Protein AF-A0A965XW26-F1 (afdb_monomer_lite)

Sequence (681 aa):
MIQFDIMALGIAAVLLVSLFLYLRKKELNLSSGDSRSSVWLSLVKTGLMKLAKSEENTRNWRPNIIVFSGGVRKRPYLANLAMDLVGKLGIFTNFELVTQPNHSIHEDKEDGKQKGADALIENLPIGSTAETVFEQLDNSKGIITRKHKCNNIYEGIGLISSVYGFSGFEPNTVLMGWPKRPLESQPFTSLMKSLVNQDYSMAFLKYNSANGFKEFKSIDVWWQGEGNSLPLALHLVRFLTSSSRWRNAKVRVLALCANPRLKERYNNVITSMLADFRINGQVKVVGNSENKPLHELMQTECGQSNLVITDMPGLASNTKEVIEMTDTIANTLGNTLFVHADSTFSRITSLTEVQESGQGAELPFELPDFAKLKELDMPEKEPLRSHVVALVDDLAVASDKFVNTCLENIRAQREQFPDKLLGTIPGKGDKVGFTSSLCEITHDYKSESLGLQIEELHGGVKTYLKETELALKKLPASVLMEFEREHYKRLKPFSLVQRIHKGLKLIRFSALQKSVKVRVKLQPAAYFYIYYNRIRELETFYKNFHQESLEHLNVERELENLLVTKGKSDMVAKAIEKAKRTNNGFVARYENQIPENLKKDIVAYLASIQSPQSNILSRRLGSVSRKSSAILLEFDEFPAVWKADMENQLNRIWMDLVYMNLKERVKVSLSRMTANIKSKT

Foldseek 3Di:
DPPDPVVVVVVVVVVVVVVVVVVVLVVLVVPDDDSPVSVVVVVVVVVLVVLLPDDDALLNDAAEEEEAQLDCVVRVLRVVLVPLLRAPHYHYAYEHEDADDPPPDDDDDDDDDDPDPCVVVVPDPDPDQKDWDFDDDPPDDTHTYIYGYDNDPLVVVLVCLVPDADNSGHGQEYEYEDDPCQLVDPSNLVSLLSCVVVLHKYKYKLADPVCGLPQLAEEEEEEAQWWQFVSVVLSSLLSNCSDPRNVNHAYEYEYEDQDPVCQVVQVVVVVVSCVSSVHPYHYHYDYDPVVDQPLVSCCVVCQPGSEYEYEQPPCNPCVSVSSVSVVSNSVRHHIYMYIDHGPSGDIGHRPVPPDPPPPDPCPDPDFLPLVVLVVDDADPDPPRRVLLVLLSVLLSVLLCCLQVPLLVLLLVLLLQLLVLLLVLLDDPDDLLSSLVSNLVSLVCSLPPSLVSNLCSLQVSLVSSLVSNVVSLVSHDQWDKDKDFLVLLVPDDDPDPVNVVVSVVVNVVNVVDDGIDIDTAGQSLLSCQLPNLVSLVVSLVLLVVVLVLLLVLLVLLVLVVVCLVDPDSSVVSNVSSVVSSVSSVVSSVVSSHVVSVSNSVSSNVSNVLRPHPCNVVVSVVSVVSVVVSVVSVVCSVCSSVVSSVVSVVVSVVSSVVSVVSSVVVVVVVVVVVVVVVVVVVD

Radius of gyration: 33.66 Å; chains: 1; bounding box: 74×91×115 Å

Secondary structure (DSSP, 8-state):
-----HHHHHHHHHHHHHHHHHHHHHHTTSSSS-TTHHHHHHHHHHHHHHHTTSPPPGGG---EEEEE-S-TTT-HHHHHHHHHHHTTT-EEEEEEEEEPPP-------------SSGGGTTT--TT-SEEEEEE--TTPPPEEEEEEEES-HHHHHHHHHHH--BTTB---EEEEEPPS-STT-HHHHHHHHHHHHTT-EEEEEE--TTTTTTTS-EEEEEE-SSBSHHHHHHHHHHHHTTSTTTTTPEEEEEEE-SSGGGHHHHHHHHHHHHHHHT--EEEEEEP-TT---HHHHHHHHHTT-SEEEEE-TTTTT-HHHHHHHHHHHHHHSSSEEEEE--TTSPPB--TT-S----S----------GGGGGGS---SSTTHHHHHHHHHHHHHHHHHHIIIIIIHHHHHHHHHHHHHHHHHS--SS-HHHHHHHHHHHHHHIIIIIHHHHHHHHHHHHHHHHHHHHHHHHTS-SEEEEEEEHHHHHH----SHHHHHHHHHHHHHHTTS-SEEEEEEE-HHHHIIIIIIHHHHHHHHHHHHHHHHHHHHGGGHHHHHHHHHSTT-HHHHHHHHHHHHHHHHHHHHHHHHHHHHHHHHHHHHHHHHHTSTTHHHHGGGGGGTHHHHHHHHHHHHHHHHHHHHHHHHHHHHHHHHHHHHHHHHHHHHHHHHHHHHHHTT-

Structure (mmCIF, N/CA/C/O backbone):
data_AF-A0A965XW26-F1
#
_entry.id   AF-A0A965XW26-F1
#
loop_
_atom_site.group_PDB
_atom_site.id
_atom_site.type_symbol
_atom_site.label_atom_id
_atom_site.label_alt_id
_atom_site.label_comp_id
_atom_site.label_asym_id
_atom_site.label_entity_id
_atom_site.label_seq_id
_atom_site.pdbx_PDB_ins_code
_atom_site.Cartn_x
_atom_site.Cartn_y
_atom_site.Cartn_z
_atom_site.occupancy
_atom_site.B_iso_or_equiv
_atom_site.auth_seq_id
_atom_site.auth_comp_id
_atom_site.auth_asym_id
_atom_site.auth_atom_id
_atom_site.pdbx_PDB_model_num
ATOM 1 N N . MET A 1 1 ? -9.946 13.363 -56.764 1.00 37.34 1 MET A N 1
ATOM 2 C CA . MET A 1 1 ? -9.260 12.047 -56.749 1.00 37.34 1 MET A CA 1
ATOM 3 C C . MET A 1 1 ? -9.560 11.251 -55.469 1.00 37.34 1 MET A C 1
ATOM 5 O O . MET A 1 1 ? -8.662 10.667 -54.881 1.00 37.34 1 MET A O 1
ATOM 9 N N . ILE A 1 2 ? -10.826 11.183 -55.037 1.00 43.53 2 ILE A N 1
ATOM 10 C CA . ILE A 1 2 ? -11.274 10.258 -53.983 1.00 43.53 2 ILE A CA 1
ATOM 11 C C . ILE A 1 2 ? -12.456 9.488 -54.568 1.00 43.53 2 ILE A C 1
ATOM 13 O O . ILE A 1 2 ? -13.606 9.860 -54.399 1.00 43.53 2 ILE A O 1
ATOM 17 N N . GLN A 1 3 ? -12.125 8.467 -55.344 1.00 47.88 3 GLN A N 1
ATOM 18 C CA . GLN A 1 3 ? -12.979 7.323 -55.656 1.00 47.88 3 GLN A CA 1
ATOM 19 C C . GLN A 1 3 ? -12.010 6.151 -55.835 1.00 47.88 3 GLN A C 1
ATOM 21 O O . GLN A 1 3 ? -11.814 5.624 -56.922 1.00 47.88 3 GLN A O 1
ATOM 26 N N . PHE A 1 4 ? -11.274 5.836 -54.766 1.00 58.62 4 PHE A N 1
ATOM 27 C CA . PHE A 1 4 ? -10.523 4.590 -54.718 1.00 58.62 4 PHE A CA 1
ATOM 28 C C . PHE A 1 4 ? -11.513 3.500 -54.347 1.00 58.62 4 PHE A C 1
ATOM 30 O O . PHE A 1 4 ? -12.128 3.550 -53.282 1.00 58.62 4 PHE A O 1
ATOM 37 N N . ASP A 1 5 ? -11.684 2.565 -55.270 1.00 73.88 5 ASP A N 1
ATOM 38 C CA . ASP A 1 5 ? -12.443 1.342 -55.093 1.00 73.88 5 ASP A CA 1
ATOM 39 C C . ASP A 1 5 ? -12.008 0.665 -53.781 1.00 73.88 5 ASP A C 1
ATOM 41 O O . ASP A 1 5 ? -10.881 0.179 -53.643 1.00 73.88 5 ASP A O 1
ATOM 45 N N . ILE A 1 6 ? -12.883 0.718 -52.772 1.00 80.56 6 ILE A N 1
ATOM 46 C CA . ILE A 1 6 ? -12.630 0.196 -51.420 1.00 80.56 6 ILE A CA 1
ATOM 47 C C . ILE A 1 6 ? -12.277 -1.294 -51.498 1.00 80.56 6 ILE A C 1
ATOM 49 O O . ILE A 1 6 ? -11.489 -1.791 -50.692 1.00 80.56 6 ILE A O 1
ATOM 53 N N . MET A 1 7 ? -12.804 -1.991 -52.508 1.00 79.88 7 MET A N 1
ATOM 54 C CA . MET A 1 7 ? -12.519 -3.394 -52.756 1.00 79.88 7 MET A CA 1
ATOM 55 C C . MET A 1 7 ? -11.074 -3.586 -53.233 1.00 79.88 7 MET A C 1
ATOM 57 O O . MET A 1 7 ? -10.351 -4.415 -52.680 1.00 79.88 7 MET A O 1
ATOM 61 N N . ALA A 1 8 ? -10.608 -2.757 -54.171 1.00 84.75 8 ALA A N 1
ATOM 62 C CA . ALA A 1 8 ? -9.218 -2.766 -54.627 1.00 84.75 8 ALA A CA 1
ATOM 63 C C . ALA A 1 8 ? -8.236 -2.374 -53.508 1.00 84.75 8 ALA A C 1
ATOM 65 O O . ALA A 1 8 ? -7.182 -2.995 -53.368 1.00 84.75 8 ALA A O 1
ATOM 66 N N . LEU A 1 9 ? -8.595 -1.398 -52.663 1.00 85.31 9 LEU A N 1
ATOM 67 C CA . LEU A 1 9 ? -7.806 -1.016 -51.487 1.00 85.31 9 LEU A CA 1
ATOM 68 C C . LEU A 1 9 ? -7.710 -2.169 -50.476 1.00 85.31 9 LEU A C 1
ATOM 70 O O . LEU A 1 9 ? -6.629 -2.446 -49.956 1.00 85.31 9 LEU A O 1
ATOM 74 N N . GLY A 1 10 ? -8.825 -2.857 -50.217 1.00 88.00 10 GLY A N 1
ATOM 75 C CA . GLY A 1 10 ? -8.869 -4.020 -49.334 1.00 88.00 10 GLY A CA 1
ATOM 76 C C . GLY A 1 10 ? -7.988 -5.158 -49.845 1.00 88.00 10 GLY A C 1
ATOM 77 O O . GLY A 1 10 ? -7.170 -5.691 -49.096 1.00 88.00 10 GLY A O 1
ATOM 78 N N . ILE A 1 11 ? -8.080 -5.474 -51.139 1.00 91.56 11 ILE A N 1
ATOM 79 C CA . ILE A 1 11 ? -7.252 -6.501 -51.786 1.00 91.56 11 ILE A CA 1
ATOM 80 C C . ILE A 1 11 ? -5.768 -6.111 -51.739 1.00 91.56 11 ILE A C 1
ATOM 82 O O . ILE A 1 11 ? -4.930 -6.932 -51.364 1.00 91.56 11 ILE A O 1
ATOM 86 N N . ALA A 1 12 ? -5.432 -4.855 -52.044 1.00 90.19 12 ALA A N 1
ATOM 87 C CA . ALA A 1 12 ? -4.061 -4.356 -51.976 1.00 90.19 12 ALA A CA 1
ATOM 88 C C . ALA A 1 12 ? -3.497 -4.411 -50.547 1.00 90.19 12 ALA A C 1
ATOM 90 O O . ALA A 1 12 ? -2.350 -4.813 -50.353 1.00 90.19 12 ALA A O 1
ATOM 91 N N . ALA A 1 13 ? -4.299 -4.073 -49.534 1.00 90.75 13 ALA A N 1
ATOM 92 C CA . ALA A 1 13 ? -3.900 -4.172 -48.135 1.00 90.75 13 ALA A CA 1
ATOM 93 C C . ALA A 1 13 ? -3.656 -5.629 -47.714 1.00 90.75 13 ALA A C 1
ATOM 95 O O . ALA A 1 13 ? -2.640 -5.919 -47.084 1.00 90.75 13 ALA A O 1
ATOM 96 N N . VAL A 1 14 ? -4.531 -6.562 -48.104 1.00 94.81 14 VAL A N 1
ATOM 97 C CA . VAL A 1 14 ? -4.358 -8.000 -47.832 1.00 94.81 14 VAL A CA 1
ATOM 98 C C . VAL A 1 14 ? -3.114 -8.549 -48.530 1.00 94.81 14 VAL A C 1
ATOM 100 O O . VAL A 1 14 ? -2.350 -9.293 -47.910 1.00 94.81 14 VAL A O 1
ATOM 103 N N . LEU A 1 15 ? -2.862 -8.159 -49.782 1.00 94.56 15 LEU A N 1
ATOM 104 C CA . LEU A 1 15 ? -1.659 -8.543 -50.523 1.00 94.56 15 LEU A CA 1
ATOM 105 C C . LEU A 1 15 ? -0.392 -7.986 -49.872 1.00 94.56 15 LEU A C 1
ATOM 107 O O . LEU A 1 15 ? 0.565 -8.732 -49.689 1.00 94.56 15 LEU A O 1
ATOM 111 N N . LEU A 1 16 ? -0.390 -6.717 -49.456 1.00 91.44 16 LEU A N 1
ATOM 112 C CA . LEU A 1 16 ? 0.742 -6.103 -48.759 1.00 91.44 16 LEU A CA 1
ATOM 113 C C . LEU A 1 16 ? 1.001 -6.750 -47.397 1.00 91.44 16 LEU A C 1
ATOM 115 O O . LEU A 1 16 ? 2.153 -7.018 -47.067 1.00 91.44 16 LEU A O 1
ATOM 119 N N . VAL A 1 17 ? -0.044 -7.050 -46.619 1.00 92.38 17 VAL A N 1
ATOM 120 C CA . VAL A 1 17 ? 0.086 -7.765 -45.338 1.00 92.38 17 VAL A CA 1
ATOM 121 C C . VAL A 1 17 ? 0.608 -9.182 -45.566 1.00 92.38 17 VAL A C 1
ATOM 123 O O . VAL A 1 17 ? 1.518 -9.616 -44.864 1.00 92.38 17 VAL A O 1
ATOM 126 N N . SER A 1 18 ? 0.097 -9.890 -46.574 1.00 91.81 18 SER A N 1
ATOM 127 C CA . SER A 1 18 ? 0.549 -11.242 -46.920 1.00 91.81 18 SER A CA 1
ATOM 128 C C . SER A 1 18 ? 2.001 -11.246 -47.397 1.00 91.81 18 SER A C 1
ATOM 130 O O . SER A 1 18 ? 2.789 -12.084 -46.960 1.00 91.81 18 SER A O 1
ATOM 132 N N . LEU A 1 19 ? 2.385 -10.271 -48.225 1.00 90.31 19 LEU A N 1
ATOM 133 C CA . LEU A 1 19 ? 3.755 -10.082 -48.694 1.00 90.31 19 LEU A CA 1
ATOM 134 C C . LEU A 1 19 ? 4.692 -9.719 -47.541 1.00 90.31 19 LEU A C 1
ATOM 136 O O . LEU A 1 19 ? 5.775 -10.284 -47.433 1.00 90.31 19 LEU A O 1
ATOM 140 N N . PHE A 1 20 ? 4.269 -8.831 -46.641 1.00 88.19 20 PHE A N 1
ATOM 141 C CA . PHE A 1 20 ? 5.020 -8.482 -45.439 1.00 88.19 20 PHE A CA 1
ATOM 142 C C . PHE A 1 20 ? 5.232 -9.703 -44.535 1.00 88.19 20 PHE A C 1
ATOM 144 O O . PHE A 1 20 ? 6.352 -9.951 -44.092 1.00 88.19 20 PHE A O 1
ATOM 151 N N . LEU A 1 21 ? 4.190 -10.506 -44.295 1.00 81.50 21 LEU A N 1
ATOM 152 C CA . LEU A 1 21 ? 4.293 -11.749 -43.525 1.00 81.50 21 LEU A CA 1
ATOM 153 C C . LEU A 1 21 ? 5.195 -12.780 -44.223 1.00 81.50 21 LEU A C 1
ATOM 155 O O . LEU A 1 21 ? 5.983 -13.448 -43.552 1.00 81.50 21 LEU A O 1
ATOM 159 N N . TYR A 1 22 ? 5.132 -12.880 -45.554 1.00 84.69 22 TYR A N 1
ATOM 160 C CA . TYR A 1 22 ? 5.985 -13.760 -46.356 1.00 84.69 22 TYR A CA 1
ATOM 161 C C . TYR A 1 22 ? 7.461 -13.340 -46.311 1.00 84.69 22 TYR A C 1
ATOM 163 O O . TYR A 1 22 ? 8.329 -14.168 -46.031 1.00 84.69 22 TYR A O 1
ATOM 171 N N . LEU A 1 23 ? 7.758 -12.055 -46.527 1.00 78.94 23 LEU A N 1
ATOM 172 C CA . LEU A 1 23 ? 9.117 -11.515 -46.471 1.00 78.94 23 LEU A CA 1
ATOM 173 C C . LEU A 1 23 ? 9.697 -11.623 -45.062 1.00 78.94 23 LEU A C 1
ATOM 175 O O . LEU A 1 23 ? 10.822 -12.086 -44.909 1.00 78.94 23 LEU A O 1
ATOM 179 N N . ARG A 1 24 ? 8.903 -11.323 -44.027 1.00 72.25 24 ARG A N 1
ATOM 180 C CA . ARG A 1 24 ? 9.305 -11.504 -42.628 1.00 72.25 24 ARG A CA 1
ATOM 181 C C . ARG A 1 24 ? 9.608 -12.969 -42.311 1.00 72.25 24 ARG A C 1
ATOM 183 O O . ARG A 1 24 ? 10.576 -13.248 -41.614 1.00 72.25 24 ARG A O 1
ATOM 190 N N . LYS A 1 25 ? 8.828 -13.916 -42.848 1.00 67.19 25 LYS A N 1
ATOM 191 C CA . LYS A 1 25 ? 9.123 -15.355 -42.743 1.00 67.19 25 LYS A CA 1
ATOM 192 C C . LYS A 1 25 ? 10.435 -15.720 -43.454 1.00 67.19 25 LYS A C 1
ATOM 194 O O . LYS A 1 25 ? 11.183 -16.540 -42.938 1.00 67.19 25 LYS A O 1
ATOM 199 N N . LYS A 1 26 ? 10.732 -15.112 -44.609 1.00 68.38 26 LYS A N 1
ATOM 200 C CA . LYS A 1 26 ? 11.934 -15.401 -45.412 1.00 68.38 26 LYS A CA 1
ATOM 201 C C . LYS A 1 26 ? 13.216 -14.790 -44.831 1.00 68.38 26 LYS A C 1
ATOM 203 O O . LYS A 1 26 ? 14.249 -15.445 -44.852 1.00 68.38 26 LYS A O 1
ATOM 208 N N . GLU A 1 27 ? 13.148 -13.587 -44.269 1.00 63.91 27 GLU A N 1
ATOM 209 C CA . GLU A 1 27 ? 14.265 -12.931 -43.571 1.00 63.91 27 GLU A CA 1
ATOM 210 C C . GLU A 1 27 ? 14.675 -13.715 -42.311 1.00 63.91 27 GLU A C 1
ATOM 212 O O . GLU A 1 27 ? 15.859 -13.910 -42.050 1.00 63.91 27 GLU A O 1
ATOM 217 N N . LEU A 1 28 ? 13.697 -14.280 -41.593 1.00 53.22 28 LEU A N 1
ATOM 218 C CA . LEU A 1 28 ? 13.922 -15.153 -40.433 1.00 53.22 28 LEU A CA 1
ATOM 219 C C . LEU A 1 28 ? 14.506 -16.532 -40.794 1.00 53.22 28 LEU A C 1
ATOM 221 O O . LEU A 1 28 ? 15.067 -17.189 -39.921 1.00 53.22 28 LEU A O 1
ATOM 225 N N . ASN A 1 29 ? 14.410 -16.965 -42.058 1.00 52.88 29 ASN A N 1
ATOM 226 C CA . ASN A 1 29 ? 15.010 -18.221 -42.529 1.00 52.88 29 ASN A CA 1
ATOM 227 C C . ASN A 1 29 ? 16.528 -18.109 -42.762 1.00 52.88 29 ASN A C 1
ATOM 229 O O . ASN A 1 29 ? 17.197 -19.135 -42.848 1.00 52.88 29 ASN A O 1
ATOM 233 N N . LEU A 1 30 ? 17.077 -16.892 -42.881 1.00 53.22 30 LEU A N 1
ATOM 234 C CA . LEU A 1 30 ? 18.504 -16.667 -43.150 1.00 53.22 30 LEU A CA 1
ATOM 235 C C . LEU A 1 30 ? 19.365 -16.634 -41.873 1.00 53.22 30 LEU A C 1
ATOM 237 O O . LEU A 1 30 ? 20.581 -16.778 -41.957 1.00 53.22 30 LEU A O 1
ATOM 241 N N . SER A 1 31 ? 18.758 -16.519 -40.685 1.00 50.81 31 SER A N 1
ATOM 242 C CA . SER A 1 31 ? 19.451 -16.605 -39.394 1.00 50.81 31 SER A CA 1
ATOM 243 C C . SER A 1 31 ? 19.092 -17.909 -38.666 1.00 50.81 31 SER A C 1
ATOM 245 O O . SER A 1 31 ? 18.067 -17.985 -37.992 1.00 50.81 31 SER A O 1
ATOM 247 N N . SER A 1 32 ? 19.949 -18.926 -38.808 1.00 45.94 32 SER A N 1
ATOM 248 C CA . SER A 1 32 ? 20.011 -20.168 -38.011 1.00 45.94 32 SER A CA 1
ATOM 249 C C . SER A 1 32 ? 18.734 -21.035 -37.910 1.00 45.94 32 SER A C 1
ATOM 251 O O . SER A 1 32 ? 17.885 -20.845 -37.046 1.00 45.94 32 SER A O 1
ATOM 253 N N . GLY A 1 33 ? 18.680 -22.089 -38.730 1.00 51.75 33 GLY A N 1
ATOM 254 C CA . GLY A 1 33 ? 18.536 -23.474 -38.254 1.00 51.75 33 GLY A CA 1
ATOM 255 C C . GLY A 1 33 ? 17.160 -24.063 -37.924 1.00 51.75 33 GLY A C 1
ATOM 256 O O . GLY A 1 33 ? 17.026 -25.271 -38.077 1.00 51.75 33 GLY A O 1
ATOM 257 N N . ASP A 1 34 ? 16.143 -23.297 -37.512 1.00 59.03 34 ASP A N 1
ATOM 258 C CA . ASP A 1 34 ? 14.817 -23.877 -37.225 1.00 59.03 34 ASP A CA 1
ATOM 259 C C . ASP A 1 34 ? 13.672 -22.838 -37.327 1.00 59.03 34 ASP A C 1
ATOM 261 O O . ASP A 1 34 ? 13.525 -21.906 -36.536 1.00 59.03 34 ASP A O 1
ATOM 265 N N . SER A 1 35 ? 12.854 -22.959 -38.377 1.00 61.41 35 SER A N 1
ATOM 266 C CA . SER A 1 35 ? 11.967 -21.882 -38.866 1.00 61.41 35 SER A CA 1
ATOM 267 C C . SER A 1 35 ? 10.815 -21.488 -37.928 1.00 61.41 35 SER A C 1
ATOM 269 O O . SER A 1 35 ? 10.283 -20.381 -38.033 1.00 61.41 35 SER A O 1
ATOM 271 N N . ARG A 1 36 ? 10.407 -22.363 -36.998 1.00 61.84 36 ARG A N 1
ATOM 272 C CA . ARG A 1 36 ? 9.345 -22.066 -36.017 1.00 61.84 36 ARG A CA 1
ATOM 273 C C . ARG A 1 36 ? 9.907 -21.498 -34.716 1.00 61.84 36 ARG A C 1
ATOM 275 O O . ARG A 1 36 ? 9.307 -20.582 -34.152 1.00 61.84 36 ARG A O 1
ATOM 282 N N . SER A 1 37 ? 11.051 -21.995 -34.253 1.00 64.69 37 SER A N 1
ATOM 283 C CA . SER A 1 37 ? 11.686 -21.530 -33.016 1.00 64.69 37 SER A CA 1
ATOM 284 C C . SER A 1 37 ? 12.204 -20.093 -33.151 1.00 64.69 37 SER A C 1
ATOM 286 O O . SER A 1 37 ? 12.012 -19.297 -32.232 1.00 64.69 37 SER A O 1
ATOM 288 N N . SER A 1 38 ? 12.708 -19.700 -34.327 1.00 67.25 38 SER A N 1
ATOM 289 C CA . SER A 1 38 ? 13.118 -18.316 -34.618 1.00 67.25 38 SER A CA 1
ATOM 290 C C . SER A 1 38 ? 11.967 -17.303 -34.521 1.00 67.25 38 SER A C 1
ATOM 292 O O . SER A 1 38 ? 12.157 -16.180 -34.041 1.00 67.25 38 SER A O 1
ATOM 294 N N . VAL A 1 39 ? 10.743 -17.690 -34.910 1.00 70.81 39 VAL A N 1
ATOM 295 C CA . VAL A 1 39 ? 9.547 -16.837 -34.761 1.00 70.81 39 VAL A CA 1
ATOM 296 C C . VAL A 1 39 ? 9.207 -16.645 -33.284 1.00 70.81 39 VAL A C 1
ATOM 298 O O . VAL A 1 39 ? 9.025 -15.508 -32.842 1.00 70.81 39 VAL A O 1
ATOM 301 N N . TRP A 1 40 ? 9.172 -17.729 -32.506 1.00 76.12 40 TRP A N 1
ATOM 302 C CA . TRP A 1 40 ? 8.922 -17.661 -31.064 1.00 76.12 40 TRP A CA 1
ATOM 303 C C . TRP A 1 40 ? 9.994 -16.858 -30.333 1.00 76.12 40 TRP A C 1
ATOM 305 O O . TRP A 1 40 ? 9.655 -16.009 -29.514 1.00 76.12 40 TRP A O 1
ATOM 315 N N . LEU A 1 41 ? 11.269 -17.035 -30.681 1.00 82.06 41 LEU A N 1
ATOM 316 C CA . LEU A 1 41 ? 12.376 -16.284 -30.093 1.00 82.06 41 LEU A CA 1
ATOM 317 C C . LEU A 1 41 ? 12.246 -14.780 -30.362 1.00 82.06 41 LEU A C 1
ATOM 319 O O . LEU A 1 41 ? 12.432 -13.965 -29.458 1.00 82.06 41 LEU A O 1
ATOM 323 N N . SER A 1 42 ? 11.872 -14.399 -31.586 1.00 79.88 42 SER A N 1
ATOM 324 C CA . SER A 1 42 ? 11.617 -13.000 -31.945 1.00 79.88 42 SER A CA 1
ATOM 325 C C . SER A 1 42 ? 10.439 -12.411 -31.160 1.00 79.88 42 SER A C 1
ATOM 327 O O . SER A 1 42 ? 10.522 -11.282 -30.659 1.00 79.88 42 SER A O 1
ATOM 329 N N . LEU A 1 43 ? 9.357 -13.181 -30.995 1.00 84.31 43 LEU A N 1
ATOM 330 C CA . LEU A 1 43 ? 8.188 -12.782 -30.209 1.00 84.31 43 LEU A CA 1
ATOM 331 C C . LEU A 1 43 ? 8.531 -12.627 -28.725 1.00 84.31 43 LEU A C 1
ATOM 333 O O . LEU A 1 43 ? 8.213 -11.589 -28.147 1.00 84.31 43 LEU A O 1
ATOM 337 N N . VAL A 1 44 ? 9.234 -13.597 -28.135 1.00 86.12 44 VAL A N 1
ATOM 338 C CA . VAL A 1 44 ? 9.693 -13.564 -26.738 1.00 86.12 44 VAL A CA 1
ATOM 339 C C . VAL A 1 44 ? 10.624 -12.377 -26.513 1.00 86.12 44 VAL A C 1
ATOM 341 O O . VAL A 1 44 ? 10.370 -11.572 -25.623 1.00 86.12 44 VAL A O 1
ATOM 344 N N . LYS A 1 45 ? 11.637 -12.182 -27.367 1.00 84.38 45 LYS A N 1
ATOM 345 C CA . LYS A 1 45 ? 12.554 -11.032 -27.288 1.00 84.38 45 LYS A CA 1
ATOM 346 C C . LYS A 1 45 ? 11.801 -9.702 -27.349 1.00 84.38 45 LYS A C 1
ATOM 348 O O . LYS A 1 45 ? 12.084 -8.788 -26.578 1.00 84.38 45 LYS A O 1
ATOM 353 N N . THR A 1 46 ? 10.835 -9.582 -28.258 1.00 85.50 46 THR A N 1
ATOM 354 C CA . THR A 1 46 ? 10.011 -8.371 -28.388 1.00 85.50 46 THR A CA 1
ATOM 355 C C . THR A 1 46 ? 9.115 -8.165 -27.164 1.00 85.50 46 THR A C 1
ATOM 357 O O . THR A 1 46 ? 8.973 -7.032 -26.706 1.00 85.50 46 THR A O 1
ATOM 360 N N . GLY A 1 47 ? 8.535 -9.241 -26.628 1.00 86.12 47 GLY A N 1
ATOM 361 C CA . GLY A 1 47 ? 7.732 -9.235 -25.408 1.00 86.12 47 GLY A CA 1
ATOM 362 C C . GLY A 1 47 ? 8.537 -8.767 -24.199 1.00 86.12 47 GLY A C 1
ATOM 363 O O . GLY A 1 47 ? 8.165 -7.772 -23.583 1.00 86.12 47 GLY A O 1
ATOM 364 N N . LEU A 1 48 ? 9.688 -9.394 -23.939 1.00 86.62 48 LEU A N 1
ATOM 365 C CA . LEU A 1 48 ? 10.603 -9.026 -22.854 1.00 86.62 48 LEU A CA 1
ATOM 366 C C . LEU A 1 48 ? 11.050 -7.562 -22.959 1.00 86.62 48 LEU A C 1
ATOM 368 O O . LEU A 1 48 ? 10.966 -6.822 -21.988 1.00 86.62 48 LEU A O 1
ATOM 372 N N . MET A 1 49 ? 11.416 -7.084 -24.155 1.00 83.81 49 MET A N 1
ATOM 373 C CA . MET A 1 49 ? 11.779 -5.671 -24.351 1.00 83.81 49 MET A CA 1
ATOM 374 C C . MET A 1 49 ? 10.632 -4.685 -24.089 1.00 83.81 49 MET A C 1
ATOM 376 O O . MET A 1 49 ? 10.899 -3.515 -23.801 1.00 83.81 49 MET A O 1
ATOM 380 N N . LYS A 1 50 ? 9.372 -5.099 -24.272 1.00 85.12 50 LYS A N 1
ATOM 381 C CA . LYS A 1 50 ? 8.207 -4.267 -23.942 1.00 85.12 50 LYS A CA 1
ATOM 382 C C . LYS A 1 50 ? 7.946 -4.269 -22.440 1.00 85.12 50 LYS A C 1
ATOM 384 O O . LYS A 1 50 ? 7.726 -3.192 -21.898 1.00 85.12 50 LYS A O 1
ATOM 389 N N . LEU A 1 51 ? 8.024 -5.434 -21.799 1.00 82.50 51 LEU A N 1
ATOM 390 C CA . LEU A 1 51 ? 7.861 -5.569 -20.351 1.00 82.50 51 LEU A CA 1
ATOM 391 C C . LEU A 1 51 ? 8.962 -4.819 -19.585 1.00 82.50 51 LEU A C 1
ATOM 393 O O . LEU A 1 51 ? 8.668 -4.061 -18.674 1.00 82.50 51 LEU A O 1
ATOM 397 N N . ALA A 1 52 ? 10.215 -4.881 -20.047 1.00 81.25 52 ALA A N 1
ATOM 398 C CA . ALA A 1 52 ? 11.335 -4.140 -19.453 1.00 81.25 52 ALA A CA 1
ATOM 399 C C . ALA A 1 52 ? 11.192 -2.605 -19.531 1.00 81.25 52 ALA A C 1
ATOM 401 O O . ALA A 1 52 ? 11.976 -1.876 -18.930 1.00 81.25 52 ALA A O 1
ATOM 402 N N . LYS A 1 53 ? 10.244 -2.090 -20.326 1.00 77.19 53 LYS A N 1
ATOM 403 C CA . LYS A 1 53 ? 9.977 -0.651 -20.479 1.00 77.19 53 LYS A CA 1
ATOM 404 C C . LYS A 1 53 ? 8.691 -0.197 -19.793 1.00 77.19 53 LYS A C 1
ATOM 406 O O . LYS A 1 53 ? 8.454 1.010 -19.756 1.00 77.19 53 LYS A O 1
ATOM 411 N N . SER A 1 54 ? 7.837 -1.116 -19.347 1.00 69.38 54 SER A N 1
ATOM 412 C CA . SER A 1 54 ? 6.623 -0.762 -18.614 1.00 69.38 54 SER A CA 1
ATOM 413 C C . SER A 1 54 ? 6.957 -0.505 -17.151 1.00 69.38 54 SER A C 1
ATOM 415 O O . SER A 1 54 ? 7.628 -1.315 -16.528 1.00 69.38 54 SER A O 1
ATOM 417 N N . GLU A 1 55 ? 6.469 0.608 -16.608 1.00 59.38 55 GLU A N 1
ATOM 418 C CA . GLU A 1 55 ? 6.472 0.845 -15.164 1.00 59.38 55 GLU A CA 1
ATOM 419 C C . GLU A 1 55 ? 5.318 0.041 -14.548 1.00 59.38 55 GLU A C 1
ATOM 421 O O . GLU A 1 55 ? 4.157 0.212 -14.939 1.00 59.38 55 GLU A O 1
ATOM 426 N N . GLU A 1 56 ? 5.629 -0.871 -13.626 1.00 58.06 56 GLU A N 1
ATOM 427 C CA . GLU A 1 56 ? 4.609 -1.608 -12.884 1.00 58.06 56 GLU A CA 1
ATOM 428 C C . GLU A 1 56 ? 3.972 -0.688 -11.837 1.00 58.06 56 GLU A C 1
ATOM 430 O O . GLU A 1 56 ? 4.630 -0.148 -10.954 1.00 58.06 56 GLU A O 1
ATOM 435 N N . ASN A 1 57 ? 2.661 -0.480 -11.956 1.00 59.25 57 ASN A N 1
ATOM 436 C CA . ASN A 1 57 ? 1.856 0.155 -10.919 1.00 59.25 57 ASN A CA 1
ATOM 437 C C . ASN A 1 57 ? 1.316 -0.948 -9.999 1.00 59.25 57 ASN A C 1
ATOM 439 O O . ASN A 1 57 ? 0.817 -1.954 -10.506 1.00 59.25 57 ASN A O 1
ATOM 443 N N . THR A 1 58 ? 1.345 -0.741 -8.683 1.00 58.81 58 THR A N 1
ATOM 444 C CA . THR A 1 58 ? 0.862 -1.694 -7.664 1.00 58.81 58 THR A CA 1
ATOM 445 C C . THR A 1 58 ? -0.568 -2.175 -7.929 1.00 58.81 58 THR A C 1
ATOM 447 O O . THR A 1 58 ? -0.864 -3.358 -7.790 1.00 58.81 58 THR A O 1
ATOM 450 N N . ARG A 1 59 ? -1.450 -1.311 -8.459 1.00 63.69 59 ARG A N 1
ATOM 451 C CA . ARG A 1 59 ? -2.822 -1.694 -8.861 1.00 63.69 59 ARG A CA 1
ATOM 452 C C . ARG A 1 59 ? -2.878 -2.767 -9.956 1.00 63.69 59 ARG A C 1
ATOM 454 O O . ARG A 1 59 ? -3.875 -3.475 -10.073 1.00 63.69 59 ARG A O 1
ATOM 461 N N . ASN A 1 60 ? -1.824 -2.880 -10.758 1.00 71.62 60 ASN A N 1
ATOM 462 C CA . ASN A 1 60 ? -1.680 -3.854 -11.838 1.00 71.62 60 ASN A CA 1
ATOM 463 C C . ASN A 1 60 ? -0.681 -4.971 -11.504 1.00 71.62 60 ASN A C 1
ATOM 465 O O . ASN A 1 60 ? -0.313 -5.716 -12.416 1.00 71.62 60 ASN A O 1
ATOM 469 N N . TRP A 1 61 ? -0.273 -5.099 -10.237 1.00 86.62 61 TRP A N 1
ATOM 470 C CA . TRP A 1 61 ? 0.657 -6.130 -9.789 1.00 86.62 61 TRP A CA 1
ATOM 471 C C . TRP A 1 61 ? 0.169 -7.533 -10.166 1.00 86.62 61 TRP A C 1
ATOM 473 O O . TRP A 1 61 ? -1.026 -7.855 -10.077 1.00 86.62 61 TRP A O 1
ATOM 483 N N . ARG A 1 62 ? 1.107 -8.376 -10.610 1.00 87.75 62 ARG A N 1
ATOM 484 C CA . ARG A 1 62 ? 0.857 -9.774 -10.968 1.00 87.75 62 ARG A CA 1
ATOM 485 C C . ARG A 1 62 ? 1.921 -10.666 -10.345 1.00 87.75 62 ARG A C 1
ATOM 487 O O . ARG A 1 62 ? 3.097 -10.335 -10.436 1.00 87.75 62 ARG A O 1
ATOM 494 N N . PRO A 1 63 ? 1.536 -11.821 -9.794 1.00 90.62 63 PRO A N 1
ATOM 495 C CA . PRO A 1 63 ? 2.486 -12.745 -9.202 1.00 90.62 63 PRO A CA 1
ATOM 496 C C . PRO A 1 63 ? 3.358 -13.387 -10.288 1.00 90.62 63 PRO A C 1
ATOM 498 O O . PRO A 1 63 ? 2.849 -14.022 -11.221 1.00 90.62 63 PRO A O 1
ATOM 501 N N . ASN A 1 64 ? 4.672 -13.235 -10.135 1.00 93.00 64 ASN A N 1
ATOM 502 C CA . ASN A 1 64 ? 5.689 -14.023 -10.819 1.00 93.00 64 ASN A CA 1
ATOM 503 C C . ASN A 1 64 ? 6.448 -14.832 -9.761 1.00 93.00 64 ASN A C 1
ATOM 505 O O . ASN A 1 64 ? 7.323 -14.303 -9.071 1.00 93.00 64 ASN A O 1
ATOM 509 N N . ILE A 1 65 ? 6.032 -16.087 -9.575 1.00 95.00 65 ILE A N 1
ATOM 510 C CA . ILE A 1 65 ? 6.382 -16.880 -8.392 1.00 95.00 65 ILE A CA 1
ATOM 511 C C . ILE A 1 65 ? 7.518 -17.863 -8.698 1.00 95.00 65 ILE A C 1
ATOM 513 O O . ILE A 1 65 ? 7.392 -18.717 -9.578 1.00 95.00 65 ILE A O 1
ATOM 517 N N . ILE A 1 66 ? 8.593 -17.820 -7.911 1.00 95.62 66 ILE A N 1
ATOM 518 C CA . ILE A 1 66 ? 9.556 -18.923 -7.806 1.00 95.62 66 ILE A CA 1
ATOM 519 C C . ILE A 1 66 ? 9.021 -19.918 -6.784 1.00 95.62 66 ILE A C 1
ATOM 521 O O . ILE A 1 66 ? 8.804 -19.560 -5.628 1.00 95.62 66 ILE A O 1
ATOM 525 N N . VAL A 1 67 ? 8.816 -21.168 -7.186 1.00 95.94 67 VAL A N 1
ATOM 526 C CA . VAL A 1 67 ? 8.283 -22.207 -6.299 1.00 95.94 67 VAL A CA 1
ATOM 527 C C . VAL A 1 67 ? 9.377 -23.199 -5.956 1.00 95.94 67 VAL A C 1
ATOM 529 O O . VAL A 1 67 ? 9.929 -23.828 -6.850 1.00 95.94 67 VAL A O 1
ATOM 532 N N . PHE A 1 68 ? 9.646 -23.413 -4.672 1.00 95.00 68 PHE A N 1
ATOM 533 C CA . PHE A 1 68 ? 10.540 -24.475 -4.207 1.00 95.00 68 PHE A CA 1
ATOM 534 C C . PHE A 1 68 ? 9.715 -25.621 -3.619 1.00 95.00 68 PHE A C 1
ATOM 536 O O . PHE A 1 68 ? 9.521 -25.732 -2.406 1.00 95.00 68 PHE A O 1
ATOM 543 N N . SER A 1 69 ? 9.180 -26.476 -4.497 1.00 89.31 69 SER A N 1
ATOM 544 C CA . SER A 1 69 ? 8.322 -27.598 -4.082 1.00 89.31 69 SER A CA 1
ATOM 545 C C . SER A 1 69 ? 9.096 -28.770 -3.477 1.00 89.31 69 SER A C 1
ATOM 547 O O . SER A 1 69 ? 8.513 -29.557 -2.740 1.00 89.31 69 SER A O 1
ATOM 549 N N . GLY A 1 70 ? 10.395 -28.913 -3.765 1.00 83.12 70 GLY A N 1
ATOM 550 C CA . GLY A 1 70 ? 11.153 -30.122 -3.407 1.00 83.12 70 GLY A CA 1
ATOM 551 C C . GLY A 1 70 ? 10.699 -31.372 -4.176 1.00 83.12 70 GLY A C 1
ATOM 552 O O . GLY A 1 70 ? 10.866 -32.490 -3.688 1.00 83.12 70 GLY A O 1
ATOM 553 N N . GLY A 1 71 ? 10.080 -31.163 -5.343 1.00 83.56 71 GLY A N 1
ATOM 554 C CA . GLY A 1 71 ? 9.581 -32.197 -6.242 1.00 83.56 71 GLY A CA 1
ATOM 555 C C . GLY A 1 71 ? 8.062 -32.142 -6.373 1.00 83.56 71 GLY A C 1
ATOM 556 O O . GLY A 1 71 ? 7.327 -32.355 -5.404 1.00 83.56 71 GLY A O 1
ATOM 557 N N . VAL A 1 72 ? 7.581 -31.916 -7.596 1.00 82.31 72 VAL A N 1
ATOM 558 C CA . VAL A 1 72 ? 6.155 -31.729 -7.908 1.00 82.31 72 VAL A CA 1
ATOM 559 C C . VAL A 1 72 ? 5.321 -32.960 -7.533 1.00 82.31 72 VAL A C 1
ATOM 561 O O . VAL A 1 72 ? 4.214 -32.826 -7.023 1.00 82.31 72 VAL A O 1
ATOM 564 N N . ARG A 1 73 ? 5.876 -34.167 -7.689 1.00 83.19 73 ARG A N 1
ATOM 565 C CA . ARG A 1 73 ? 5.217 -35.422 -7.281 1.00 83.19 73 ARG A CA 1
ATOM 566 C C . ARG A 1 73 ? 5.241 -35.667 -5.771 1.00 83.19 73 ARG A C 1
ATOM 568 O O . ARG A 1 73 ? 4.324 -36.283 -5.244 1.00 83.19 73 ARG A O 1
ATOM 575 N N . LYS A 1 74 ? 6.283 -35.198 -5.074 1.00 86.12 74 LYS A N 1
ATOM 576 C CA . LYS A 1 74 ? 6.438 -35.376 -3.618 1.00 86.12 74 LYS A CA 1
ATOM 577 C C . LYS A 1 74 ? 5.560 -34.400 -2.837 1.00 86.12 74 LYS A C 1
ATOM 579 O O . LYS A 1 74 ? 5.020 -34.758 -1.794 1.00 86.12 74 LYS A O 1
ATOM 584 N N . ARG A 1 75 ? 5.422 -33.163 -3.326 1.00 88.69 75 ARG A N 1
ATOM 585 C CA . ARG A 1 75 ? 4.612 -32.101 -2.706 1.00 88.69 75 ARG A CA 1
ATOM 586 C C . ARG A 1 75 ? 3.695 -31.427 -3.736 1.00 88.69 75 ARG A C 1
ATOM 588 O O . ARG A 1 75 ? 3.823 -30.223 -3.978 1.00 88.69 75 ARG A O 1
ATOM 595 N N . PRO A 1 76 ? 2.734 -32.172 -4.316 1.00 89.31 76 PRO A N 1
ATOM 596 C CA . PRO A 1 76 ? 1.848 -31.659 -5.366 1.00 89.31 76 PRO A CA 1
ATOM 597 C C . PRO A 1 76 ? 1.032 -30.452 -4.908 1.00 89.31 76 PRO A C 1
ATOM 599 O O . PRO A 1 76 ? 0.743 -29.558 -5.697 1.00 89.31 76 PRO A O 1
ATOM 602 N N . TYR A 1 77 ? 0.711 -30.379 -3.616 1.00 91.19 77 TYR A N 1
ATOM 603 C CA . TYR A 1 77 ? -0.041 -29.287 -3.006 1.00 91.19 77 TYR A CA 1
ATOM 604 C C . TYR A 1 77 ? 0.641 -27.911 -3.134 1.00 91.19 77 TYR A C 1
ATOM 606 O O . TYR A 1 77 ? -0.068 -26.918 -3.265 1.00 91.19 77 TYR A O 1
ATOM 614 N N . LEU A 1 78 ? 1.980 -27.829 -3.152 1.00 92.81 78 LEU A N 1
ATOM 615 C CA . LEU A 1 78 ? 2.706 -26.560 -3.330 1.00 92.81 78 LEU A CA 1
ATOM 616 C C . LEU A 1 78 ? 2.616 -26.059 -4.771 1.00 92.81 78 LEU A C 1
ATOM 618 O O . LEU A 1 78 ? 2.296 -24.896 -5.000 1.00 92.81 78 LEU A O 1
ATOM 622 N N . ALA A 1 79 ? 2.859 -26.946 -5.738 1.00 91.06 79 ALA A N 1
ATOM 623 C CA . ALA A 1 79 ? 2.742 -26.618 -7.157 1.00 91.06 79 ALA A CA 1
ATOM 624 C C . ALA A 1 79 ? 1.292 -26.265 -7.527 1.00 91.06 79 ALA A C 1
ATOM 626 O O . ALA A 1 79 ? 1.035 -25.289 -8.228 1.00 91.06 79 ALA A O 1
ATOM 627 N N . ASN A 1 80 ? 0.337 -27.010 -6.970 1.00 91.12 80 ASN A N 1
ATOM 628 C CA . ASN A 1 80 ? -1.085 -26.728 -7.085 1.00 91.12 80 ASN A CA 1
ATOM 629 C C . ASN A 1 80 ? -1.453 -25.354 -6.521 1.00 91.12 80 ASN A C 1
ATOM 631 O O . ASN A 1 80 ? -2.160 -24.604 -7.189 1.00 91.12 80 ASN A O 1
ATOM 635 N N . LEU A 1 81 ? -0.986 -25.019 -5.317 1.00 93.75 81 LEU A N 1
ATOM 636 C CA . LEU A 1 81 ? -1.248 -23.710 -4.732 1.00 93.75 81 LEU A CA 1
ATOM 637 C C . LEU A 1 81 ? -0.625 -22.595 -5.580 1.00 93.75 81 LEU A C 1
ATOM 639 O O . LEU A 1 81 ? -1.286 -21.595 -5.831 1.00 93.75 81 LEU A O 1
ATOM 643 N N . ALA A 1 82 ? 0.603 -22.779 -6.075 1.00 93.25 82 ALA A N 1
ATOM 644 C CA . ALA A 1 82 ? 1.243 -21.821 -6.974 1.00 93.25 82 ALA A CA 1
ATOM 645 C C . ALA A 1 82 ? 0.394 -21.558 -8.222 1.00 93.25 82 ALA A C 1
ATOM 647 O O . ALA A 1 82 ? 0.182 -20.406 -8.593 1.00 93.25 82 ALA A O 1
ATOM 648 N N . MET A 1 83 ? -0.140 -22.622 -8.829 1.00 90.94 83 MET A N 1
ATOM 649 C CA . MET A 1 83 ? -1.020 -22.530 -9.990 1.00 90.94 83 MET A CA 1
ATOM 650 C C . MET A 1 83 ? -2.305 -21.744 -9.690 1.00 90.94 83 MET A C 1
ATOM 652 O O . MET A 1 83 ? -2.738 -20.946 -10.522 1.00 90.94 83 MET A O 1
ATOM 656 N N . ASP A 1 84 ? -2.894 -21.926 -8.506 1.00 92.56 84 ASP A N 1
ATOM 657 C CA . ASP A 1 84 ? -4.059 -21.140 -8.087 1.00 92.56 84 ASP A CA 1
ATOM 658 C C . ASP A 1 84 ? -3.683 -19.670 -7.821 1.00 92.56 84 ASP A C 1
ATOM 660 O O . ASP A 1 84 ? -4.421 -18.770 -8.221 1.00 92.56 84 ASP A O 1
ATOM 664 N N . LEU A 1 85 ? -2.528 -19.418 -7.191 1.00 93.25 85 LEU A N 1
ATOM 665 C CA . LEU A 1 85 ? -2.047 -18.077 -6.834 1.00 93.25 85 LEU A CA 1
ATOM 666 C C . LEU A 1 85 ? -1.687 -17.230 -8.053 1.00 93.25 85 LEU A C 1
ATOM 668 O O . LEU A 1 85 ? -1.847 -16.016 -8.003 1.00 93.25 85 LEU A O 1
ATOM 672 N N . VAL A 1 86 ? -1.225 -17.830 -9.154 1.00 90.31 86 VAL A N 1
ATOM 673 C CA . VAL A 1 86 ? -0.940 -17.073 -10.385 1.00 90.31 86 VAL A CA 1
ATOM 674 C C . VAL A 1 86 ? -2.179 -16.793 -11.236 1.00 90.31 86 VAL A C 1
ATOM 676 O O . VAL A 1 86 ? -2.181 -15.903 -12.096 1.00 90.31 86 VAL A O 1
ATOM 679 N N . GLY A 1 87 ? -3.258 -17.541 -11.004 1.00 85.50 87 GLY A N 1
ATOM 680 C CA . GLY A 1 87 ? -4.485 -17.453 -11.781 1.00 85.50 87 GLY A CA 1
ATOM 681 C C . GLY A 1 87 ? -4.237 -17.597 -13.289 1.00 85.50 87 GLY A C 1
ATOM 682 O O . GLY A 1 87 ? -3.456 -18.423 -13.757 1.00 85.50 87 GLY A O 1
ATOM 683 N N . LYS A 1 88 ? -4.933 -16.788 -14.096 1.00 79.75 88 LYS A N 1
ATOM 684 C CA . LYS A 1 88 ? -4.826 -16.843 -15.570 1.00 79.75 88 LYS A CA 1
ATOM 685 C C . LYS A 1 88 ? -3.659 -16.044 -16.153 1.00 79.75 88 LYS A C 1
ATOM 687 O O . LYS A 1 88 ? -3.374 -16.193 -17.338 1.00 79.75 88 LYS A O 1
ATOM 692 N N . LEU A 1 89 ? -3.094 -15.129 -15.372 1.00 77.44 89 LEU A N 1
ATOM 693 C CA . LEU A 1 89 ? -2.313 -14.000 -15.879 1.00 77.44 89 LEU A CA 1
ATOM 694 C C . LEU A 1 89 ? -0.920 -13.882 -15.261 1.00 77.44 89 LEU A C 1
ATOM 696 O O . LEU A 1 89 ? -0.078 -13.218 -15.862 1.00 77.44 89 LEU A O 1
ATOM 700 N N . GLY A 1 90 ? -0.704 -14.461 -14.080 1.00 82.94 90 GLY A N 1
ATOM 701 C CA . GLY A 1 90 ? 0.618 -14.621 -13.493 1.00 82.94 90 GLY A CA 1
ATOM 702 C C . GLY A 1 90 ? 1.344 -15.830 -14.076 1.00 82.94 90 GLY A C 1
ATOM 703 O O . GLY A 1 90 ? 0.778 -16.615 -14.844 1.00 82.94 90 GLY A O 1
ATOM 704 N N . ILE A 1 91 ? 2.607 -15.976 -13.695 1.00 89.38 91 ILE A N 1
ATOM 705 C CA . ILE A 1 91 ? 3.469 -17.085 -14.108 1.00 89.38 91 ILE A CA 1
ATOM 706 C C . ILE A 1 91 ? 4.171 -17.620 -12.862 1.00 89.38 91 ILE A C 1
ATOM 708 O O . ILE A 1 91 ? 4.441 -16.876 -11.922 1.00 89.38 91 ILE A O 1
ATOM 712 N N . PHE A 1 92 ? 4.436 -18.922 -12.830 1.00 92.44 92 PHE A N 1
ATOM 713 C CA . PHE A 1 92 ? 5.333 -19.492 -11.839 1.00 92.44 92 PHE A CA 1
ATOM 714 C C . PHE A 1 92 ? 6.317 -20.445 -12.500 1.00 92.44 92 PHE A C 1
ATOM 716 O O . PHE A 1 92 ? 6.005 -21.070 -13.517 1.00 92.44 92 PHE A O 1
ATOM 723 N N . THR A 1 93 ? 7.479 -20.578 -11.875 1.00 92.38 93 THR A N 1
ATOM 724 C CA . THR A 1 93 ? 8.498 -21.555 -12.249 1.00 92.38 93 THR A CA 1
ATOM 725 C C . THR A 1 93 ? 8.865 -22.359 -11.022 1.00 92.38 93 THR A C 1
ATOM 727 O O . THR A 1 93 ? 9.179 -21.799 -9.971 1.00 92.38 93 THR A O 1
ATOM 730 N N . ASN A 1 94 ? 8.820 -23.681 -11.149 1.00 93.69 94 ASN A N 1
ATOM 731 C CA . ASN A 1 94 ? 9.177 -24.574 -10.064 1.00 93.69 94 ASN A CA 1
ATOM 732 C C . ASN A 1 94 ? 10.672 -24.906 -10.106 1.00 93.69 94 ASN A C 1
ATOM 734 O O . ASN A 1 94 ? 11.237 -25.148 -11.169 1.00 93.69 94 ASN A O 1
ATOM 738 N N . PHE A 1 95 ? 11.301 -24.952 -8.941 1.00 92.75 95 PHE A N 1
ATOM 739 C CA . PHE A 1 95 ? 12.683 -25.347 -8.746 1.00 92.75 95 PHE A CA 1
ATOM 740 C C . PHE A 1 95 ? 12.748 -26.542 -7.804 1.00 92.75 95 PHE A C 1
ATOM 742 O O . PHE A 1 95 ? 12.150 -26.561 -6.724 1.00 92.75 95 PHE A O 1
ATOM 749 N N . GLU A 1 96 ? 13.505 -27.548 -8.220 1.00 90.62 96 GLU A N 1
ATOM 750 C CA . GLU A 1 96 ? 13.793 -28.732 -7.424 1.00 90.62 96 GLU A CA 1
ATOM 751 C C . GLU A 1 96 ? 15.300 -28.810 -7.204 1.00 90.62 96 GLU A C 1
ATOM 753 O O . GLU A 1 96 ? 16.076 -28.915 -8.151 1.00 90.62 96 GLU A O 1
ATOM 758 N N . LEU A 1 97 ? 15.714 -28.716 -5.945 1.00 88.81 97 LEU A N 1
ATOM 759 C CA . LEU A 1 97 ? 17.116 -28.777 -5.567 1.00 88.81 97 LEU A CA 1
ATOM 760 C C . LEU A 1 97 ? 17.451 -30.193 -5.114 1.00 88.81 97 LEU A C 1
ATOM 762 O O . LEU A 1 97 ? 16.772 -30.747 -4.249 1.00 88.81 97 LEU A O 1
ATOM 766 N N . VAL A 1 98 ? 18.497 -30.765 -5.704 1.00 85.56 98 VAL A N 1
ATOM 767 C CA . VAL A 1 98 ? 18.973 -32.117 -5.413 1.00 85.56 98 VAL A CA 1
ATOM 768 C C . VAL A 1 98 ? 20.359 -32.020 -4.788 1.00 85.56 98 VAL A C 1
ATOM 770 O O . VAL A 1 98 ? 21.294 -31.504 -5.406 1.00 85.56 98 VAL A O 1
ATOM 773 N N . THR A 1 99 ? 20.488 -32.520 -3.560 1.00 81.50 99 THR A N 1
ATOM 774 C CA . THR A 1 99 ? 21.771 -32.626 -2.863 1.00 81.50 99 THR A CA 1
ATOM 775 C C . THR A 1 99 ? 22.554 -33.822 -3.372 1.00 81.50 99 THR A C 1
ATOM 777 O O . THR A 1 99 ? 22.005 -34.921 -3.459 1.00 81.50 99 THR A O 1
ATOM 780 N N . GLN A 1 100 ? 23.835 -33.634 -3.677 1.00 70.81 100 GLN A N 1
ATOM 781 C CA . GLN A 1 100 ? 24.724 -34.766 -3.914 1.00 70.81 100 GLN A CA 1
ATOM 782 C C . GLN A 1 100 ? 25.105 -35.375 -2.558 1.00 70.81 100 GLN A C 1
ATOM 784 O O . GLN A 1 100 ? 25.508 -34.626 -1.666 1.00 70.81 100 GLN A O 1
ATOM 789 N N . PRO A 1 101 ? 24.980 -36.700 -2.365 1.00 55.88 101 PRO A N 1
ATOM 790 C CA . PRO A 1 101 ? 25.658 -37.340 -1.253 1.00 55.88 101 PRO A CA 1
ATOM 791 C C . PRO A 1 101 ? 27.153 -37.058 -1.421 1.00 55.88 101 PRO A C 1
ATOM 793 O O . PRO A 1 101 ? 27.696 -37.260 -2.510 1.00 55.88 101 PRO A O 1
ATOM 796 N N . ASN A 1 102 ? 27.814 -36.571 -0.369 1.00 42.03 102 ASN A N 1
ATOM 797 C CA . ASN A 1 102 ? 29.272 -36.567 -0.344 1.00 42.03 102 ASN A CA 1
ATOM 798 C C . ASN A 1 102 ? 29.725 -37.995 -0.665 1.00 42.03 102 ASN A C 1
ATOM 800 O O . ASN A 1 1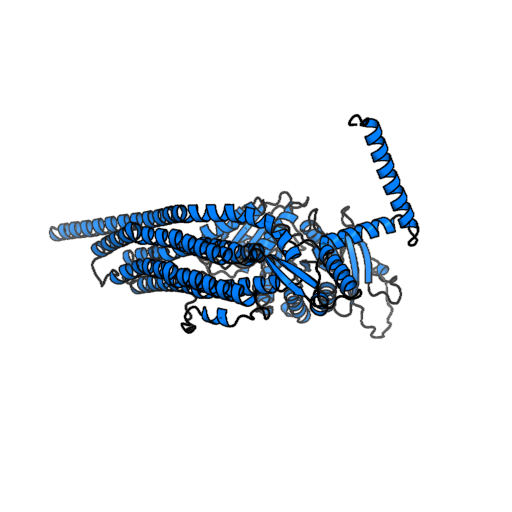02 ? 29.330 -38.928 0.032 1.00 42.03 102 ASN A O 1
ATOM 804 N N . HIS A 1 103 ? 30.531 -38.168 -1.713 1.00 41.41 103 HIS A N 1
ATOM 805 C CA . HIS A 1 103 ? 31.269 -39.404 -1.941 1.00 41.41 103 HIS A CA 1
ATOM 806 C C . HIS A 1 103 ? 32.285 -39.575 -0.799 1.00 41.41 103 HIS A C 1
ATOM 808 O O . HIS A 1 103 ? 33.472 -39.310 -0.958 1.00 41.41 103 HIS A O 1
ATOM 814 N N . SER A 1 104 ? 31.832 -40.005 0.379 1.00 32.97 104 SER A N 1
ATOM 815 C CA . SER A 1 104 ? 32.659 -40.850 1.226 1.00 32.97 104 SER A CA 1
ATOM 816 C C . SER A 1 104 ? 32.643 -42.221 0.568 1.00 32.97 104 SER A C 1
ATOM 818 O O . SER A 1 104 ? 31.623 -42.907 0.551 1.00 32.97 104 SER A O 1
ATOM 820 N N . ILE A 1 105 ? 33.766 -42.547 -0.060 1.00 41.81 105 ILE A N 1
ATOM 821 C CA . ILE A 1 105 ? 34.123 -43.874 -0.545 1.00 41.81 105 ILE A CA 1
ATOM 822 C C . ILE A 1 105 ? 33.819 -44.871 0.572 1.00 41.81 105 ILE A C 1
ATOM 824 O O . ILE A 1 105 ? 34.534 -44.867 1.559 1.00 41.81 105 ILE A O 1
ATOM 828 N N . HIS A 1 106 ? 32.762 -45.662 0.426 1.00 33.44 106 HIS A N 1
ATOM 829 C CA . HIS A 1 106 ? 32.671 -47.049 0.872 1.00 33.44 106 HIS A CA 1
ATOM 830 C C . HIS A 1 106 ? 31.560 -47.686 0.037 1.00 33.44 106 HIS A C 1
ATOM 832 O O . HIS A 1 106 ? 30.371 -47.429 0.226 1.00 33.44 106 HIS A O 1
ATOM 838 N N . GLU A 1 107 ? 31.989 -48.421 -0.987 1.00 40.25 107 GLU A N 1
ATOM 839 C CA . GLU A 1 107 ? 31.155 -49.401 -1.663 1.00 40.25 107 GLU A CA 1
ATOM 840 C C . GLU A 1 107 ? 30.779 -50.461 -0.633 1.00 40.25 107 GLU A C 1
ATOM 842 O O . GLU A 1 107 ? 31.649 -51.199 -0.199 1.00 40.25 107 GLU A O 1
ATOM 847 N N . ASP A 1 108 ? 29.502 -50.551 -0.284 1.00 34.31 108 ASP A N 1
ATOM 848 C CA . ASP A 1 108 ? 28.902 -51.824 0.088 1.00 34.31 108 ASP A CA 1
ATOM 849 C C . ASP A 1 108 ? 27.566 -51.914 -0.645 1.00 34.31 108 ASP A C 1
ATOM 851 O O . ASP A 1 108 ? 26.604 -51.183 -0.396 1.00 34.31 108 ASP A O 1
ATOM 855 N N . LYS A 1 109 ? 27.574 -52.766 -1.670 1.00 42.59 109 LYS A N 1
ATOM 856 C CA . LYS A 1 109 ? 26.384 -53.215 -2.379 1.00 42.59 109 LYS A CA 1
ATOM 857 C C . LYS A 1 109 ? 25.611 -54.118 -1.431 1.00 42.59 109 LYS A C 1
ATOM 859 O O . LYS A 1 109 ? 26.159 -55.139 -1.050 1.00 42.59 109 LYS A O 1
ATOM 864 N N . GLU A 1 110 ? 24.340 -53.819 -1.182 1.00 35.28 110 GLU A N 1
ATOM 865 C CA . GLU A 1 110 ? 23.327 -54.867 -1.032 1.00 35.28 110 GLU A CA 1
ATOM 866 C C . GLU A 1 110 ? 21.899 -54.320 -1.239 1.00 35.28 110 GLU A C 1
ATOM 868 O O . GLU A 1 110 ? 21.426 -53.407 -0.569 1.00 35.28 110 GLU A O 1
ATOM 873 N N . ASP A 1 111 ? 21.261 -54.894 -2.261 1.00 36.31 111 ASP A N 1
ATOM 874 C CA . ASP A 1 111 ? 19.848 -55.247 -2.398 1.00 36.31 111 ASP A CA 1
ATOM 875 C C . ASP A 1 111 ? 18.730 -54.185 -2.326 1.00 36.31 111 ASP A C 1
ATOM 877 O O . ASP A 1 111 ? 18.053 -53.947 -1.333 1.00 36.31 111 ASP A O 1
ATOM 881 N N . GLY A 1 112 ? 18.375 -53.700 -3.522 1.00 44.16 112 GLY A N 1
ATOM 882 C CA . GLY A 1 112 ? 17.139 -54.157 -4.167 1.00 44.16 112 GLY A CA 1
ATOM 883 C C . GLY A 1 112 ? 15.796 -53.838 -3.497 1.00 44.16 112 GLY A C 1
ATOM 884 O O . GLY A 1 112 ? 15.171 -54.731 -2.937 1.00 44.16 112 GLY A O 1
ATOM 885 N N . LYS A 1 113 ? 15.275 -52.618 -3.720 1.00 37.22 113 LYS A N 1
ATOM 886 C CA . LYS A 1 113 ? 13.873 -52.289 -4.109 1.00 37.22 113 LYS A CA 1
ATOM 887 C C . LYS A 1 113 ? 13.551 -50.826 -3.778 1.00 37.22 113 LYS A C 1
ATOM 889 O O . LYS A 1 113 ? 13.085 -50.541 -2.685 1.00 37.22 113 LYS A O 1
ATOM 894 N N . GLN A 1 114 ? 13.709 -49.921 -4.749 1.00 35.19 114 GLN A N 1
ATOM 895 C CA . GLN A 1 114 ? 12.931 -48.669 -4.863 1.00 35.19 114 GLN A CA 1
ATOM 896 C C . GLN A 1 114 ? 13.209 -47.980 -6.218 1.00 35.19 114 GLN A C 1
ATOM 898 O O . GLN A 1 114 ? 13.803 -46.913 -6.313 1.00 35.19 114 GLN A O 1
ATOM 903 N N . LYS A 1 115 ? 12.776 -48.597 -7.326 1.00 40.00 115 LYS A N 1
ATOM 904 C CA . LYS A 1 115 ? 12.772 -47.943 -8.649 1.00 40.00 115 LYS A CA 1
ATOM 905 C C . LYS A 1 115 ? 11.484 -47.128 -8.802 1.00 40.00 115 LYS A C 1
ATOM 907 O O . LYS A 1 115 ? 10.460 -47.678 -9.192 1.00 40.00 115 LYS A O 1
ATOM 912 N N . GLY A 1 116 ? 11.518 -45.835 -8.473 1.00 33.91 116 GLY A N 1
ATOM 913 C CA . GLY A 1 116 ? 10.344 -44.960 -8.642 1.00 33.91 116 GLY A CA 1
ATOM 914 C C . GLY A 1 116 ? 10.608 -43.457 -8.793 1.00 33.91 116 GLY A C 1
ATOM 915 O O . GLY A 1 116 ? 9.771 -42.760 -9.362 1.00 33.91 116 GLY A O 1
ATOM 916 N N . ALA A 1 117 ? 11.759 -42.943 -8.349 1.00 39.50 117 ALA A N 1
ATOM 917 C CA . ALA A 1 117 ? 12.102 -41.520 -8.495 1.00 39.50 117 ALA A CA 1
ATOM 918 C C . ALA A 1 117 ? 13.582 -41.265 -8.837 1.00 39.50 117 ALA A C 1
ATOM 920 O O . ALA A 1 117 ? 13.879 -40.280 -9.509 1.00 39.50 117 ALA A O 1
ATOM 921 N N . ASP A 1 118 ? 14.485 -42.177 -8.465 1.00 39.12 118 ASP A N 1
ATOM 922 C CA . ASP A 1 118 ? 15.934 -41.985 -8.635 1.00 39.12 118 ASP A CA 1
ATOM 923 C C . ASP A 1 118 ? 16.446 -42.324 -10.049 1.00 39.12 118 ASP A C 1
ATOM 925 O O . ASP A 1 118 ? 17.469 -41.801 -10.482 1.00 39.12 118 ASP A O 1
ATOM 929 N N . ALA A 1 119 ? 15.685 -43.096 -10.835 1.00 40.34 119 ALA A N 1
ATOM 930 C CA . ALA A 1 119 ? 16.060 -43.498 -12.199 1.00 40.34 119 ALA A CA 1
ATOM 931 C C . ALA A 1 119 ? 16.068 -42.346 -13.231 1.00 40.34 119 ALA A C 1
ATOM 933 O O . ALA A 1 119 ? 16.537 -42.524 -14.350 1.00 40.34 119 ALA A O 1
ATOM 934 N N . LEU A 1 120 ? 15.542 -41.164 -12.887 1.00 44.16 120 LEU A N 1
ATOM 935 C CA . LEU A 1 120 ? 15.551 -39.996 -13.780 1.00 44.16 120 LEU A CA 1
ATOM 936 C C . LEU A 1 120 ? 16.780 -39.093 -13.584 1.00 44.16 120 LEU A C 1
ATOM 938 O O . LEU A 1 120 ? 16.961 -38.163 -14.360 1.00 44.16 120 LEU A O 1
ATOM 942 N N . ILE A 1 121 ? 17.616 -39.340 -12.568 1.00 46.41 121 ILE A N 1
ATOM 943 C CA . ILE A 1 121 ? 18.789 -38.502 -12.248 1.00 46.41 121 ILE A CA 1
ATOM 944 C C . ILE A 1 121 ? 20.075 -39.046 -12.904 1.00 46.41 121 ILE A C 1
ATOM 946 O O . ILE A 1 121 ? 21.042 -38.306 -13.086 1.00 46.41 121 ILE A O 1
ATOM 950 N N . GLU A 1 122 ? 20.066 -40.306 -13.342 1.00 45.34 122 GLU A N 1
ATOM 951 C CA . GLU A 1 122 ? 21.228 -41.006 -13.912 1.00 45.34 122 GLU A CA 1
ATOM 952 C C . GLU A 1 122 ? 21.631 -40.512 -15.321 1.00 45.34 122 GLU A C 1
ATOM 954 O O . GLU A 1 122 ? 22.726 -40.803 -15.786 1.00 45.34 122 GLU A O 1
ATOM 959 N N . ASN A 1 123 ? 20.794 -39.696 -15.980 1.00 44.41 123 ASN A N 1
ATOM 960 C CA . ASN A 1 123 ? 21.009 -39.226 -17.359 1.00 44.41 123 ASN A CA 1
ATOM 961 C C . ASN A 1 123 ? 21.470 -37.761 -17.487 1.00 44.41 123 ASN A C 1
ATOM 963 O O . ASN A 1 123 ? 21.469 -37.215 -18.592 1.00 44.41 123 ASN A O 1
ATOM 967 N N . LEU A 1 124 ? 21.861 -37.089 -16.398 1.00 50.12 124 LEU A N 1
ATOM 968 C CA . LEU A 1 124 ? 22.421 -35.736 -16.504 1.00 50.12 124 LEU A CA 1
ATOM 969 C C . LEU A 1 124 ? 23.814 -35.791 -17.160 1.00 50.12 124 LEU A C 1
ATOM 971 O O . LEU A 1 124 ? 24.707 -36.424 -16.593 1.00 50.12 124 LEU A O 1
ATOM 975 N N . PRO A 1 125 ? 24.044 -35.099 -18.298 1.00 45.62 125 PRO A N 1
ATOM 976 C CA . PRO A 1 125 ? 25.358 -35.033 -18.925 1.00 45.62 125 PRO A CA 1
ATOM 977 C C . PRO A 1 125 ? 26.406 -34.549 -17.923 1.00 45.62 125 PRO A C 1
ATOM 979 O O . PRO A 1 125 ? 26.160 -33.604 -17.162 1.00 45.62 125 PRO A O 1
ATOM 982 N N . ILE A 1 126 ? 27.579 -35.182 -17.939 1.00 43.22 126 ILE A N 1
ATOM 983 C CA . ILE A 1 126 ? 28.739 -34.788 -17.135 1.00 43.22 126 ILE A CA 1
ATOM 984 C C . ILE A 1 126 ? 29.023 -33.301 -17.421 1.00 43.22 126 ILE A C 1
ATOM 986 O O . ILE A 1 126 ? 29.406 -32.944 -18.531 1.00 43.22 126 ILE A O 1
ATOM 990 N N . GLY A 1 127 ? 28.767 -32.427 -16.440 1.00 49.16 127 GLY A N 1
ATOM 991 C CA . GLY A 1 127 ? 28.982 -30.975 -16.538 1.00 49.16 127 GLY A CA 1
ATOM 992 C C . GLY A 1 127 ? 27.730 -30.084 -16.518 1.00 49.16 127 GLY A C 1
ATOM 993 O O . GLY A 1 127 ? 27.879 -28.878 -16.336 1.00 49.16 127 GLY A O 1
ATOM 994 N N . SER A 1 128 ? 26.504 -30.616 -16.637 1.00 55.78 128 SER A N 1
ATOM 995 C CA . SER A 1 128 ? 25.296 -29.782 -16.492 1.00 55.78 128 SER A CA 1
ATOM 996 C C . SER A 1 128 ? 24.877 -29.629 -15.024 1.00 55.78 128 SER A C 1
ATOM 998 O O . SER A 1 128 ? 24.634 -30.616 -14.324 1.00 55.78 128 SER A O 1
ATOM 1000 N N . THR A 1 129 ? 24.763 -28.383 -14.554 1.00 59.34 129 THR A N 1
ATOM 1001 C CA . THR A 1 129 ? 24.314 -28.041 -13.189 1.00 59.34 129 THR A CA 1
ATOM 1002 C C . THR A 1 129 ? 22.792 -27.963 -13.058 1.00 59.34 129 THR A C 1
ATOM 1004 O O . THR A 1 129 ? 22.281 -27.953 -11.933 1.00 59.34 129 THR A O 1
ATOM 1007 N N . ALA A 1 130 ? 22.069 -27.928 -14.185 1.00 67.19 130 ALA A N 1
ATOM 1008 C CA . ALA A 1 130 ? 20.619 -27.807 -14.210 1.00 67.19 130 ALA A CA 1
ATOM 1009 C C . ALA A 1 130 ? 19.956 -28.548 -15.384 1.00 67.19 130 ALA A C 1
ATOM 1011 O O . ALA A 1 130 ? 20.522 -28.660 -16.471 1.00 67.19 130 ALA A O 1
ATOM 1012 N N . GLU A 1 131 ? 18.719 -28.994 -15.183 1.00 77.44 131 GLU A N 1
ATOM 1013 C CA . GLU A 1 131 ? 17.857 -29.592 -16.208 1.00 77.44 131 GLU A CA 1
ATOM 1014 C C . GLU A 1 131 ? 16.477 -28.926 -16.167 1.00 77.44 131 GLU A C 1
ATOM 1016 O O . GLU A 1 131 ? 15.970 -28.611 -15.093 1.00 77.44 131 GLU A O 1
ATOM 1021 N N . THR A 1 132 ? 15.857 -28.685 -17.326 1.00 79.75 132 THR A N 1
ATOM 1022 C CA . THR A 1 132 ? 14.473 -28.186 -17.396 1.00 79.75 132 THR A CA 1
ATOM 1023 C C . THR A 1 132 ? 13.547 -29.314 -17.834 1.00 79.75 132 THR A C 1
ATOM 1025 O O . THR A 1 132 ? 13.703 -29.850 -18.926 1.00 79.75 132 THR A O 1
ATOM 1028 N N . VAL A 1 133 ? 12.574 -29.640 -16.990 1.00 80.31 133 VAL A N 1
ATOM 1029 C CA . VAL A 1 133 ? 11.581 -30.694 -17.198 1.00 80.31 133 VAL A CA 1
ATOM 1030 C C . VAL A 1 133 ? 10.197 -30.058 -17.271 1.00 80.31 133 VAL A C 1
ATOM 1032 O O . VAL A 1 133 ? 9.870 -29.162 -16.492 1.00 80.31 133 VAL A O 1
ATOM 1035 N N . PHE A 1 134 ? 9.376 -30.528 -18.206 1.00 78.50 134 PHE A N 1
ATOM 1036 C CA . PHE A 1 134 ? 7.967 -30.156 -18.287 1.00 78.50 134 PHE A CA 1
ATOM 1037 C C . PHE A 1 134 ? 7.135 -31.241 -17.609 1.00 78.50 134 PHE A C 1
ATOM 1039 O O . PHE A 1 134 ? 6.992 -32.343 -18.133 1.00 78.50 134 PHE A O 1
ATOM 1046 N N . GLU A 1 135 ? 6.615 -30.940 -16.425 1.00 78.25 135 GLU A N 1
ATOM 1047 C CA . GLU A 1 135 ? 5.796 -31.865 -15.643 1.00 78.25 135 GLU A CA 1
ATOM 1048 C C . GLU A 1 135 ? 4.308 -31.547 -15.822 1.00 78.25 135 GLU A C 1
ATOM 1050 O O . GLU A 1 135 ? 3.924 -30.405 -16.068 1.00 78.25 135 GLU A O 1
ATOM 1055 N N . GLN A 1 136 ? 3.447 -32.554 -15.703 1.00 73.94 136 GLN A N 1
ATOM 1056 C CA . GLN A 1 136 ? 1.994 -32.378 -15.695 1.00 73.94 136 GLN A CA 1
ATOM 1057 C C . GLN A 1 136 ? 1.429 -32.940 -14.392 1.00 73.94 136 GLN A C 1
ATOM 1059 O O . GLN A 1 136 ? 1.857 -34.002 -13.938 1.00 73.94 136 GLN A O 1
ATOM 1064 N N . LEU A 1 137 ? 0.467 -32.226 -13.807 1.00 67.50 137 LEU A N 1
ATOM 1065 C CA . LEU A 1 137 ? -0.290 -32.664 -12.636 1.00 67.50 137 LEU A CA 1
ATOM 1066 C C . LEU A 1 137 ? -1.755 -32.837 -13.034 1.00 67.50 137 LEU A C 1
ATOM 1068 O O . LEU A 1 137 ? -2.309 -31.894 -13.586 1.00 67.50 137 LEU A O 1
ATOM 1072 N N . ASP A 1 138 ? -2.378 -33.986 -12.773 1.00 59.28 138 ASP A N 1
ATOM 1073 C CA . ASP A 1 138 ? -3.834 -34.207 -12.865 1.00 59.28 138 ASP A CA 1
ATOM 1074 C C . ASP A 1 138 ? -4.532 -33.513 -14.066 1.00 59.28 138 ASP A C 1
ATOM 1076 O O . ASP A 1 138 ? -5.503 -32.775 -13.900 1.00 59.28 138 ASP A O 1
ATOM 1080 N N . ASN A 1 139 ? -4.009 -33.702 -15.290 1.00 52.06 139 ASN A N 1
ATOM 1081 C CA . ASN A 1 139 ? -4.496 -33.103 -16.554 1.00 52.06 139 ASN A CA 1
ATOM 1082 C C . ASN A 1 139 ? -4.418 -31.561 -16.674 1.00 52.06 139 ASN A C 1
ATOM 1084 O O . ASN A 1 139 ? -5.028 -30.968 -17.568 1.00 52.06 139 ASN A O 1
ATOM 1088 N N . SER A 1 140 ? -3.673 -30.887 -15.801 1.00 55.12 140 SER A N 1
ATOM 1089 C CA . SER A 1 140 ? -3.496 -29.432 -15.807 1.00 55.12 140 SER A CA 1
ATOM 1090 C C . SER A 1 140 ? -2.321 -28.964 -16.688 1.00 55.12 140 SER A C 1
ATOM 1092 O O . SER A 1 140 ? -1.521 -29.758 -17.187 1.00 55.12 140 SER A O 1
ATOM 1094 N N . LYS A 1 141 ? -2.267 -27.646 -16.949 1.00 60.94 141 LYS A N 1
ATOM 1095 C CA . LYS A 1 141 ? -1.265 -26.986 -17.811 1.00 60.94 141 LYS A CA 1
ATOM 1096 C C . LYS A 1 141 ? 0.161 -27.391 -17.408 1.00 60.94 141 LYS A C 1
ATOM 1098 O O . LYS A 1 141 ? 0.457 -27.472 -16.223 1.00 60.94 141 LYS A O 1
ATOM 1103 N N . GLY A 1 142 ? 1.038 -27.589 -18.396 1.00 71.81 142 GLY A N 1
ATOM 1104 C CA . GLY A 1 142 ? 2.429 -27.984 -18.161 1.00 71.81 142 GLY A CA 1
ATOM 1105 C C . GLY A 1 142 ? 3.160 -27.044 -17.195 1.00 71.81 142 GLY A C 1
ATOM 1106 O O . GLY A 1 142 ? 3.121 -25.824 -17.359 1.00 71.81 142 GLY A O 1
ATOM 1107 N N . ILE A 1 143 ? 3.818 -27.635 -16.201 1.00 82.75 143 ILE A N 1
ATOM 1108 C CA . ILE A 1 143 ? 4.629 -26.979 -15.177 1.00 82.75 143 ILE A CA 1
ATOM 1109 C C . ILE A 1 143 ? 6.081 -27.009 -15.638 1.00 82.75 143 ILE A C 1
ATOM 1111 O O . ILE A 1 143 ? 6.613 -28.068 -15.969 1.00 82.75 143 ILE A O 1
ATOM 1115 N N . ILE A 1 144 ? 6.732 -25.848 -15.644 1.00 87.75 144 ILE A N 1
ATOM 1116 C CA . ILE A 1 144 ? 8.166 -25.753 -15.914 1.00 87.75 144 ILE A CA 1
ATOM 1117 C C . ILE A 1 144 ? 8.901 -25.993 -14.596 1.00 87.75 144 ILE A C 1
ATOM 1119 O O . ILE A 1 144 ? 8.862 -25.142 -13.704 1.00 87.75 144 ILE A O 1
ATOM 1123 N N . THR A 1 145 ? 9.576 -27.136 -14.488 1.00 87.81 145 THR A N 1
ATOM 1124 C CA . THR A 1 145 ? 10.435 -27.477 -13.351 1.00 87.81 145 THR A CA 1
ATOM 1125 C C . THR A 1 145 ? 11.897 -27.391 -13.764 1.00 87.81 145 THR A C 1
ATOM 1127 O O . THR A 1 145 ? 12.322 -28.038 -14.718 1.00 87.81 145 THR A O 1
ATOM 1130 N N . ARG A 1 146 ? 12.695 -26.620 -13.028 1.00 89.19 146 ARG A N 1
ATOM 1131 C CA . ARG A 1 146 ? 14.153 -26.589 -13.163 1.00 89.19 146 ARG A CA 1
ATOM 1132 C C . ARG A 1 146 ? 14.784 -27.373 -12.022 1.00 89.19 146 ARG A C 1
ATOM 1134 O O . ARG A 1 146 ? 14.685 -26.977 -10.861 1.00 89.19 146 ARG A O 1
ATOM 1141 N N . LYS A 1 147 ? 15.428 -28.487 -12.349 1.00 87.50 147 LYS A N 1
ATOM 1142 C CA . LYS A 1 147 ? 16.184 -29.297 -11.393 1.00 87.50 147 LYS A CA 1
ATOM 1143 C C . LYS A 1 147 ? 17.597 -28.751 -11.299 1.00 87.50 147 LYS A C 1
ATOM 1145 O O . LYS A 1 147 ? 18.236 -28.589 -12.331 1.00 87.50 147 LYS A O 1
ATOM 1150 N N . HIS A 1 148 ? 18.076 -28.465 -10.096 1.00 85.44 148 HIS A N 1
ATOM 1151 C CA . HIS A 1 148 ? 19.406 -27.912 -9.847 1.00 85.44 148 HIS A CA 1
ATOM 1152 C C . HIS A 1 148 ? 20.165 -28.774 -8.842 1.00 85.44 148 HIS A C 1
ATOM 1154 O O . HIS A 1 148 ? 19.631 -29.135 -7.794 1.00 85.44 148 HIS A O 1
ATOM 1160 N N . LYS A 1 149 ? 21.428 -29.077 -9.147 1.00 84.44 149 LYS A N 1
ATOM 1161 C CA . LYS A 1 149 ? 22.332 -29.723 -8.188 1.00 84.44 149 LYS A CA 1
ATOM 1162 C C . LYS A 1 149 ? 22.910 -28.667 -7.249 1.00 84.44 149 LYS A C 1
ATOM 1164 O O . LYS A 1 149 ? 23.368 -27.623 -7.711 1.00 84.44 149 LYS A O 1
ATOM 1169 N N . CYS A 1 150 ? 22.903 -28.930 -5.947 1.00 82.44 150 CYS A N 1
ATOM 1170 C CA . CYS A 1 150 ? 23.486 -28.032 -4.950 1.00 82.44 150 CYS A CA 1
ATOM 1171 C C . CYS A 1 150 ? 24.061 -28.812 -3.766 1.00 82.44 150 CYS A C 1
ATOM 1173 O O . CYS A 1 150 ? 23.574 -29.890 -3.442 1.00 82.44 150 CYS A O 1
ATOM 1175 N N . ASN A 1 151 ? 25.032 -28.234 -3.063 1.00 82.50 151 ASN A N 1
ATOM 1176 C CA . ASN A 1 151 ? 25.558 -28.828 -1.829 1.00 82.50 151 ASN A CA 1
ATOM 1177 C C . ASN A 1 151 ? 24.645 -28.533 -0.630 1.00 82.50 151 ASN A C 1
ATOM 1179 O O . ASN A 1 151 ? 24.453 -29.379 0.237 1.00 82.50 151 ASN A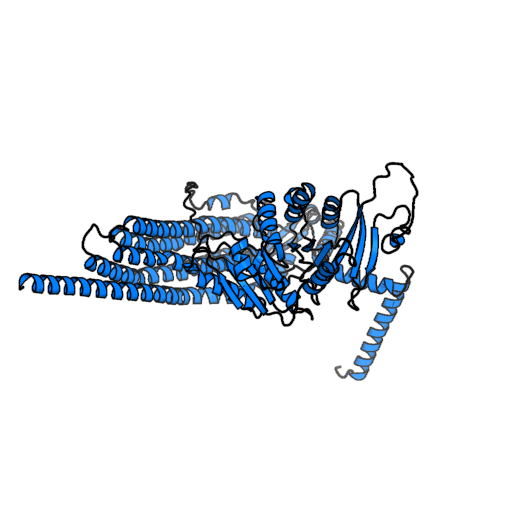 O 1
ATOM 1183 N N . ASN A 1 152 ? 24.042 -27.342 -0.609 1.00 86.62 152 ASN A N 1
ATOM 1184 C CA . ASN A 1 152 ? 23.133 -26.889 0.434 1.00 86.62 152 ASN A CA 1
ATOM 1185 C C . ASN A 1 152 ? 21.853 -26.336 -0.203 1.00 86.62 152 ASN A C 1
ATOM 1187 O O . ASN A 1 152 ? 21.901 -25.463 -1.070 1.00 86.62 152 ASN A O 1
ATOM 1191 N N . ILE A 1 153 ? 20.703 -26.851 0.239 1.00 88.69 153 ILE A N 1
ATOM 1192 C CA . ILE A 1 153 ? 19.389 -26.484 -0.301 1.00 88.69 153 ILE A CA 1
ATOM 1193 C C . ILE A 1 153 ? 19.094 -25.000 -0.059 1.00 88.69 153 ILE A C 1
ATOM 1195 O O . ILE A 1 153 ? 18.675 -24.311 -0.981 1.00 88.69 153 ILE A O 1
ATOM 1199 N N . TYR A 1 154 ? 19.325 -24.479 1.148 1.00 90.50 154 TYR A N 1
ATOM 1200 C CA . TYR A 1 154 ? 18.972 -23.094 1.477 1.00 90.50 154 TYR A CA 1
ATOM 1201 C C . TYR A 1 154 ? 19.875 -22.081 0.767 1.00 90.50 154 TYR A C 1
ATOM 1203 O O . TYR A 1 154 ? 19.383 -21.075 0.260 1.00 90.50 154 TYR A O 1
ATOM 1211 N N . GLU A 1 155 ? 21.171 -22.375 0.651 1.00 86.44 155 GLU A N 1
ATOM 1212 C CA . GLU A 1 155 ? 22.095 -21.560 -0.152 1.00 86.44 155 GLU A CA 1
ATOM 1213 C C . GLU A 1 155 ? 21.723 -21.600 -1.636 1.00 86.44 155 GLU A C 1
ATOM 1215 O O . GLU A 1 155 ? 21.704 -20.565 -2.299 1.00 86.44 155 GLU A O 1
ATOM 1220 N N . GLY A 1 156 ? 21.359 -22.780 -2.150 1.00 88.81 156 GLY A N 1
ATOM 1221 C CA . GLY A 1 156 ? 20.891 -22.937 -3.522 1.00 88.81 156 GLY A CA 1
ATOM 1222 C C . GLY A 1 156 ? 19.616 -22.139 -3.803 1.00 88.81 156 GLY A C 1
ATOM 1223 O O . GLY A 1 156 ? 19.529 -21.487 -4.840 1.00 88.81 156 GLY A O 1
ATOM 1224 N N . ILE A 1 157 ? 18.652 -22.132 -2.875 1.00 92.06 157 ILE A N 1
ATOM 1225 C CA . ILE A 1 157 ? 17.443 -21.298 -2.973 1.00 92.06 157 ILE A CA 1
ATOM 1226 C C . ILE A 1 157 ? 17.833 -19.814 -3.013 1.00 92.06 157 ILE A C 1
ATOM 1228 O O . ILE A 1 157 ? 17.348 -19.088 -3.882 1.00 92.06 157 ILE A O 1
ATOM 1232 N N . GLY A 1 158 ? 18.726 -19.365 -2.127 1.00 89.50 158 GLY A N 1
ATOM 1233 C CA . GLY A 1 158 ? 19.194 -17.975 -2.094 1.00 89.50 158 GLY A CA 1
ATOM 1234 C C . GLY A 1 158 ? 19.893 -17.545 -3.389 1.00 89.50 158 GLY A C 1
ATOM 1235 O O . GLY A 1 158 ? 19.608 -16.469 -3.915 1.00 89.50 158 GLY A O 1
ATOM 1236 N N . LEU A 1 159 ? 20.749 -18.409 -3.944 1.00 88.25 159 LEU A N 1
ATOM 1237 C CA . LEU A 1 159 ? 21.430 -18.175 -5.219 1.00 88.25 159 LEU A CA 1
ATOM 1238 C C . LEU A 1 159 ? 20.444 -18.123 -6.387 1.00 88.25 159 LEU A C 1
ATOM 1240 O O . LEU A 1 159 ? 20.502 -17.207 -7.196 1.00 88.25 159 LEU A O 1
ATOM 1244 N N . ILE A 1 160 ? 19.530 -19.092 -6.486 1.00 90.88 160 ILE A N 1
ATOM 1245 C CA . ILE A 1 160 ? 18.521 -19.110 -7.552 1.00 90.88 160 ILE A CA 1
ATOM 1246 C C . ILE A 1 160 ? 17.667 -17.846 -7.474 1.00 90.88 160 ILE A C 1
ATOM 1248 O O . ILE A 1 160 ? 17.447 -17.207 -8.496 1.00 90.88 160 ILE A O 1
ATOM 1252 N N . SER A 1 161 ? 17.239 -17.453 -6.276 1.00 90.75 161 SER A N 1
ATOM 1253 C CA . SER A 1 161 ? 16.419 -16.254 -6.084 1.00 90.75 161 SER A CA 1
ATOM 1254 C C . SER A 1 161 ? 17.168 -14.971 -6.467 1.00 90.75 161 SER A C 1
ATOM 1256 O O . SER A 1 161 ? 16.547 -14.042 -6.961 1.00 90.75 161 SER A O 1
ATOM 1258 N N . SER A 1 162 ? 18.496 -14.904 -6.322 1.00 86.19 162 SER A N 1
ATOM 1259 C CA . SER A 1 162 ? 19.260 -13.701 -6.688 1.00 86.19 162 SER A CA 1
ATOM 1260 C C . SER A 1 162 ? 19.543 -13.560 -8.186 1.00 86.19 162 SER A C 1
ATOM 1262 O O . SER A 1 162 ? 19.752 -12.446 -8.661 1.00 86.19 162 SER A O 1
ATOM 1264 N N . VAL A 1 163 ? 19.575 -14.672 -8.931 1.00 86.75 163 VAL A N 1
ATOM 1265 C CA . VAL A 1 163 ? 19.985 -14.679 -10.350 1.00 86.75 163 VAL A CA 1
ATOM 1266 C C . VAL A 1 163 ? 18.869 -15.048 -11.323 1.00 86.75 163 VAL A C 1
ATOM 1268 O O . VAL A 1 163 ? 19.023 -14.859 -12.530 1.00 86.75 163 VAL A O 1
ATOM 1271 N N . TYR A 1 164 ? 17.772 -15.637 -10.845 1.00 88.50 164 TYR A N 1
ATOM 1272 C CA . TYR A 1 164 ? 16.703 -16.107 -11.714 1.00 88.50 164 TYR A CA 1
ATOM 1273 C C . TYR A 1 164 ? 15.840 -14.953 -12.222 1.00 88.50 164 TYR A C 1
ATOM 1275 O O . TYR A 1 164 ? 15.302 -14.170 -11.451 1.00 88.50 164 TYR A O 1
ATOM 1283 N N . GLY A 1 165 ? 15.663 -14.903 -13.539 1.00 83.94 165 GLY A N 1
ATOM 1284 C CA . GLY A 1 165 ? 14.871 -13.889 -14.221 1.00 83.94 165 GLY A CA 1
ATOM 1285 C C . GLY A 1 165 ? 15.554 -13.438 -15.506 1.00 83.94 165 GLY A C 1
ATOM 1286 O O . GLY A 1 165 ? 16.706 -13.773 -15.784 1.00 83.94 165 GLY A O 1
ATOM 1287 N N . PHE A 1 166 ? 14.825 -12.683 -16.314 1.00 82.44 166 PHE A N 1
ATOM 1288 C CA . PHE A 1 166 ? 15.376 -11.936 -17.440 1.00 82.44 166 PHE A CA 1
ATOM 1289 C C . PHE A 1 166 ? 14.893 -10.497 -17.323 1.00 82.44 166 PHE A C 1
ATOM 1291 O O . PHE A 1 166 ? 13.827 -10.261 -16.772 1.00 82.44 166 PHE A O 1
ATOM 1298 N N . SER A 1 167 ? 15.616 -9.531 -17.885 1.00 75.81 167 SER A N 1
ATOM 1299 C CA . SER A 1 167 ? 15.181 -8.129 -17.830 1.00 75.81 167 SER A CA 1
ATOM 1300 C C . SER A 1 167 ? 13.752 -7.960 -18.378 1.00 75.81 167 SER A C 1
ATOM 1302 O O . SER A 1 167 ? 13.464 -8.345 -19.517 1.00 75.81 167 SER A O 1
ATOM 1304 N N . GLY A 1 168 ? 12.859 -7.400 -17.555 1.00 72.44 168 GLY A N 1
ATOM 1305 C CA . GLY A 1 168 ? 11.423 -7.270 -17.842 1.00 72.44 168 GLY A CA 1
ATOM 1306 C C . GLY A 1 168 ? 10.577 -8.507 -17.523 1.00 72.44 168 GLY A C 1
ATOM 1307 O O . GLY A 1 168 ? 9.370 -8.492 -17.731 1.00 72.44 168 GLY A O 1
ATOM 1308 N N . PHE A 1 169 ? 11.186 -9.584 -17.045 1.00 83.56 169 PHE A N 1
ATOM 1309 C CA . PHE A 1 169 ? 10.528 -10.788 -16.557 1.00 83.56 169 PHE A CA 1
ATOM 1310 C C . PHE A 1 169 ? 11.298 -11.307 -15.341 1.00 83.56 169 PHE A C 1
ATOM 1312 O O . PHE A 1 169 ? 12.015 -12.311 -15.398 1.00 83.56 169 PHE A O 1
ATOM 1319 N N . GLU A 1 170 ? 11.181 -10.556 -14.254 1.00 87.56 170 GLU A N 1
ATOM 1320 C CA . GLU A 1 170 ? 11.824 -10.851 -12.981 1.00 87.56 170 GLU A CA 1
ATOM 1321 C C . GLU A 1 170 ? 10.781 -11.438 -12.025 1.00 87.56 170 GLU A C 1
ATOM 1323 O O . GLU A 1 170 ? 9.616 -11.019 -12.044 1.00 87.56 170 GLU A O 1
ATOM 1328 N N . PRO A 1 171 ? 11.138 -12.477 -11.261 1.00 91.81 171 PRO A N 1
ATOM 1329 C CA . PRO A 1 171 ? 10.283 -12.966 -10.194 1.00 91.81 171 PRO A CA 1
ATOM 1330 C C . PRO A 1 171 ? 10.076 -11.863 -9.153 1.00 91.81 171 PRO A C 1
ATOM 1332 O O . PRO A 1 171 ? 10.966 -11.060 -8.906 1.00 91.81 171 PRO A O 1
ATOM 1335 N N . ASN A 1 172 ? 8.905 -11.847 -8.525 1.00 92.06 172 ASN A N 1
ATOM 1336 C CA . ASN A 1 172 ? 8.595 -10.919 -7.432 1.00 92.06 172 ASN A CA 1
ATOM 1337 C C . ASN A 1 172 ? 8.154 -11.639 -6.158 1.00 92.06 172 ASN A C 1
ATOM 1339 O O . ASN A 1 172 ? 8.066 -11.022 -5.103 1.00 92.06 172 ASN A O 1
ATOM 1343 N N . THR A 1 173 ? 7.882 -12.945 -6.246 1.00 95.12 173 THR A N 1
ATOM 1344 C CA . THR A 1 173 ? 7.402 -13.735 -5.116 1.00 95.12 173 THR A CA 1
ATOM 1345 C C . THR A 1 173 ? 8.177 -15.040 -4.991 1.00 95.12 173 THR A C 1
ATOM 1347 O O . THR A 1 173 ? 8.366 -15.748 -5.980 1.00 95.12 173 THR A O 1
ATOM 1350 N N . VAL A 1 174 ? 8.554 -15.417 -3.772 1.00 96.75 174 VAL A N 1
ATOM 1351 C CA . VAL A 1 174 ? 9.095 -16.746 -3.458 1.00 96.75 174 VAL A CA 1
ATOM 1352 C C . VAL A 1 174 ? 8.062 -17.552 -2.674 1.00 96.75 174 VAL A C 1
ATOM 1354 O O . VAL A 1 174 ? 7.599 -17.118 -1.623 1.00 96.75 174 VAL A O 1
ATOM 1357 N N . LEU A 1 175 ? 7.713 -18.739 -3.175 1.00 97.12 175 LEU A N 1
ATOM 1358 C CA . LEU A 1 175 ? 6.799 -19.684 -2.535 1.00 97.12 175 LEU A CA 1
ATOM 1359 C C . LEU A 1 175 ? 7.532 -20.968 -2.143 1.00 97.12 175 LEU A C 1
ATOM 1361 O O . LEU A 1 175 ? 8.084 -21.667 -2.995 1.00 97.12 175 LEU A O 1
ATOM 1365 N N . MET A 1 176 ? 7.476 -21.340 -0.866 1.00 95.44 176 MET A N 1
ATOM 1366 C CA . MET A 1 176 ? 7.996 -22.630 -0.406 1.00 95.44 176 MET A CA 1
ATOM 1367 C C . MET A 1 176 ? 7.210 -23.193 0.780 1.00 95.44 176 MET A C 1
ATOM 1369 O O . MET A 1 176 ? 6.301 -22.560 1.309 1.00 95.44 176 MET A O 1
ATOM 1373 N N . GLY A 1 177 ? 7.511 -24.429 1.173 1.00 94.19 177 GLY A N 1
ATOM 1374 C CA . GLY A 1 177 ? 6.920 -25.016 2.375 1.00 94.19 177 GLY A CA 1
ATOM 1375 C C . GLY A 1 177 ? 7.562 -24.459 3.645 1.00 94.19 177 GLY A C 1
ATOM 1376 O O . GLY A 1 177 ? 8.778 -24.275 3.679 1.00 94.19 177 GLY A O 1
ATOM 1377 N N . TRP A 1 178 ? 6.771 -24.254 4.699 1.00 93.88 178 TRP A N 1
ATOM 1378 C CA . TRP A 1 178 ? 7.314 -23.977 6.030 1.00 93.88 178 TRP A CA 1
ATOM 1379 C C . TRP A 1 178 ? 8.114 -25.201 6.520 1.00 93.88 178 TRP A C 1
ATOM 1381 O O . TRP A 1 178 ? 7.601 -26.329 6.448 1.00 93.88 178 TRP A O 1
ATOM 1391 N N . PRO A 1 179 ? 9.375 -25.039 6.961 1.00 90.56 179 PRO A N 1
ATOM 1392 C CA . PRO A 1 179 ? 10.210 -26.164 7.373 1.00 90.56 179 PRO A CA 1
ATOM 1393 C C . PRO A 1 179 ? 9.701 -26.784 8.684 1.00 90.56 179 PRO A C 1
ATOM 1395 O O . PRO A 1 179 ? 9.001 -26.153 9.465 1.00 90.56 179 PRO A O 1
ATOM 1398 N N . LYS A 1 180 ? 10.059 -28.050 8.944 1.00 83.69 180 LYS A N 1
ATOM 1399 C CA . LYS A 1 180 ? 9.613 -28.767 10.156 1.00 83.69 180 LYS A CA 1
ATOM 1400 C C . LYS A 1 180 ? 10.296 -28.296 11.446 1.00 83.69 180 LYS A C 1
ATOM 1402 O O . LYS A 1 180 ? 9.726 -28.484 12.509 1.00 83.69 180 LYS A O 1
ATOM 1407 N N . ARG A 1 181 ? 11.526 -27.781 11.350 1.00 81.31 181 ARG A N 1
ATOM 1408 C CA . ARG A 1 181 ? 12.336 -27.296 12.481 1.00 81.31 181 ARG A CA 1
ATOM 1409 C C . ARG A 1 181 ? 13.052 -25.998 12.082 1.00 81.31 181 ARG A C 1
ATOM 1411 O O . ARG A 1 181 ? 14.248 -26.029 11.791 1.00 81.31 181 ARG A O 1
ATOM 1418 N N . PRO A 1 182 ? 12.325 -24.875 11.950 1.00 79.19 182 PRO A N 1
ATOM 1419 C CA . PRO A 1 182 ? 12.911 -23.620 11.478 1.00 79.19 182 PRO A CA 1
ATOM 1420 C C . PRO A 1 182 ? 13.934 -23.037 12.463 1.00 79.19 182 PRO A C 1
ATOM 1422 O O . PRO A 1 182 ? 14.977 -22.550 12.035 1.00 79.19 182 PRO A O 1
ATOM 1425 N N . LEU A 1 183 ? 13.657 -23.120 13.770 1.00 71.00 183 LEU A N 1
ATOM 1426 C CA . LEU A 1 183 ? 14.475 -22.527 14.839 1.00 71.00 183 LEU A CA 1
ATOM 1427 C C . LEU A 1 183 ? 15.857 -23.178 14.979 1.00 71.00 183 LEU A C 1
ATOM 1429 O O . LEU A 1 183 ? 16.831 -22.512 15.319 1.00 71.00 183 LEU A O 1
ATOM 1433 N N . GLU A 1 184 ? 15.960 -24.465 14.652 1.00 71.81 184 GLU A N 1
ATOM 1434 C CA . GLU A 1 184 ? 17.221 -25.216 14.656 1.00 71.81 184 GLU A CA 1
ATOM 1435 C C . GLU A 1 184 ? 18.058 -24.965 13.385 1.00 71.81 184 GLU A C 1
ATOM 1437 O O . GLU A 1 184 ? 19.209 -25.391 13.296 1.00 71.81 184 GLU A O 1
ATOM 1442 N N . SER A 1 185 ? 17.510 -24.267 12.380 1.00 76.81 185 SER A N 1
ATOM 1443 C CA . SER A 1 185 ? 18.143 -24.085 11.073 1.00 76.81 185 SER A CA 1
ATOM 1444 C C . SER A 1 185 ? 18.696 -22.668 10.892 1.00 76.81 185 SER A C 1
ATOM 1446 O O . SER A 1 185 ? 18.037 -21.763 10.371 1.00 76.81 185 SER A O 1
ATOM 1448 N N . GLN A 1 186 ? 19.971 -22.484 11.249 1.00 84.19 186 GLN A N 1
ATOM 1449 C CA . GLN A 1 186 ? 20.735 -21.281 10.883 1.00 84.19 186 GLN A CA 1
ATOM 1450 C C . GLN A 1 186 ? 20.680 -20.976 9.370 1.00 84.19 186 GLN A C 1
ATOM 1452 O O . GLN A 1 186 ? 20.408 -19.828 9.014 1.00 84.19 186 GLN A O 1
ATOM 1457 N N . PRO A 1 187 ? 20.826 -21.967 8.462 1.00 86.75 187 PRO A N 1
ATOM 1458 C CA . PRO A 1 187 ? 20.691 -21.724 7.025 1.00 86.75 187 PRO A CA 1
ATOM 1459 C C . PRO A 1 187 ? 19.325 -21.158 6.607 1.00 86.75 187 PRO A C 1
ATOM 1461 O O . PRO A 1 187 ? 19.272 -20.279 5.751 1.00 86.75 187 PRO A O 1
ATOM 1464 N N . PHE A 1 188 ? 18.225 -21.606 7.226 1.00 90.00 188 PHE A N 1
ATOM 1465 C CA . PHE A 1 188 ? 16.892 -21.060 6.954 1.00 90.00 188 PHE A CA 1
ATOM 1466 C C . PHE A 1 188 ? 16.770 -19.603 7.412 1.00 90.00 188 PHE A C 1
ATOM 1468 O O . PHE A 1 188 ? 16.269 -18.762 6.670 1.00 90.00 188 PHE A O 1
ATOM 1475 N N . THR A 1 189 ? 17.295 -19.277 8.597 1.00 89.25 189 THR A N 1
ATOM 1476 C CA . THR A 1 189 ? 17.307 -17.894 9.104 1.00 89.25 189 THR A CA 1
ATOM 1477 C C . THR A 1 189 ? 18.095 -16.965 8.173 1.00 89.25 189 THR A C 1
ATOM 1479 O O . THR A 1 189 ? 17.643 -15.861 7.866 1.00 89.25 189 THR A O 1
ATOM 1482 N N . SER A 1 190 ? 19.252 -17.416 7.682 1.00 89.44 190 SER A N 1
ATOM 1483 C CA . SER A 1 190 ? 20.059 -16.674 6.705 1.00 89.44 190 SER A CA 1
ATOM 1484 C C . SER A 1 190 ? 19.341 -16.504 5.366 1.00 89.44 190 SER A C 1
ATOM 1486 O O . SER A 1 190 ? 19.383 -15.418 4.790 1.00 89.44 190 SER A O 1
ATOM 1488 N N . LEU A 1 191 ? 18.633 -17.536 4.895 1.00 91.88 191 LEU A N 1
ATOM 1489 C CA . LEU A 1 191 ? 17.806 -17.444 3.694 1.00 91.88 191 LEU A CA 1
ATOM 1490 C C . LEU A 1 191 ? 16.697 -16.396 3.856 1.00 91.88 191 LEU A C 1
ATOM 1492 O O . LEU A 1 191 ? 16.549 -15.550 2.980 1.00 91.88 191 LEU A O 1
ATOM 1496 N N . MET A 1 192 ? 15.961 -16.407 4.972 1.00 90.94 192 MET A N 1
ATOM 1497 C CA . MET A 1 192 ? 14.900 -15.425 5.240 1.00 90.94 192 MET A CA 1
ATOM 1498 C C . MET A 1 192 ? 15.437 -13.992 5.160 1.00 90.94 192 MET A C 1
ATOM 1500 O O . MET A 1 192 ? 14.875 -13.159 4.455 1.00 90.94 192 MET A O 1
ATOM 1504 N N . LYS A 1 193 ? 16.578 -13.722 5.808 1.00 89.94 193 LYS A N 1
ATOM 1505 C CA . LYS A 1 193 ? 17.249 -12.414 5.729 1.00 89.94 193 LYS A CA 1
ATOM 1506 C C . LYS A 1 193 ? 17.671 -12.058 4.305 1.00 89.94 193 LYS A C 1
ATOM 1508 O O . LYS A 1 193 ? 17.496 -10.920 3.887 1.00 89.94 193 LYS A O 1
ATOM 1513 N N . SER A 1 194 ? 18.208 -13.021 3.556 1.00 90.31 194 SER A N 1
ATOM 1514 C CA . SER A 1 194 ? 18.595 -12.810 2.158 1.00 90.31 194 SER A CA 1
ATOM 1515 C C . SER A 1 194 ? 17.399 -12.430 1.286 1.00 90.31 194 SER A C 1
ATOM 1517 O O . SER A 1 194 ? 17.519 -11.513 0.481 1.00 90.31 194 SER A O 1
ATOM 1519 N N . LEU A 1 195 ? 16.258 -13.107 1.442 1.00 92.12 195 LEU A N 1
ATOM 1520 C CA . LEU A 1 195 ? 15.050 -12.833 0.658 1.00 92.12 195 LEU A CA 1
ATOM 1521 C C . LEU A 1 195 ? 14.433 -11.472 1.008 1.00 92.12 195 LEU A C 1
ATOM 1523 O O . LEU A 1 195 ? 14.018 -10.751 0.106 1.00 92.12 195 LEU A O 1
ATOM 1527 N N . VAL A 1 196 ? 14.446 -11.087 2.290 1.00 90.88 196 VAL A N 1
ATOM 1528 C CA . VAL A 1 196 ? 14.048 -9.738 2.734 1.00 90.88 196 VAL A CA 1
ATOM 1529 C C . VAL A 1 196 ? 14.961 -8.669 2.133 1.00 90.88 196 VAL A C 1
ATOM 1531 O O . VAL A 1 196 ? 14.476 -7.682 1.595 1.00 90.88 196 VAL A O 1
ATOM 1534 N N . ASN A 1 197 ? 16.281 -8.868 2.170 1.00 90.00 197 ASN A N 1
ATOM 1535 C CA . ASN A 1 197 ? 17.243 -7.908 1.614 1.00 90.00 197 ASN A CA 1
ATOM 1536 C C . ASN A 1 197 ? 17.147 -7.771 0.086 1.00 90.00 197 ASN A C 1
ATOM 1538 O O . ASN A 1 197 ? 17.555 -6.753 -0.466 1.00 90.00 197 ASN A O 1
ATOM 1542 N N . GLN A 1 198 ? 16.643 -8.801 -0.592 1.00 88.88 198 GLN A N 1
ATOM 1543 C CA . GLN A 1 198 ? 16.354 -8.793 -2.027 1.00 88.88 198 GLN A CA 1
ATOM 1544 C C . GLN A 1 198 ? 14.983 -8.184 -2.356 1.00 88.88 198 GLN A C 1
ATOM 1546 O O . GLN A 1 198 ? 14.635 -8.112 -3.529 1.00 88.88 198 GLN A O 1
ATOM 1551 N N . ASP A 1 199 ? 14.232 -7.747 -1.340 1.00 91.19 199 ASP A N 1
ATOM 1552 C CA . ASP A 1 199 ? 12.898 -7.154 -1.453 1.00 91.19 199 ASP A CA 1
ATOM 1553 C C . ASP A 1 199 ? 11.890 -8.060 -2.184 1.00 91.19 199 ASP A C 1
ATOM 1555 O O . ASP A 1 199 ? 11.087 -7.614 -2.999 1.00 91.19 199 ASP A O 1
ATOM 1559 N N . TYR A 1 200 ? 11.942 -9.367 -1.906 1.00 93.19 200 TYR A N 1
ATOM 1560 C CA . TYR A 1 200 ? 10.953 -10.318 -2.410 1.00 93.19 200 TYR A CA 1
ATOM 1561 C C . TYR A 1 200 ? 9.691 -10.328 -1.551 1.00 93.19 200 TYR A C 1
ATOM 1563 O O . TYR A 1 200 ? 9.755 -10.446 -0.323 1.00 93.19 200 TYR A O 1
ATOM 1571 N N . SER A 1 201 ? 8.529 -10.393 -2.206 1.00 94.75 201 SER A N 1
ATOM 1572 C CA . SER A 1 201 ? 7.340 -10.925 -1.550 1.00 94.75 201 SER A CA 1
ATOM 1573 C C . SER A 1 201 ? 7.566 -12.411 -1.243 1.00 94.75 201 SER A C 1
ATOM 1575 O O . SER A 1 201 ? 8.079 -13.175 -2.061 1.00 94.75 201 SER A O 1
ATOM 1577 N N . MET A 1 202 ? 7.196 -12.866 -0.054 1.00 95.38 202 MET A N 1
ATOM 1578 C CA . MET A 1 202 ? 7.386 -14.254 0.364 1.00 95.38 202 MET A CA 1
ATOM 1579 C C . MET A 1 202 ? 6.064 -14.888 0.763 1.00 95.38 202 MET A C 1
ATOM 1581 O O . MET A 1 202 ? 5.209 -14.245 1.369 1.00 95.38 202 MET A O 1
ATOM 1585 N N . ALA A 1 203 ? 5.928 -16.173 0.453 1.00 96.69 203 ALA A N 1
ATOM 1586 C CA . ALA A 1 203 ? 4.794 -17.001 0.815 1.00 96.69 203 ALA A CA 1
ATOM 1587 C C . ALA A 1 203 ? 5.293 -18.367 1.317 1.00 96.69 203 ALA A C 1
ATOM 1589 O O . ALA A 1 203 ? 5.916 -19.128 0.576 1.00 96.69 203 ALA A O 1
ATOM 1590 N N . PHE A 1 204 ? 5.012 -18.707 2.573 1.00 95.88 204 PHE A N 1
ATOM 1591 C CA . PHE A 1 204 ? 5.376 -19.995 3.160 1.00 95.88 204 PHE A CA 1
ATOM 1592 C C . PHE A 1 204 ? 4.136 -20.791 3.524 1.00 95.88 204 PHE A C 1
ATOM 1594 O O . PHE A 1 204 ? 3.332 -20.371 4.352 1.00 95.88 204 PHE A O 1
ATOM 1601 N N . LEU A 1 205 ? 3.982 -21.966 2.921 1.00 96.44 205 LEU A N 1
ATOM 1602 C CA . LEU A 1 205 ? 2.844 -22.835 3.184 1.00 96.44 205 LEU A CA 1
ATOM 1603 C C . LEU A 1 205 ? 3.181 -23.855 4.272 1.00 96.44 205 LEU A C 1
ATOM 1605 O O . LEU A 1 205 ? 4.003 -24.753 4.064 1.00 96.44 205 LEU A O 1
ATOM 1609 N N . LYS A 1 206 ? 2.461 -23.798 5.390 1.00 94.88 206 LYS A N 1
ATOM 1610 C CA . LYS A 1 206 ? 2.275 -24.942 6.279 1.00 94.88 206 LYS A CA 1
ATOM 1611 C C . LYS A 1 206 ? 1.075 -25.738 5.780 1.00 94.88 206 LYS A C 1
ATOM 1613 O O . LYS A 1 206 ? -0.061 -25.276 5.835 1.00 94.88 206 LYS A O 1
ATOM 1618 N N . TYR A 1 207 ? 1.338 -26.932 5.264 1.00 93.62 207 TYR A N 1
ATOM 1619 C CA . TYR A 1 207 ? 0.305 -27.830 4.759 1.00 93.62 207 TYR A CA 1
ATOM 1620 C C . TYR A 1 207 ? -0.010 -28.913 5.789 1.00 93.62 207 TYR A C 1
ATOM 1622 O O . TYR A 1 207 ? 0.897 -29.606 6.257 1.00 93.62 207 TYR A O 1
ATOM 1630 N N . ASN A 1 208 ? -1.292 -29.082 6.108 1.00 89.69 208 ASN A N 1
ATOM 1631 C CA . ASN A 1 208 ? -1.766 -30.178 6.936 1.00 89.69 208 ASN A CA 1
ATOM 1632 C C . ASN A 1 208 ? -2.117 -31.376 6.040 1.00 89.69 208 ASN A C 1
ATOM 1634 O O . ASN A 1 208 ? -3.200 -31.450 5.461 1.00 89.69 208 ASN A O 1
ATOM 1638 N N . SER A 1 209 ? -1.197 -32.337 5.957 1.00 85.06 209 SER A N 1
ATOM 1639 C CA . SER A 1 209 ? -1.354 -33.552 5.151 1.00 85.06 209 SER A CA 1
ATOM 1640 C C . SER A 1 209 ? -2.513 -34.451 5.568 1.00 85.06 209 SER A C 1
ATOM 1642 O O . SER A 1 209 ? -2.977 -35.225 4.740 1.00 85.06 209 SER A O 1
ATOM 1644 N N . ALA A 1 210 ? -2.975 -34.374 6.820 1.00 84.19 210 ALA A N 1
ATOM 1645 C CA . ALA A 1 210 ? -4.073 -35.214 7.294 1.00 84.19 210 ALA A CA 1
ATOM 1646 C C . ALA A 1 210 ? -5.429 -34.738 6.753 1.00 84.19 210 ALA A C 1
ATOM 1648 O O . ALA A 1 210 ? -6.281 -35.551 6.414 1.00 84.19 210 ALA A O 1
ATOM 1649 N N . ASN A 1 211 ? -5.608 -33.419 6.633 1.00 78.88 211 ASN A N 1
ATOM 1650 C CA . ASN A 1 211 ? -6.883 -32.815 6.237 1.00 78.88 211 ASN A CA 1
ATOM 1651 C C . ASN A 1 211 ? -6.884 -32.282 4.796 1.00 78.88 211 ASN A C 1
ATOM 1653 O O . ASN A 1 211 ? -7.949 -31.991 4.244 1.00 78.88 211 ASN A O 1
ATOM 1657 N N . GLY A 1 212 ? -5.702 -32.101 4.197 1.00 88.25 212 GLY A N 1
ATOM 1658 C CA . GLY A 1 212 ? -5.533 -31.381 2.939 1.00 88.25 212 GLY A CA 1
ATOM 1659 C C . GLY A 1 212 ? -6.226 -30.016 2.953 1.00 88.25 212 GLY A C 1
ATOM 1660 O O . GLY A 1 212 ? -6.572 -29.492 4.009 1.00 88.25 212 GLY A O 1
ATOM 1661 N N . PHE A 1 213 ? -6.508 -29.442 1.782 1.00 86.94 213 PHE A N 1
ATOM 1662 C CA . PHE A 1 213 ? -7.302 -28.204 1.668 1.00 86.94 213 PHE A CA 1
ATOM 1663 C C . PHE A 1 213 ? -8.820 -28.427 1.864 1.00 86.94 213 PHE A C 1
ATOM 1665 O O . PHE A 1 213 ? -9.621 -27.550 1.534 1.00 86.94 213 PHE A O 1
ATOM 1672 N N . LYS A 1 214 ? -9.230 -29.586 2.407 1.00 84.75 214 LYS A N 1
ATOM 1673 C CA . LYS A 1 214 ? -10.628 -30.018 2.551 1.00 84.75 214 LYS A CA 1
ATOM 1674 C C . LYS A 1 214 ? -11.412 -29.814 1.238 1.00 84.75 214 LYS A C 1
ATOM 1676 O O . LYS A 1 214 ? -11.047 -30.379 0.213 1.00 84.75 214 LYS A O 1
ATOM 1681 N N . GLU A 1 215 ? -12.464 -28.994 1.259 1.00 86.75 215 GLU A N 1
ATOM 1682 C CA . GLU A 1 215 ? -13.380 -28.765 0.133 1.00 86.75 215 GLU A CA 1
ATOM 1683 C C . GLU A 1 215 ? -13.171 -27.416 -0.581 1.00 86.75 215 GLU A C 1
ATOM 1685 O O . GLU A 1 215 ? -13.997 -27.044 -1.411 1.00 86.75 215 GLU A O 1
ATOM 1690 N N . PHE A 1 216 ? -12.100 -26.668 -0.275 1.00 92.69 216 PHE A N 1
ATOM 1691 C CA . PHE A 1 216 ? -11.807 -25.367 -0.908 1.00 92.69 216 PHE A CA 1
ATOM 1692 C C . PHE A 1 216 ? -12.934 -24.313 -0.751 1.00 92.69 216 PHE A C 1
ATOM 1694 O O . PHE A 1 216 ? -13.137 -23.456 -1.610 1.00 92.69 216 PHE A O 1
ATOM 1701 N N . LYS A 1 217 ? -13.690 -24.370 0.353 1.00 93.38 217 LYS A N 1
ATOM 1702 C CA . LYS A 1 217 ? -14.889 -23.559 0.631 1.00 93.38 217 LYS A CA 1
ATOM 1703 C C . LYS A 1 217 ? -14.643 -22.301 1.465 1.00 93.38 217 LYS A C 1
ATOM 1705 O O . LYS A 1 217 ? -15.518 -21.436 1.476 1.00 93.38 217 LYS A O 1
ATOM 1710 N N . SER A 1 218 ? -13.522 -22.174 2.170 1.00 95.62 218 SER A N 1
ATOM 1711 C CA . SER A 1 218 ? -13.253 -21.014 3.035 1.00 95.62 218 SER A CA 1
ATOM 1712 C C . SER A 1 218 ? -11.803 -20.544 2.981 1.00 95.62 218 SER A C 1
ATOM 1714 O O . SER A 1 218 ? -10.874 -21.350 3.047 1.00 95.62 218 SER A O 1
ATOM 1716 N N . ILE A 1 219 ? -11.632 -19.226 2.872 1.00 97.50 219 ILE A N 1
ATOM 1717 C CA . ILE A 1 219 ? -10.343 -18.542 2.968 1.00 97.50 219 ILE A CA 1
ATOM 1718 C C . ILE A 1 219 ? -10.474 -17.461 4.035 1.00 97.50 219 ILE A C 1
ATOM 1720 O O . ILE A 1 219 ? -11.290 -16.550 3.898 1.00 97.50 219 ILE A O 1
ATOM 1724 N N . ASP A 1 220 ? -9.639 -17.544 5.062 1.00 97.44 220 ASP A N 1
ATOM 1725 C CA . ASP A 1 220 ? -9.557 -16.523 6.101 1.00 97.44 220 ASP A CA 1
ATOM 1726 C C . ASP A 1 220 ? -8.245 -15.757 5.948 1.00 97.44 220 ASP A C 1
ATOM 1728 O O . ASP A 1 220 ? -7.175 -16.357 5.923 1.00 97.44 220 ASP A O 1
ATOM 1732 N N . VAL A 1 221 ? -8.314 -14.435 5.842 1.00 97.25 221 VAL A N 1
ATOM 1733 C CA . VAL A 1 221 ? -7.146 -13.551 5.872 1.00 97.25 221 VAL A CA 1
ATOM 1734 C C . VAL A 1 221 ? -7.058 -12.956 7.265 1.00 97.25 221 VAL A C 1
ATOM 1736 O O . VAL A 1 221 ? -7.946 -12.208 7.658 1.00 97.25 221 VAL A O 1
ATOM 1739 N N . TRP A 1 222 ? -6.008 -13.284 8.005 1.00 95.06 222 TRP A N 1
ATOM 1740 C CA . TRP A 1 222 ? -5.723 -12.705 9.309 1.00 95.06 222 TRP A CA 1
ATOM 1741 C C . TRP A 1 222 ? -4.750 -11.536 9.161 1.00 95.06 222 TRP A C 1
ATOM 1743 O O . TRP A 1 222 ? -3.671 -11.681 8.588 1.00 95.06 222 TRP A O 1
ATOM 1753 N N . TRP A 1 223 ? -5.135 -10.375 9.680 1.00 91.50 223 TRP A N 1
ATOM 1754 C CA . TRP A 1 223 ? -4.337 -9.156 9.642 1.00 91.50 223 TRP A CA 1
ATOM 1755 C C . TRP A 1 223 ? -4.137 -8.595 11.050 1.00 91.50 223 TRP A C 1
ATOM 1757 O O . TRP A 1 223 ? -5.101 -8.409 11.794 1.00 91.50 223 TRP A O 1
ATOM 1767 N N . GLN A 1 224 ? -2.889 -8.294 11.414 1.00 81.81 224 GLN A N 1
ATOM 1768 C CA . GLN A 1 224 ? -2.555 -7.787 12.750 1.00 81.81 224 GLN A CA 1
ATOM 1769 C C . GLN A 1 224 ? -2.836 -6.288 12.946 1.00 81.81 224 GLN A C 1
ATOM 1771 O O . GLN A 1 224 ? -2.732 -5.801 14.066 1.00 81.81 224 GLN A O 1
ATOM 1776 N N . GLY A 1 225 ? -3.243 -5.570 11.891 1.00 74.31 225 GLY A N 1
ATOM 1777 C CA . GLY A 1 225 ? -3.711 -4.180 11.979 1.00 74.31 225 GLY A CA 1
ATOM 1778 C C . GLY A 1 225 ? -2.745 -3.102 11.496 1.00 74.31 225 GLY A C 1
ATOM 1779 O O . GLY A 1 225 ? -3.068 -1.913 11.527 1.00 74.31 225 GLY A O 1
ATOM 1780 N N . GLU A 1 226 ? -1.592 -3.515 10.975 1.00 76.00 226 GLU A N 1
ATOM 1781 C CA . GLU A 1 226 ? -0.589 -2.638 10.379 1.00 76.00 226 GLU A CA 1
ATOM 1782 C C . GLU A 1 226 ? 0.196 -3.345 9.266 1.00 76.00 226 GLU A C 1
ATOM 1784 O O . GLU A 1 226 ? 0.014 -4.535 9.002 1.00 76.00 226 GLU A O 1
ATOM 1789 N N . GLY A 1 227 ? 1.074 -2.608 8.592 1.00 79.81 227 GLY A N 1
ATOM 1790 C CA . GLY A 1 227 ? 1.998 -3.152 7.604 1.00 79.81 227 GLY A CA 1
ATOM 1791 C C . GLY A 1 227 ? 1.437 -3.223 6.183 1.00 79.81 227 GLY A C 1
ATOM 1792 O O . GLY A 1 227 ? 0.377 -2.697 5.859 1.00 79.81 227 GLY A O 1
ATOM 1793 N N . ASN A 1 228 ? 2.205 -3.841 5.294 1.00 86.19 228 ASN A N 1
ATOM 1794 C CA . ASN A 1 228 ? 1.944 -3.956 3.853 1.00 86.19 228 ASN A CA 1
ATOM 1795 C C . ASN A 1 228 ? 1.440 -5.357 3.437 1.00 86.19 228 ASN A C 1
ATOM 1797 O O . ASN A 1 228 ? 1.144 -5.586 2.265 1.00 86.19 228 ASN A O 1
ATOM 1801 N N . SER A 1 229 ? 1.295 -6.291 4.384 1.00 88.69 229 SER A N 1
ATOM 1802 C CA . SER A 1 229 ? 0.915 -7.683 4.108 1.00 88.69 229 SER A CA 1
ATOM 1803 C C . SER A 1 229 ? -0.548 -7.863 3.693 1.00 88.69 229 SER A C 1
ATOM 1805 O O . SER A 1 229 ? -0.839 -8.751 2.894 1.00 88.69 229 SER A O 1
ATOM 1807 N N . LEU A 1 230 ? -1.474 -7.030 4.192 1.00 91.38 230 LEU A N 1
ATOM 1808 C CA . LEU A 1 230 ? -2.893 -7.122 3.822 1.00 91.38 230 LEU A CA 1
ATOM 1809 C C . LEU A 1 230 ? -3.113 -6.870 2.315 1.00 91.38 230 LEU A C 1
ATOM 1811 O O . LEU A 1 230 ? -3.750 -7.711 1.681 1.00 91.38 230 LEU A O 1
ATOM 1815 N N . PRO A 1 231 ? -2.567 -5.799 1.701 1.00 91.75 231 PRO A N 1
ATOM 1816 C CA . PRO A 1 231 ? -2.616 -5.618 0.250 1.00 91.75 231 PRO A CA 1
ATOM 1817 C C . PRO A 1 231 ? -2.129 -6.838 -0.543 1.00 91.75 231 PRO A C 1
ATOM 1819 O O . PRO A 1 231 ? -2.843 -7.300 -1.435 1.00 91.75 231 PRO A O 1
ATOM 1822 N N . LEU A 1 232 ? -0.966 -7.406 -0.195 1.00 93.00 232 LEU A N 1
ATOM 1823 C CA . LEU A 1 232 ? -0.456 -8.622 -0.839 1.00 93.00 232 LEU A CA 1
ATOM 1824 C C . LEU A 1 232 ? -1.439 -9.788 -0.669 1.00 93.00 232 LEU A C 1
ATOM 1826 O O . LEU A 1 232 ? -1.798 -10.438 -1.651 1.00 93.00 232 LEU A O 1
ATOM 1830 N N . ALA A 1 233 ? -1.917 -10.035 0.552 1.00 95.06 233 ALA A N 1
ATOM 1831 C CA . ALA A 1 233 ? -2.870 -11.104 0.829 1.00 95.06 233 ALA A CA 1
ATOM 1832 C C . ALA A 1 233 ? -4.144 -10.962 -0.019 1.00 95.06 233 ALA A C 1
ATOM 1834 O O . ALA A 1 233 ? -4.594 -11.941 -0.610 1.00 95.06 233 ALA A O 1
ATOM 1835 N N . LEU A 1 234 ? -4.690 -9.750 -0.161 1.00 94.12 234 LEU A N 1
ATOM 1836 C CA . LEU A 1 234 ? -5.866 -9.498 -0.998 1.00 94.12 234 LEU A CA 1
ATOM 1837 C C . LEU A 1 234 ? -5.579 -9.720 -2.489 1.00 94.12 234 LEU A C 1
ATOM 1839 O O . LEU A 1 234 ? -6.400 -10.333 -3.178 1.00 94.12 234 LEU A O 1
ATOM 1843 N N . HIS A 1 235 ? -4.407 -9.321 -2.993 1.00 92.19 235 HIS A N 1
ATOM 1844 C CA . HIS A 1 235 ? -3.987 -9.682 -4.351 1.00 92.19 235 HIS A CA 1
ATOM 1845 C C . HIS A 1 235 ? -3.964 -11.204 -4.544 1.00 92.19 235 HIS A C 1
ATOM 1847 O O . HIS A 1 235 ? -4.548 -11.704 -5.508 1.00 92.19 235 HIS A O 1
ATOM 1853 N N . LEU A 1 236 ? -3.352 -11.949 -3.620 1.00 93.62 236 LEU A N 1
ATOM 1854 C CA . LEU A 1 236 ? -3.296 -13.411 -3.682 1.00 93.62 236 LEU A CA 1
ATOM 1855 C C . LEU A 1 236 ? -4.698 -14.036 -3.629 1.00 93.62 236 LEU A C 1
ATOM 1857 O O . LEU A 1 236 ? -5.013 -14.884 -4.460 1.00 93.62 236 LEU A O 1
ATOM 1861 N N . VAL A 1 237 ? -5.577 -13.574 -2.733 1.00 95.25 237 VAL A N 1
ATOM 1862 C CA . VAL A 1 237 ? -6.975 -14.039 -2.639 1.00 95.25 237 VAL A CA 1
ATOM 1863 C C . VAL A 1 237 ? -7.741 -13.792 -3.934 1.00 95.25 237 VAL A C 1
ATOM 1865 O O . VAL A 1 237 ? -8.478 -14.666 -4.396 1.00 95.25 237 VAL A O 1
ATOM 1868 N N . ARG A 1 238 ? -7.557 -12.631 -4.564 1.00 93.00 238 ARG A N 1
ATOM 1869 C CA . ARG A 1 238 ? -8.171 -12.319 -5.860 1.00 93.00 238 ARG A CA 1
ATOM 1870 C C . ARG A 1 238 ? -7.742 -13.310 -6.947 1.00 93.00 238 ARG A C 1
ATOM 1872 O O . ARG A 1 238 ? -8.567 -13.703 -7.772 1.00 93.00 238 ARG A O 1
ATOM 1879 N N . PHE A 1 239 ? -6.474 -13.720 -6.977 1.00 91.50 239 PHE A N 1
ATOM 1880 C CA . PHE A 1 239 ? -6.022 -14.730 -7.937 1.00 91.50 239 PHE A CA 1
ATOM 1881 C C . PHE A 1 239 ? -6.511 -16.134 -7.567 1.00 91.50 239 PHE A C 1
ATOM 1883 O O . PHE A 1 239 ? -7.047 -16.818 -8.443 1.00 91.50 239 PHE A O 1
ATOM 1890 N N . LEU A 1 240 ? -6.456 -16.512 -6.286 1.00 92.75 240 LEU A N 1
ATOM 1891 C CA . LEU A 1 240 ? -6.992 -17.781 -5.783 1.00 92.75 240 LEU A CA 1
ATOM 1892 C C . LEU A 1 240 ? -8.459 -17.949 -6.178 1.00 92.75 240 LEU A C 1
ATOM 1894 O O . LEU A 1 240 ? -8.802 -18.914 -6.853 1.00 92.75 240 LEU A O 1
ATOM 1898 N N . THR A 1 241 ? -9.315 -16.978 -5.861 1.00 92.75 241 THR A N 1
ATOM 1899 C CA . THR A 1 241 ? -10.759 -17.003 -6.174 1.00 92.75 241 THR A CA 1
ATOM 1900 C C . THR A 1 241 ? -11.066 -16.958 -7.679 1.00 92.75 241 THR A C 1
ATOM 1902 O O . THR A 1 241 ? -12.194 -17.214 -8.096 1.00 92.75 241 THR A O 1
ATOM 1905 N N . SER A 1 242 ? -10.069 -16.713 -8.536 1.00 89.50 242 SER A N 1
ATOM 1906 C CA . SER A 1 242 ? -10.206 -16.863 -9.992 1.00 89.50 242 SER A CA 1
ATOM 1907 C C . SER A 1 242 ? -9.974 -18.302 -10.487 1.00 89.50 242 SER A C 1
ATOM 1909 O O . SER A 1 242 ? -10.426 -18.659 -11.586 1.00 89.50 242 SER A O 1
ATOM 1911 N N . SER A 1 243 ? -9.293 -19.132 -9.687 1.00 88.75 243 SER A N 1
ATOM 1912 C CA . SER A 1 243 ? -9.064 -20.557 -9.955 1.00 88.75 243 SER A CA 1
ATOM 1913 C C . SER A 1 243 ? -10.370 -21.354 -9.888 1.00 88.75 243 SER A C 1
ATOM 1915 O O . SER A 1 243 ? -11.346 -20.937 -9.270 1.00 88.75 243 SER A O 1
ATOM 1917 N N . SER A 1 244 ? -10.421 -22.517 -10.539 1.00 88.12 244 SER A N 1
ATOM 1918 C CA . SER A 1 244 ? -11.613 -23.377 -10.518 1.00 88.12 244 SER A CA 1
ATOM 1919 C C . SER A 1 244 ? -11.904 -23.954 -9.132 1.00 88.12 244 SER A C 1
ATOM 1921 O O . SER A 1 244 ? -13.072 -24.093 -8.786 1.00 88.12 244 SER A O 1
ATOM 1923 N N . ARG A 1 245 ? -10.867 -24.251 -8.338 1.00 90.81 245 ARG A N 1
ATOM 1924 C CA . ARG A 1 245 ? -11.003 -24.859 -7.006 1.00 90.81 245 ARG A CA 1
ATOM 1925 C C . ARG A 1 245 ? -11.554 -23.891 -5.965 1.00 90.81 245 ARG A C 1
ATOM 1927 O O . ARG A 1 245 ? -12.464 -24.250 -5.233 1.00 90.81 245 ARG A O 1
ATOM 1934 N N . TRP A 1 246 ? -11.043 -22.661 -5.938 1.00 94.00 246 TRP A N 1
ATOM 1935 C CA . TRP A 1 246 ? -11.380 -21.675 -4.903 1.00 94.00 246 TRP A CA 1
ATOM 1936 C C . TRP A 1 246 ? -12.457 -20.667 -5.325 1.00 94.00 246 TRP A C 1
ATOM 1938 O O . TRP A 1 246 ? -12.760 -19.752 -4.564 1.00 94.00 246 TRP A O 1
ATOM 1948 N N . ARG A 1 247 ? -13.054 -20.795 -6.521 1.00 91.69 247 ARG A N 1
ATOM 1949 C CA . ARG A 1 247 ? -14.027 -19.812 -7.044 1.00 91.69 247 ARG A CA 1
ATOM 1950 C C . ARG A 1 247 ? -15.209 -19.553 -6.115 1.00 91.69 247 ARG A C 1
ATOM 1952 O O . ARG A 1 247 ? -15.705 -18.435 -6.055 1.00 91.69 247 ARG A O 1
ATOM 1959 N N . ASN A 1 248 ? -15.655 -20.593 -5.420 1.00 92.00 248 ASN A N 1
ATOM 1960 C CA . ASN A 1 248 ? -16.810 -20.539 -4.527 1.00 92.00 248 ASN A CA 1
ATOM 1961 C C . ASN A 1 248 ? -16.403 -20.413 -3.052 1.00 92.00 248 ASN A C 1
ATOM 1963 O O . ASN A 1 248 ? -17.245 -20.587 -2.169 1.00 92.00 248 ASN A O 1
ATOM 1967 N N . ALA A 1 249 ? -15.122 -20.154 -2.771 1.00 95.69 249 ALA A N 1
ATOM 1968 C CA . ALA A 1 249 ? -14.647 -20.011 -1.409 1.00 95.69 249 ALA A CA 1
ATOM 1969 C C . ALA A 1 249 ? -15.204 -18.729 -0.780 1.00 95.69 249 ALA A C 1
ATOM 1971 O O . ALA A 1 249 ? -15.121 -17.644 -1.356 1.00 95.69 249 ALA A O 1
ATOM 1972 N N . LYS A 1 250 ? -15.747 -18.845 0.432 1.00 96.44 250 LYS A N 1
ATOM 1973 C CA . LYS A 1 250 ? -16.130 -17.696 1.250 1.00 96.44 250 LYS A CA 1
ATOM 1974 C C . LYS A 1 250 ? -14.867 -17.054 1.806 1.00 96.44 250 LYS A C 1
ATOM 1976 O O . LYS A 1 250 ? -14.120 -17.707 2.532 1.00 96.44 250 LYS A O 1
ATOM 1981 N N . VAL A 1 251 ? -14.652 -15.787 1.469 1.00 97.62 251 VAL A N 1
ATOM 1982 C CA . VAL A 1 251 ? -13.523 -15.003 1.970 1.00 97.62 251 VAL A CA 1
ATOM 1983 C C . VAL A 1 251 ? -13.949 -14.258 3.230 1.00 97.62 251 VAL A C 1
ATOM 1985 O O . VAL A 1 251 ? -14.970 -13.565 3.221 1.00 97.62 251 VAL A O 1
ATOM 1988 N N . ARG A 1 252 ? -13.168 -14.364 4.306 1.00 97.44 252 ARG A N 1
ATOM 1989 C CA . ARG A 1 252 ? -13.295 -13.500 5.486 1.00 97.44 252 ARG A CA 1
ATOM 1990 C C . ARG A 1 252 ? -11.970 -12.805 5.758 1.00 97.44 252 ARG A C 1
ATOM 1992 O O . ARG A 1 252 ? -10.930 -13.451 5.744 1.00 97.44 252 ARG A O 1
ATOM 1999 N N . VAL A 1 253 ? -12.000 -11.507 6.025 1.00 96.44 253 VAL A N 1
ATOM 2000 C CA . VAL A 1 253 ? -10.840 -10.760 6.514 1.00 96.44 253 VAL A CA 1
ATOM 2001 C C . VAL A 1 253 ? -11.046 -10.506 7.999 1.00 96.44 253 VAL A C 1
ATOM 2003 O O . VAL A 1 253 ? -11.973 -9.794 8.396 1.00 96.44 253 VAL A O 1
ATOM 2006 N N . LEU A 1 254 ? -10.205 -11.134 8.812 1.00 94.88 254 LEU A N 1
ATOM 2007 C CA . LEU A 1 254 ? -10.177 -10.992 10.253 1.00 94.88 254 LEU A CA 1
ATOM 2008 C C . LEU A 1 254 ? -9.062 -10.030 10.634 1.00 94.88 254 LEU A C 1
ATOM 2010 O O . LEU A 1 254 ? -7.915 -10.232 10.244 1.00 94.88 254 LEU A O 1
ATOM 2014 N N . ALA A 1 255 ? -9.396 -8.996 11.396 1.00 90.06 255 ALA A N 1
ATOM 2015 C CA . ALA A 1 255 ? -8.405 -8.040 11.862 1.00 90.06 255 ALA A CA 1
ATOM 2016 C C . ALA A 1 255 ? -8.345 -8.007 13.381 1.00 90.06 255 ALA A C 1
ATOM 2018 O O . ALA A 1 255 ? -9.373 -7.806 14.036 1.00 90.06 255 ALA A O 1
ATOM 2019 N N . LEU A 1 256 ? -7.144 -8.194 13.925 1.00 85.38 256 LEU A N 1
ATOM 2020 C CA . LEU A 1 256 ? -6.897 -8.049 15.349 1.00 85.38 256 LEU A CA 1
ATOM 2021 C C . LEU A 1 256 ? -6.964 -6.566 15.711 1.00 85.38 256 LEU A C 1
ATOM 2023 O O . LEU A 1 256 ? -6.243 -5.740 15.163 1.00 85.38 256 LEU A O 1
ATOM 2027 N N . CYS A 1 257 ? -7.845 -6.229 16.641 1.00 79.00 257 CYS A N 1
ATOM 2028 C CA . CYS A 1 257 ? -8.037 -4.871 17.108 1.00 79.00 257 CYS A CA 1
ATOM 2029 C C . CYS A 1 257 ? -7.881 -4.854 18.626 1.00 79.00 257 CYS A C 1
ATOM 2031 O O . CYS A 1 257 ? -8.793 -5.227 19.366 1.00 79.00 257 CYS A O 1
ATOM 2033 N N . ALA A 1 258 ? -6.705 -4.427 19.091 1.00 65.56 258 ALA A N 1
ATOM 2034 C CA . ALA A 1 258 ? -6.412 -4.316 20.519 1.00 65.56 258 ALA A CA 1
ATOM 2035 C C . ALA A 1 258 ? -7.328 -3.295 21.218 1.00 65.56 258 ALA A C 1
ATOM 2037 O O . ALA A 1 258 ? -7.668 -3.456 22.387 1.00 65.56 258 ALA A O 1
ATOM 2038 N N . ASN A 1 259 ? -7.769 -2.263 20.489 1.00 65.75 259 ASN A N 1
ATOM 2039 C CA . ASN A 1 259 ? -8.647 -1.221 21.003 1.00 65.75 259 ASN A CA 1
ATOM 2040 C C . ASN A 1 259 ? -10.046 -1.311 20.367 1.00 65.75 259 ASN A C 1
ATOM 2042 O O . ASN A 1 259 ? -10.218 -0.866 19.230 1.00 65.75 259 ASN A O 1
ATOM 2046 N N . PRO A 1 260 ? -11.077 -1.771 21.102 1.00 64.19 260 PRO A N 1
ATOM 2047 C CA . PRO A 1 260 ? -12.448 -1.864 20.596 1.00 64.19 260 PRO A CA 1
ATOM 2048 C C . PRO A 1 260 ? -13.000 -0.566 19.978 1.00 64.19 260 PRO A C 1
ATOM 2050 O O . PRO A 1 260 ? -13.886 -0.628 19.129 1.00 64.19 260 PRO A O 1
ATOM 2053 N N . ARG A 1 261 ? -12.463 0.610 20.346 1.00 54.69 261 ARG A N 1
ATOM 2054 C CA . ARG A 1 261 ? -12.860 1.920 19.794 1.00 54.69 261 ARG A CA 1
ATOM 2055 C C . ARG A 1 261 ? -12.473 2.116 18.324 1.00 54.69 261 ARG A C 1
ATOM 2057 O O . ARG A 1 261 ? -13.030 2.990 17.672 1.00 54.69 261 ARG A O 1
ATOM 2064 N N . LEU A 1 262 ? -11.523 1.338 17.803 1.00 61.25 262 LEU A N 1
ATOM 2065 C CA . LEU A 1 262 ? -11.059 1.415 16.413 1.00 61.25 262 LEU A CA 1
ATOM 2066 C C . LEU A 1 262 ? -11.801 0.445 15.486 1.00 61.25 262 LEU A C 1
ATOM 2068 O O . LEU A 1 262 ? -11.523 0.403 14.288 1.00 61.25 262 LEU A O 1
ATOM 2072 N N . LYS A 1 263 ? -12.765 -0.315 16.018 1.00 72.06 263 LYS A N 1
ATOM 2073 C CA . LYS A 1 263 ? -13.468 -1.377 15.295 1.00 72.06 263 LYS A CA 1
ATOM 2074 C C . LYS A 1 263 ? -14.081 -0.905 13.974 1.00 72.06 263 LYS A C 1
ATOM 2076 O O . LYS A 1 263 ? -13.900 -1.561 12.953 1.00 72.06 263 LYS A O 1
ATOM 2081 N N . GLU A 1 264 ? -14.755 0.243 13.974 1.00 67.31 264 GLU A N 1
ATOM 2082 C CA . GLU A 1 264 ? -15.350 0.813 12.757 1.00 67.31 264 GLU A CA 1
ATOM 2083 C C . GLU A 1 264 ? -14.297 1.283 11.751 1.00 67.31 264 GLU A C 1
ATOM 2085 O O . GLU A 1 264 ? -14.446 1.045 10.555 1.00 67.31 264 GLU A O 1
ATOM 2090 N N . ARG A 1 265 ? -13.191 1.877 12.219 1.00 66.38 265 ARG A N 1
ATOM 2091 C CA . ARG A 1 265 ? -12.087 2.319 11.352 1.00 66.38 265 ARG A CA 1
ATOM 2092 C C . ARG A 1 265 ? -11.465 1.136 10.612 1.00 66.38 265 ARG A C 1
ATOM 2094 O O . ARG A 1 265 ? -11.323 1.188 9.394 1.00 66.38 265 ARG A O 1
ATOM 2101 N N . TYR A 1 266 ? -11.161 0.055 11.332 1.00 74.81 266 TYR A N 1
ATOM 2102 C CA . TYR A 1 266 ? -10.694 -1.200 10.738 1.00 74.81 266 TYR A CA 1
ATOM 2103 C C . TYR A 1 266 ? -11.707 -1.746 9.728 1.00 74.81 266 TYR A C 1
ATOM 2105 O O . TYR A 1 266 ? -11.335 -2.094 8.609 1.00 74.81 266 TYR A O 1
ATOM 2113 N N . ASN A 1 267 ? -12.993 -1.767 10.092 1.00 80.00 267 ASN A N 1
ATOM 2114 C CA . ASN A 1 267 ? -14.049 -2.255 9.212 1.00 80.00 267 ASN A CA 1
ATOM 2115 C C . ASN A 1 267 ? -14.124 -1.459 7.898 1.00 80.00 267 ASN A C 1
ATOM 2117 O O . ASN A 1 267 ? -14.167 -2.057 6.824 1.00 80.00 267 ASN A O 1
ATOM 2121 N N . ASN A 1 268 ? -14.070 -0.128 7.968 1.00 75.06 268 ASN A N 1
ATOM 2122 C CA . ASN A 1 268 ? -14.139 0.753 6.801 1.00 75.06 268 ASN A CA 1
ATOM 2123 C C . ASN A 1 268 ? -12.912 0.606 5.893 1.00 75.06 268 ASN A C 1
ATOM 2125 O O . ASN A 1 268 ? -13.070 0.489 4.679 1.00 75.06 268 ASN A O 1
ATOM 2129 N N . VAL A 1 269 ? -11.703 0.552 6.466 1.00 78.06 269 VAL A N 1
ATOM 2130 C CA . VAL A 1 269 ? -10.457 0.356 5.701 1.00 78.06 269 VAL A CA 1
ATOM 2131 C C . VAL A 1 269 ? -10.494 -0.970 4.948 1.00 78.06 269 VAL A C 1
ATOM 2133 O O . VAL A 1 269 ? -10.264 -1.004 3.740 1.00 78.06 269 VAL A O 1
ATOM 2136 N N . ILE A 1 270 ? -10.841 -2.058 5.636 1.00 85.81 270 ILE A N 1
ATOM 2137 C CA . ILE A 1 270 ? -10.872 -3.392 5.032 1.00 85.81 270 ILE A CA 1
ATOM 2138 C C . ILE A 1 270 ?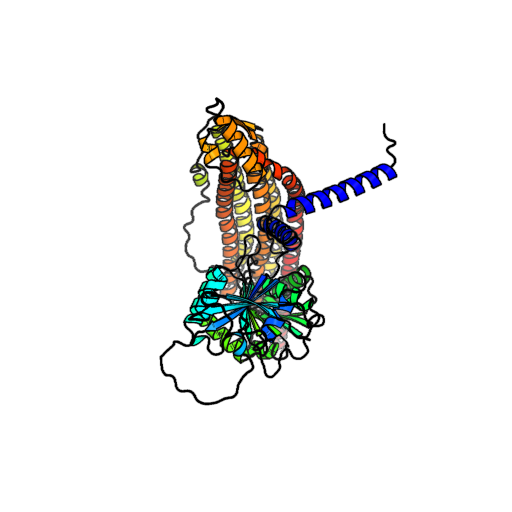 -11.988 -3.489 3.987 1.00 85.81 270 ILE A C 1
ATOM 2140 O O . ILE A 1 270 ? -11.763 -4.033 2.909 1.00 85.81 270 ILE A O 1
ATOM 2144 N N . THR A 1 271 ? -13.173 -2.936 4.266 1.00 84.81 271 THR A N 1
ATOM 2145 C CA . THR A 1 271 ? -14.301 -2.933 3.318 1.00 84.81 271 THR A CA 1
ATOM 2146 C C . THR A 1 271 ? -13.960 -2.145 2.054 1.00 84.81 271 THR A C 1
ATOM 2148 O O . THR A 1 271 ? -14.214 -2.624 0.949 1.00 84.81 271 THR A O 1
ATOM 2151 N N . SER A 1 272 ? -13.328 -0.978 2.204 1.00 81.94 272 SER A N 1
ATOM 2152 C CA . SER A 1 272 ? -12.841 -0.170 1.082 1.00 81.94 272 SER A CA 1
ATOM 2153 C C . SER A 1 272 ? -11.817 -0.941 0.243 1.00 81.94 272 SER A C 1
ATOM 2155 O O . SER A 1 272 ? -11.961 -1.042 -0.974 1.00 81.94 272 SER A O 1
ATOM 2157 N N . MET A 1 273 ? -10.847 -1.604 0.884 1.00 86.19 273 MET A N 1
ATOM 2158 C CA . MET A 1 273 ? -9.878 -2.439 0.169 1.00 86.19 273 MET A CA 1
ATOM 2159 C C . MET A 1 273 ? -10.539 -3.620 -0.551 1.00 86.19 273 MET A C 1
ATOM 2161 O O . MET A 1 273 ? -10.245 -3.868 -1.718 1.00 86.19 273 MET A O 1
ATOM 2165 N N . LEU A 1 274 ? -11.459 -4.342 0.093 1.00 89.50 274 LEU A N 1
ATOM 2166 C CA . LEU A 1 274 ? -12.197 -5.435 -0.551 1.00 89.50 274 LEU A CA 1
ATOM 2167 C C . LEU A 1 274 ? -12.950 -4.949 -1.800 1.00 89.50 274 LEU A C 1
ATOM 2169 O O . LEU A 1 274 ? -12.910 -5.624 -2.834 1.00 89.50 274 LEU A O 1
ATOM 2173 N N . ALA A 1 275 ? -13.569 -3.766 -1.735 1.00 86.81 275 ALA A N 1
ATOM 2174 C CA . ALA A 1 275 ? -14.228 -3.134 -2.875 1.00 86.81 275 ALA A CA 1
ATOM 2175 C C . ALA A 1 275 ? -13.236 -2.770 -3.996 1.00 86.81 275 ALA A C 1
ATOM 2177 O O . ALA A 1 275 ? -13.470 -3.135 -5.153 1.00 86.81 275 ALA A O 1
ATOM 2178 N N . ASP A 1 276 ? -12.102 -2.149 -3.662 1.00 85.50 276 ASP A N 1
ATOM 2179 C CA . ASP A 1 276 ? -11.035 -1.802 -4.611 1.00 85.50 276 ASP A CA 1
ATOM 2180 C C . ASP A 1 276 ? -10.487 -3.039 -5.340 1.00 85.50 276 ASP A C 1
ATOM 2182 O O . ASP A 1 276 ? -10.300 -3.037 -6.564 1.00 85.50 276 ASP A O 1
ATOM 2186 N N . PHE A 1 277 ? -10.289 -4.138 -4.607 1.00 84.25 277 PHE A N 1
ATOM 2187 C CA . PHE A 1 277 ? -9.835 -5.415 -5.160 1.00 84.25 277 PHE A CA 1
ATOM 2188 C C . PHE A 1 277 ? -10.937 -6.213 -5.871 1.00 84.25 277 PHE A C 1
ATOM 2190 O O . PHE A 1 277 ? -10.626 -7.164 -6.605 1.00 84.25 277 PHE A O 1
ATOM 2197 N N . ARG A 1 278 ? -12.203 -5.798 -5.720 1.00 88.19 278 ARG A N 1
ATOM 2198 C CA . ARG A 1 278 ? -13.419 -6.484 -6.190 1.00 88.19 278 ARG A CA 1
ATOM 2199 C C . ARG A 1 278 ? -13.548 -7.903 -5.637 1.00 88.19 278 ARG A C 1
ATOM 2201 O O . ARG A 1 278 ? -13.901 -8.832 -6.362 1.00 88.19 278 ARG A O 1
ATOM 2208 N N . ILE A 1 279 ? -13.231 -8.068 -4.358 1.00 91.50 279 ILE A N 1
ATOM 2209 C CA . ILE A 1 279 ? -13.348 -9.332 -3.634 1.00 91.50 279 ILE A CA 1
ATOM 2210 C C . ILE A 1 279 ? -14.634 -9.283 -2.816 1.00 91.50 279 ILE A C 1
ATOM 2212 O O . ILE A 1 279 ? -14.815 -8.401 -1.982 1.00 91.50 279 ILE A O 1
ATOM 2216 N N . ASN A 1 280 ? -15.523 -10.251 -3.033 1.00 90.81 280 ASN A N 1
ATOM 2217 C CA . ASN A 1 280 ? -16.692 -10.422 -2.180 1.00 90.81 280 ASN A CA 1
ATOM 2218 C C . ASN A 1 280 ? -16.273 -11.178 -0.910 1.00 90.81 280 ASN A C 1
ATOM 2220 O O . ASN A 1 280 ? -16.051 -12.390 -0.956 1.00 90.81 280 ASN A O 1
ATOM 2224 N N . GLY A 1 281 ? -16.111 -10.457 0.198 1.00 92.62 281 GLY A N 1
ATOM 2225 C CA . GLY A 1 281 ? -15.655 -11.014 1.466 1.00 92.62 281 GLY A CA 1
ATOM 2226 C C . GLY A 1 281 ? -16.326 -10.363 2.668 1.00 92.62 281 GLY A C 1
ATOM 2227 O O . GLY A 1 281 ? -16.826 -9.243 2.592 1.00 92.62 281 GLY A O 1
ATOM 2228 N N . GLN A 1 282 ? -16.345 -11.084 3.785 1.00 94.44 282 GLN A N 1
ATOM 2229 C CA . GLN A 1 282 ? -16.860 -10.590 5.061 1.00 94.44 282 GLN A CA 1
ATOM 2230 C C . GLN A 1 282 ? -15.724 -10.014 5.901 1.00 94.44 282 GLN A C 1
ATOM 2232 O O . GLN A 1 282 ? -14.626 -10.565 5.912 1.00 94.44 282 GLN A O 1
ATOM 2237 N N . VAL A 1 283 ? -15.990 -8.948 6.647 1.00 93.12 283 VAL A N 1
ATOM 2238 C CA . VAL A 1 283 ? -15.020 -8.370 7.581 1.00 93.12 283 VAL A CA 1
ATOM 2239 C C . VAL A 1 283 ? -15.411 -8.744 9.005 1.00 93.12 283 VAL A C 1
ATOM 2241 O O . VAL A 1 283 ? -16.564 -8.573 9.403 1.00 93.12 283 VAL A O 1
ATOM 2244 N N . LYS A 1 284 ? -14.456 -9.256 9.784 1.00 92.94 284 LYS A N 1
ATOM 2245 C CA . LYS A 1 284 ? -14.632 -9.509 11.216 1.00 92.94 284 LYS A CA 1
ATOM 2246 C C . LYS A 1 284 ? -13.491 -8.871 11.992 1.00 92.94 284 LYS A C 1
ATOM 2248 O O . LYS A 1 284 ? -12.346 -9.292 11.907 1.00 92.94 284 LYS A O 1
ATOM 2253 N N . VAL A 1 285 ? -13.810 -7.875 12.801 1.00 87.62 285 VAL A N 1
ATOM 2254 C CA . VAL A 1 285 ? -12.828 -7.286 13.710 1.00 87.62 285 VAL A CA 1
ATOM 2255 C C . VAL A 1 285 ? -12.854 -8.051 15.031 1.00 87.62 285 VAL A C 1
ATOM 2257 O O . VAL A 1 285 ? -13.897 -8.118 15.688 1.00 87.62 285 VAL A O 1
ATOM 2260 N N . VAL A 1 286 ? -11.715 -8.641 15.386 1.00 86.94 286 VAL A N 1
ATOM 2261 C CA . VAL A 1 286 ? -11.525 -9.507 16.552 1.00 86.94 286 VAL A CA 1
ATOM 2262 C C . VAL A 1 286 ? -10.843 -8.702 17.656 1.00 86.94 286 VAL A C 1
ATOM 2264 O O . VAL A 1 286 ? -9.768 -8.145 17.448 1.00 86.94 286 VAL A O 1
ATOM 2267 N N . GLY A 1 287 ? -11.470 -8.627 18.828 1.00 80.50 287 GLY A N 1
ATOM 2268 C CA . GLY A 1 287 ? -10.849 -8.067 20.029 1.00 80.50 287 GLY A CA 1
ATOM 2269 C C . GLY A 1 287 ? -10.155 -9.154 20.849 1.00 80.50 287 GLY A C 1
ATOM 2270 O O . GLY A 1 287 ? -10.565 -10.311 20.799 1.00 80.50 287 GLY A O 1
ATOM 2271 N N . ASN A 1 288 ? -9.145 -8.778 21.634 1.00 78.38 288 ASN A N 1
ATOM 2272 C CA . ASN A 1 288 ? -8.469 -9.686 22.567 1.00 78.38 288 ASN A CA 1
ATOM 2273 C C . ASN A 1 288 ? -8.587 -9.196 24.019 1.00 78.38 288 ASN A C 1
ATOM 2275 O O . ASN A 1 288 ? -7.597 -8.876 24.669 1.00 78.38 288 ASN A O 1
ATOM 2279 N N . SER A 1 289 ? -9.818 -9.093 24.523 1.00 68.62 289 SER A N 1
ATOM 2280 C CA . SER A 1 289 ? -10.094 -8.597 25.882 1.00 68.62 289 SER A CA 1
ATOM 2281 C C . SER A 1 289 ? -9.562 -9.514 26.989 1.00 68.62 289 SER A C 1
ATOM 2283 O O . SER A 1 289 ? -9.303 -9.049 28.092 1.00 68.62 289 SER A O 1
ATOM 2285 N N . GLU A 1 290 ? -9.394 -10.803 26.692 1.00 69.19 290 GLU A N 1
ATOM 2286 C CA . GLU A 1 290 ? -8.914 -11.833 27.625 1.00 69.19 290 GLU A CA 1
ATOM 2287 C C . GLU A 1 290 ? -7.389 -12.031 27.559 1.00 69.19 290 GLU A C 1
ATOM 2289 O O . GLU A 1 290 ? -6.856 -12.910 28.228 1.00 69.19 290 GLU A O 1
ATOM 2294 N N . ASN A 1 291 ? -6.689 -11.224 26.750 1.00 76.50 291 ASN A N 1
ATOM 2295 C CA . ASN A 1 291 ? -5.239 -11.271 26.544 1.00 76.50 291 ASN A CA 1
ATOM 2296 C C . ASN A 1 291 ? -4.701 -12.677 26.210 1.00 76.50 291 ASN A C 1
ATOM 2298 O O . ASN A 1 291 ? -3.620 -13.072 26.648 1.00 76.50 291 ASN A O 1
ATOM 2302 N N . LYS A 1 292 ? -5.474 -13.441 25.430 1.00 83.38 292 LYS A N 1
ATOM 2303 C CA . LYS A 1 292 ? -5.082 -14.772 24.960 1.00 83.38 292 LYS A CA 1
ATOM 2304 C C . LYS A 1 292 ? -3.878 -14.670 24.027 1.00 83.38 292 LYS A C 1
ATOM 2306 O O . LYS A 1 292 ? -3.787 -13.700 23.265 1.00 83.38 292 LYS A O 1
ATOM 2311 N N . PRO A 1 293 ? -2.977 -15.663 24.024 1.00 85.94 293 PRO A N 1
ATOM 2312 C CA . PRO A 1 293 ? -1.887 -15.686 23.065 1.00 85.94 293 PRO A CA 1
ATOM 2313 C C . PRO A 1 293 ? -2.437 -15.785 21.633 1.00 85.94 293 PRO A C 1
ATOM 2315 O O . PRO A 1 293 ? -3.468 -16.411 21.374 1.00 85.94 293 PRO A O 1
ATOM 2318 N N . LEU A 1 294 ? -1.738 -15.153 20.683 1.00 87.25 294 LEU A N 1
ATOM 2319 C CA . LEU A 1 294 ? -2.218 -14.968 19.308 1.00 87.25 294 LEU A CA 1
ATOM 2320 C C . LEU A 1 294 ? -2.630 -16.286 18.631 1.00 87.25 294 LEU A C 1
ATOM 2322 O O . LEU A 1 294 ? -3.677 -16.346 17.991 1.00 87.25 294 LEU A O 1
ATOM 2326 N N . HIS A 1 295 ? -1.846 -17.351 18.803 1.00 89.00 295 HIS A N 1
ATOM 2327 C CA . HIS A 1 295 ? -2.118 -18.652 18.188 1.00 89.00 295 HIS A CA 1
ATOM 2328 C C . HIS A 1 295 ? -3.429 -19.293 18.688 1.00 89.00 295 HIS A C 1
ATOM 2330 O O . HIS A 1 295 ? -4.163 -19.862 17.883 1.00 89.00 295 HIS A O 1
ATOM 2336 N N . GLU A 1 296 ? -3.778 -19.152 19.973 1.00 89.88 296 GLU A N 1
ATOM 2337 C CA . GLU A 1 296 ? -5.055 -19.641 20.524 1.00 89.88 296 GLU A CA 1
ATOM 2338 C C . GLU A 1 296 ? -6.246 -18.837 19.997 1.00 89.88 296 GLU A C 1
ATOM 2340 O O . GLU A 1 296 ? -7.294 -19.396 19.652 1.00 89.88 296 GLU A O 1
ATOM 2345 N N . LEU A 1 297 ? -6.083 -17.516 19.896 1.00 90.19 297 LEU A N 1
ATOM 2346 C CA . LEU A 1 297 ? -7.111 -16.641 19.344 1.00 90.19 297 LEU A CA 1
ATOM 2347 C C . LEU A 1 297 ? -7.374 -16.975 17.870 1.00 90.19 297 LEU A C 1
ATOM 2349 O O . LEU A 1 297 ? -8.525 -17.159 17.469 1.00 90.19 297 LEU A O 1
ATOM 2353 N N . MET A 1 298 ? -6.310 -17.130 17.079 1.00 92.00 298 MET A N 1
ATOM 2354 C CA . MET A 1 298 ? -6.417 -17.549 15.682 1.00 92.00 298 MET A CA 1
ATOM 2355 C C . MET A 1 298 ? -7.040 -18.940 15.558 1.00 92.00 298 MET A C 1
ATOM 2357 O O . MET A 1 298 ? -7.855 -19.157 14.665 1.00 92.00 298 MET A O 1
ATOM 2361 N N . GLN A 1 299 ? -6.711 -19.881 16.444 1.00 92.62 299 GLN A N 1
ATOM 2362 C CA . GLN A 1 299 ? -7.312 -21.216 16.428 1.00 92.62 299 GLN A CA 1
ATOM 2363 C C . GLN A 1 299 ? -8.821 -21.165 16.685 1.00 92.62 299 GLN A C 1
ATOM 2365 O O . GLN A 1 299 ? -9.588 -21.849 16.005 1.00 92.62 299 GLN A O 1
ATOM 2370 N N . THR A 1 300 ? -9.251 -20.318 17.621 1.00 91.31 300 THR A N 1
ATOM 2371 C CA . THR A 1 300 ? -10.670 -20.113 17.949 1.00 91.31 300 THR A CA 1
ATOM 2372 C C . THR A 1 300 ? -11.443 -19.541 16.757 1.00 91.31 300 THR A C 1
ATOM 2374 O O . THR A 1 300 ? -12.560 -19.967 16.468 1.00 91.31 300 THR A O 1
ATOM 2377 N N . GLU A 1 301 ? -10.845 -18.592 16.040 1.00 92.50 301 GLU A N 1
ATOM 2378 C CA . GLU A 1 301 ? -11.515 -17.832 14.980 1.00 92.50 301 GLU A CA 1
ATOM 2379 C C . GLU A 1 301 ? -11.419 -18.469 13.582 1.00 92.50 301 GLU A C 1
ATOM 2381 O O . GLU A 1 301 ? -12.374 -18.434 12.791 1.00 92.50 301 GLU A O 1
ATOM 2386 N N . CYS A 1 302 ? -10.271 -19.080 13.285 1.00 92.31 302 CYS A N 1
ATOM 2387 C CA . CYS A 1 302 ? -9.887 -19.562 11.959 1.00 92.31 302 CYS A CA 1
ATOM 2388 C C . CYS A 1 302 ? -9.693 -21.085 11.889 1.00 92.31 302 CYS A C 1
ATOM 2390 O O . CYS A 1 302 ? -9.472 -21.611 10.799 1.00 92.31 302 CYS A O 1
ATOM 2392 N N . GLY A 1 303 ? -9.795 -21.830 12.998 1.00 88.25 303 GLY A N 1
ATOM 2393 C CA . GLY A 1 303 ? -9.466 -23.265 13.044 1.00 88.25 303 GLY A CA 1
ATOM 2394 C C . GLY A 1 303 ? -10.278 -24.156 12.089 1.00 88.25 303 GLY A C 1
ATOM 2395 O O . GLY A 1 303 ? -9.832 -25.235 11.698 1.00 88.25 303 GLY A O 1
ATOM 2396 N N . GLN A 1 304 ? -11.460 -23.701 11.657 1.00 88.25 304 GLN A N 1
ATOM 2397 C CA . GLN A 1 304 ? -12.299 -24.415 10.685 1.00 88.25 304 GLN A CA 1
ATOM 2398 C C . GLN A 1 304 ? -12.017 -24.047 9.220 1.00 88.25 304 GLN A C 1
ATOM 2400 O O . GLN A 1 304 ? -12.509 -24.733 8.317 1.00 88.25 304 GLN A O 1
ATOM 2405 N N . SER A 1 305 ? -11.220 -23.007 8.966 1.00 92.75 305 SER A N 1
ATOM 2406 C CA . SER A 1 305 ? -10.912 -22.540 7.615 1.00 92.75 305 SER A CA 1
ATOM 2407 C C . SER A 1 305 ? -10.162 -23.588 6.789 1.00 92.75 305 SER A C 1
ATOM 2409 O O . SER A 1 305 ? -9.457 -24.449 7.322 1.00 92.75 305 SER A O 1
ATOM 2411 N N . ASN A 1 306 ? -10.333 -23.560 5.466 1.00 94.88 306 ASN A N 1
ATOM 2412 C CA . ASN A 1 306 ? -9.590 -24.444 4.565 1.00 94.88 306 ASN A CA 1
ATOM 2413 C C . ASN A 1 306 ? -8.196 -23.899 4.254 1.00 94.88 306 ASN A C 1
ATOM 2415 O O . ASN A 1 306 ? -7.270 -24.692 4.072 1.00 94.88 306 ASN A O 1
ATOM 2419 N N . LEU A 1 307 ? -8.057 -22.572 4.229 1.00 96.38 307 LEU A N 1
ATOM 2420 C CA . LEU A 1 307 ? -6.789 -21.865 4.123 1.00 96.38 307 LEU A CA 1
ATOM 2421 C C . LEU A 1 307 ? -6.840 -20.585 4.958 1.00 96.38 307 LEU A C 1
ATOM 2423 O O . LEU A 1 307 ? -7.737 -19.759 4.786 1.00 96.38 307 LEU A O 1
ATOM 2427 N N . VAL A 1 308 ? -5.848 -20.413 5.825 1.00 96.81 308 VAL A N 1
ATOM 2428 C CA . VAL A 1 308 ? -5.602 -19.160 6.542 1.00 96.81 308 VAL A CA 1
ATOM 2429 C C . VAL A 1 308 ? -4.419 -18.456 5.888 1.00 96.81 308 VAL A C 1
ATOM 2431 O O . VAL A 1 308 ? -3.380 -19.076 5.691 1.00 96.81 308 VAL A O 1
ATOM 2434 N N . ILE A 1 309 ? -4.550 -17.182 5.537 1.00 97.31 309 ILE A N 1
ATOM 2435 C CA . ILE A 1 309 ? -3.448 -16.340 5.058 1.00 97.31 309 ILE A CA 1
ATOM 2436 C C . ILE A 1 309 ? -3.133 -15.343 6.165 1.00 97.31 309 ILE A C 1
ATOM 2438 O O . ILE A 1 309 ? -4.024 -14.608 6.575 1.00 97.31 309 ILE A O 1
ATOM 2442 N N . THR A 1 310 ? -1.900 -15.314 6.660 1.00 95.00 310 THR A N 1
ATOM 2443 C CA . THR A 1 310 ? -1.503 -14.418 7.758 1.00 95.00 310 THR A CA 1
ATOM 2444 C C . THR A 1 310 ? -0.134 -13.814 7.506 1.00 95.00 310 THR A C 1
ATOM 2446 O O . THR A 1 310 ? 0.684 -14.378 6.782 1.00 95.00 310 THR A O 1
ATOM 2449 N N . ASP A 1 311 ? 0.115 -12.656 8.093 1.00 89.81 311 ASP A N 1
ATOM 2450 C CA . ASP A 1 311 ? 1.370 -11.928 7.979 1.00 89.81 311 ASP A CA 1
ATOM 2451 C C . ASP A 1 311 ? 2.516 -12.521 8.819 1.00 89.81 311 ASP A C 1
ATOM 2453 O O . ASP A 1 311 ? 2.311 -13.208 9.818 1.00 89.81 311 ASP A O 1
ATOM 2457 N N . MET A 1 312 ? 3.748 -12.217 8.399 1.00 87.38 312 MET A N 1
ATOM 2458 C CA . MET A 1 312 ? 4.976 -12.356 9.192 1.00 87.38 312 MET A CA 1
ATOM 2459 C C . MET A 1 312 ? 5.593 -10.962 9.400 1.00 87.38 312 MET A C 1
ATOM 2461 O O . MET A 1 312 ? 6.517 -10.571 8.669 1.00 87.38 312 MET A O 1
ATOM 2465 N N . PRO A 1 313 ? 5.039 -10.150 10.318 1.00 73.50 313 PRO A N 1
ATOM 2466 C CA . PRO A 1 313 ? 5.520 -8.791 10.540 1.00 73.50 313 PRO A CA 1
ATOM 2467 C C . PRO A 1 313 ? 6.945 -8.792 11.111 1.00 73.50 313 PRO A C 1
ATOM 2469 O O . PRO A 1 313 ? 7.371 -9.752 11.739 1.00 73.50 313 PRO A O 1
ATOM 2472 N N . GLY A 1 314 ? 7.704 -7.713 10.887 1.00 71.19 314 GLY A N 1
ATOM 2473 C CA . GLY A 1 314 ? 8.984 -7.479 11.577 1.00 71.19 314 GLY A CA 1
ATOM 2474 C C . GLY A 1 314 ? 10.175 -8.340 11.134 1.00 71.19 314 GLY A C 1
ATOM 2475 O O . GLY A 1 314 ? 11.218 -8.314 11.787 1.00 71.19 314 GLY A O 1
ATOM 2476 N N . LEU A 1 315 ? 10.065 -9.075 10.023 1.00 76.94 315 LEU A N 1
ATOM 2477 C CA . LEU A 1 315 ? 11.085 -10.037 9.588 1.00 76.94 315 LEU A CA 1
ATOM 2478 C C . LEU A 1 315 ? 12.483 -9.420 9.344 1.00 76.94 315 LEU A C 1
ATOM 2480 O O . LEU A 1 315 ? 13.492 -10.095 9.562 1.00 76.94 315 LEU A O 1
ATOM 2484 N N . ALA A 1 316 ? 12.542 -8.142 8.950 1.00 71.38 316 ALA A N 1
ATOM 2485 C CA . ALA A 1 316 ? 13.784 -7.379 8.784 1.00 71.38 316 ALA A CA 1
ATOM 2486 C C . ALA A 1 316 ? 14.469 -7.042 10.122 1.00 71.38 316 ALA A C 1
ATOM 2488 O O . ALA A 1 316 ? 15.696 -7.049 10.205 1.00 71.38 316 ALA A O 1
ATOM 2489 N N . SER A 1 317 ? 13.682 -6.771 11.166 1.00 74.88 317 SER A N 1
ATOM 2490 C CA . SER A 1 317 ? 14.169 -6.261 12.452 1.00 74.88 317 SER A CA 1
ATOM 2491 C C . SER A 1 317 ? 14.491 -7.384 13.437 1.00 74.88 317 SER A C 1
ATOM 2493 O O . SER A 1 317 ? 15.534 -7.344 14.085 1.00 74.88 317 SER A O 1
ATOM 2495 N N . ASN A 1 318 ? 13.627 -8.403 13.539 1.00 82.38 318 ASN A N 1
ATOM 2496 C CA . ASN A 1 318 ? 13.802 -9.499 14.495 1.00 82.38 318 ASN A CA 1
ATOM 2497 C C . ASN A 1 318 ? 13.451 -10.878 13.910 1.00 82.38 318 ASN A C 1
ATOM 2499 O O . ASN A 1 318 ? 12.527 -11.559 14.349 1.00 82.38 318 ASN A O 1
ATOM 2503 N N . THR A 1 319 ? 14.211 -11.319 12.901 1.00 84.69 319 THR A N 1
ATOM 2504 C CA . THR A 1 319 ? 13.931 -12.555 12.144 1.00 84.69 319 THR A CA 1
ATOM 2505 C C . THR A 1 319 ? 13.730 -13.797 13.026 1.00 84.69 319 THR A C 1
ATOM 2507 O O . THR A 1 319 ? 12.885 -14.626 12.708 1.00 84.69 319 THR A O 1
ATOM 2510 N N . LYS A 1 320 ? 14.490 -13.952 14.121 1.00 86.31 320 LYS A N 1
ATOM 2511 C CA . LYS A 1 320 ? 14.399 -15.143 14.986 1.00 86.31 320 LYS A CA 1
ATOM 2512 C C . LYS A 1 320 ? 13.083 -15.201 15.763 1.00 86.31 320 LYS A C 1
ATOM 2514 O O . LYS A 1 320 ? 12.425 -16.233 15.729 1.00 86.31 320 LYS A O 1
ATOM 2519 N N . GLU A 1 321 ? 12.696 -14.099 16.403 1.00 86.75 321 GLU A N 1
ATOM 2520 C CA . GLU A 1 321 ? 11.435 -14.004 17.153 1.00 86.75 321 GLU A CA 1
ATOM 2521 C C . GLU A 1 321 ? 10.228 -14.218 16.229 1.00 86.75 321 GLU A C 1
ATOM 2523 O O . GLU A 1 321 ? 9.298 -14.955 16.551 1.00 86.75 321 GLU A O 1
ATOM 2528 N N . VAL A 1 322 ? 10.284 -13.654 15.019 1.00 88.25 322 VAL A N 1
ATOM 2529 C CA . VAL A 1 322 ? 9.237 -13.849 14.007 1.00 88.25 322 VAL A CA 1
ATOM 2530 C C . VAL A 1 322 ? 9.139 -15.314 13.590 1.00 88.25 322 VAL A C 1
ATOM 2532 O O . VAL A 1 322 ? 8.033 -15.838 13.472 1.00 88.25 322 VAL A O 1
ATOM 2535 N N . ILE A 1 323 ? 10.272 -15.996 13.393 1.00 90.69 323 ILE A N 1
ATOM 2536 C CA . ILE A 1 323 ? 10.295 -17.431 13.091 1.00 90.69 323 ILE A CA 1
ATOM 2537 C C . ILE A 1 323 ? 9.667 -18.244 14.234 1.00 90.69 323 ILE A C 1
ATOM 2539 O O . ILE A 1 323 ? 8.885 -19.150 13.959 1.00 90.69 323 ILE A O 1
ATOM 2543 N N . GLU A 1 324 ? 9.973 -17.918 15.490 1.00 89.56 324 GLU A N 1
ATOM 2544 C CA . GLU A 1 324 ? 9.441 -18.604 16.675 1.00 89.56 324 GLU A CA 1
ATOM 2545 C C . GLU A 1 324 ? 7.920 -18.458 16.804 1.00 89.56 324 GLU A C 1
ATOM 2547 O O . GLU A 1 324 ? 7.189 -19.448 16.923 1.00 89.56 324 GLU A O 1
ATOM 2552 N N . MET A 1 325 ? 7.426 -17.223 16.690 1.00 88.06 325 MET A N 1
ATOM 2553 C CA . MET A 1 325 ? 5.993 -16.928 16.700 1.00 88.06 325 MET A CA 1
ATOM 2554 C C . MET A 1 325 ? 5.278 -17.626 15.535 1.00 88.06 325 MET A C 1
ATOM 2556 O O . MET A 1 325 ? 4.236 -18.258 15.719 1.00 88.06 325 MET A O 1
ATOM 2560 N N . THR A 1 326 ? 5.858 -17.558 14.334 1.00 91.31 326 THR A N 1
ATOM 2561 C CA . THR A 1 326 ? 5.293 -18.179 13.128 1.00 91.31 326 THR A CA 1
ATOM 2562 C C . THR A 1 326 ? 5.227 -19.697 13.264 1.00 91.31 326 THR A C 1
ATOM 2564 O O . THR A 1 326 ? 4.213 -20.290 12.903 1.00 91.31 326 THR A O 1
ATOM 2567 N N . ASP A 1 327 ? 6.257 -20.338 13.823 1.00 91.88 327 ASP A N 1
ATOM 2568 C CA . ASP A 1 327 ? 6.259 -21.788 14.031 1.00 91.88 327 ASP A CA 1
ATOM 2569 C C . ASP A 1 327 ? 5.200 -22.222 15.054 1.00 91.88 327 ASP A C 1
ATOM 2571 O O . ASP A 1 327 ? 4.481 -23.198 14.834 1.00 91.88 327 ASP A O 1
ATOM 2575 N N . THR A 1 328 ? 5.016 -21.435 16.118 1.00 91.38 328 THR A N 1
ATOM 2576 C CA . THR A 1 328 ? 3.950 -21.651 17.110 1.00 91.38 328 THR A CA 1
ATOM 2577 C C . THR A 1 328 ? 2.565 -21.607 16.453 1.00 91.38 328 THR A C 1
ATOM 2579 O O . THR A 1 328 ? 1.747 -22.517 16.625 1.00 91.38 328 THR A O 1
ATOM 2582 N N . ILE A 1 329 ? 2.310 -20.592 15.621 1.00 91.88 329 ILE A N 1
ATOM 2583 C CA . ILE A 1 329 ? 1.061 -20.459 14.858 1.00 91.88 329 ILE A CA 1
ATOM 2584 C C . ILE A 1 329 ? 0.905 -21.619 13.860 1.00 91.88 329 ILE A C 1
ATOM 2586 O O . ILE A 1 329 ? -0.173 -22.208 13.754 1.00 91.88 329 ILE A O 1
ATOM 2590 N N . ALA A 1 330 ? 1.979 -21.991 13.158 1.00 90.12 330 ALA A N 1
ATOM 2591 C CA . ALA A 1 330 ? 1.993 -23.060 12.161 1.00 90.12 330 ALA A CA 1
ATOM 2592 C C . ALA A 1 330 ? 1.696 -24.442 12.756 1.00 90.12 330 ALA A C 1
ATOM 2594 O O . ALA A 1 330 ? 1.161 -25.305 12.063 1.00 90.12 330 ALA A O 1
ATOM 2595 N N . ASN A 1 331 ? 2.068 -24.679 14.012 1.00 88.94 331 ASN A N 1
ATOM 2596 C CA . ASN A 1 331 ? 1.801 -25.942 14.699 1.00 88.94 331 ASN A CA 1
ATOM 2597 C C . ASN A 1 331 ? 0.408 -25.986 15.347 1.00 88.94 331 ASN A C 1
ATOM 2599 O O . ASN A 1 331 ? -0.076 -27.073 15.653 1.00 88.94 331 ASN A O 1
ATOM 2603 N N . THR A 1 332 ? -0.245 -24.833 15.506 1.00 88.00 332 THR A N 1
ATOM 2604 C CA . THR A 1 332 ? -1.588 -24.730 16.095 1.00 88.00 332 THR A CA 1
ATOM 2605 C C . THR A 1 332 ? -2.687 -24.770 15.026 1.00 88.00 332 THR A C 1
ATOM 2607 O O . THR A 1 332 ? -3.677 -25.484 15.176 1.00 88.00 332 THR A O 1
ATOM 2610 N N . LEU A 1 333 ? -2.508 -24.018 13.935 1.00 86.62 333 LEU A N 1
ATOM 2611 C CA . LEU A 1 333 ? -3.492 -23.877 12.858 1.00 86.62 333 LEU A CA 1
ATOM 2612 C C . LEU A 1 333 ? -3.398 -24.998 11.805 1.00 86.62 333 LEU A C 1
ATOM 2614 O O . LEU A 1 333 ? -2.419 -25.734 11.717 1.00 86.62 333 LEU A O 1
ATOM 2618 N N . GLY A 1 334 ? -4.444 -25.111 10.976 1.00 86.50 334 GLY A N 1
ATOM 2619 C CA . GLY A 1 334 ? -4.510 -26.023 9.828 1.00 86.50 334 GLY A CA 1
ATOM 2620 C C . GLY A 1 334 ? -3.610 -25.609 8.654 1.00 86.50 334 GLY A C 1
ATOM 2621 O O . GLY A 1 334 ? -2.410 -25.407 8.809 1.00 86.50 334 GLY A O 1
ATOM 2622 N N . ASN A 1 335 ? -4.164 -25.529 7.437 1.00 94.50 335 ASN A N 1
ATOM 2623 C CA . ASN A 1 335 ? -3.375 -25.032 6.305 1.00 94.50 335 ASN A CA 1
ATOM 2624 C C . ASN A 1 335 ? -3.212 -23.520 6.419 1.00 94.50 335 ASN A C 1
ATOM 2626 O O . ASN A 1 335 ? -4.200 -22.786 6.314 1.00 94.50 335 ASN A O 1
ATOM 2630 N N . THR A 1 336 ? -1.971 -23.073 6.562 1.00 95.75 336 THR A N 1
ATOM 2631 C CA . THR A 1 336 ? -1.652 -21.660 6.762 1.00 95.75 336 THR A CA 1
ATOM 2632 C C . THR A 1 336 ? -0.615 -21.214 5.744 1.00 95.75 336 THR A C 1
ATOM 2634 O O . THR A 1 336 ? 0.414 -21.865 5.562 1.00 95.75 336 THR A O 1
ATOM 2637 N N . LEU A 1 337 ? -0.898 -20.108 5.064 1.00 97.25 337 LEU A N 1
ATOM 2638 C CA . LEU A 1 337 ? 0.004 -19.420 4.158 1.00 97.25 337 LEU A CA 1
ATOM 2639 C C . LEU A 1 337 ? 0.512 -18.158 4.851 1.00 97.25 337 LEU A C 1
ATOM 2641 O O . LEU A 1 337 ? -0.210 -17.171 4.987 1.00 97.25 337 LEU A O 1
ATOM 2645 N N . PHE A 1 338 ? 1.760 -18.202 5.290 1.00 96.12 338 PHE A N 1
ATOM 2646 C CA . PHE A 1 338 ? 2.433 -17.065 5.890 1.00 96.12 338 PHE A CA 1
ATOM 2647 C C . PHE A 1 338 ? 2.978 -16.159 4.798 1.00 96.12 338 PHE A C 1
ATOM 2649 O O . PHE A 1 338 ? 3.682 -16.639 3.910 1.00 96.12 338 PHE A O 1
ATOM 2656 N N . VAL A 1 339 ? 2.667 -14.867 4.850 1.00 95.81 339 VAL A N 1
ATOM 2657 C CA . VAL A 1 339 ? 3.052 -13.909 3.812 1.00 95.81 339 VAL A CA 1
ATOM 2658 C C . VAL A 1 339 ? 3.866 -12.746 4.365 1.00 95.81 339 VAL A C 1
ATOM 2660 O O . VAL A 1 339 ? 3.636 -12.257 5.471 1.00 95.81 339 VAL A O 1
ATOM 2663 N N . HIS A 1 340 ? 4.811 -12.283 3.559 1.00 93.81 340 HIS A N 1
ATOM 2664 C CA . HIS A 1 340 ? 5.550 -11.043 3.766 1.00 93.81 340 HIS A CA 1
ATOM 2665 C C . HIS A 1 340 ? 5.559 -10.281 2.447 1.00 93.81 340 HIS A C 1
ATOM 2667 O O . HIS A 1 340 ? 5.861 -10.870 1.411 1.00 93.81 340 HIS A O 1
ATOM 2673 N N . ALA A 1 341 ? 5.194 -9.004 2.479 1.00 92.56 341 ALA A N 1
ATOM 2674 C CA . ALA A 1 341 ? 5.120 -8.175 1.285 1.00 92.56 341 ALA A CA 1
ATOM 2675 C C . ALA A 1 341 ? 6.396 -7.358 1.089 1.00 92.56 341 ALA A C 1
ATOM 2677 O O . ALA A 1 341 ? 6.940 -6.822 2.055 1.00 92.56 341 ALA A O 1
ATOM 2678 N N . ASP A 1 342 ? 6.815 -7.234 -0.168 1.00 90.88 342 ASP A N 1
ATOM 2679 C CA . ASP A 1 342 ? 7.898 -6.337 -0.575 1.00 90.88 342 ASP A CA 1
ATOM 2680 C C . ASP A 1 342 ? 7.549 -4.849 -0.372 1.00 90.88 342 ASP A C 1
ATOM 2682 O O . ASP A 1 342 ? 6.404 -4.467 -0.083 1.00 90.88 342 ASP A O 1
ATOM 2686 N N . SER A 1 343 ? 8.559 -3.993 -0.521 1.00 87.56 343 SER A N 1
ATOM 2687 C CA . SER A 1 343 ? 8.460 -2.551 -0.295 1.00 87.56 343 SER A CA 1
ATOM 2688 C C . SER A 1 343 ? 7.545 -1.818 -1.283 1.00 87.56 343 SER A C 1
ATOM 2690 O O . SER A 1 343 ? 7.140 -0.684 -1.012 1.00 87.56 343 SER A O 1
ATOM 2692 N N . THR A 1 344 ? 7.175 -2.443 -2.407 1.00 84.94 344 THR A N 1
ATOM 2693 C CA . THR A 1 344 ? 6.302 -1.815 -3.408 1.00 84.94 344 THR A CA 1
ATOM 2694 C C . THR A 1 344 ? 4.850 -1.754 -2.941 1.00 84.94 344 THR A C 1
ATOM 2696 O O . THR A 1 344 ? 4.108 -0.853 -3.343 1.00 84.94 344 THR A O 1
ATOM 2699 N N . PHE A 1 345 ? 4.429 -2.667 -2.060 1.00 84.94 345 PHE A N 1
ATOM 2700 C CA . PHE A 1 345 ? 3.086 -2.652 -1.488 1.00 84.94 345 PHE A CA 1
ATOM 2701 C C . PHE A 1 345 ? 2.917 -1.515 -0.478 1.00 84.94 345 PHE A C 1
ATOM 2703 O O . PHE A 1 345 ? 3.700 -1.355 0.458 1.00 84.94 345 PHE A O 1
ATOM 2710 N N . SER A 1 346 ? 1.833 -0.747 -0.628 1.00 76.44 346 SER A N 1
ATOM 2711 C CA . SER A 1 346 ? 1.511 0.361 0.272 1.00 76.44 346 SER A CA 1
ATOM 2712 C C . SER A 1 346 ? 1.365 -0.131 1.709 1.00 76.44 346 SER A C 1
ATOM 2714 O O . SER A 1 346 ? 0.522 -0.984 2.001 1.00 76.44 346 SER A O 1
ATOM 2716 N N . ARG A 1 347 ? 2.157 0.439 2.613 1.00 77.12 347 ARG A N 1
ATOM 2717 C CA . ARG A 1 347 ? 2.097 0.120 4.034 1.00 77.12 347 ARG A CA 1
ATOM 2718 C C . ARG A 1 347 ? 0.892 0.815 4.669 1.00 77.12 347 ARG A C 1
ATOM 2720 O O . ARG A 1 347 ? 0.736 2.026 4.548 1.00 77.12 347 ARG A O 1
ATOM 2727 N N . ILE A 1 348 ? 0.046 0.044 5.341 1.00 71.69 348 ILE A N 1
ATOM 2728 C CA . ILE A 1 348 ? -1.014 0.563 6.200 1.00 71.69 348 ILE A CA 1
ATOM 2729 C C . ILE A 1 348 ? -0.352 0.894 7.534 1.00 71.69 348 ILE A C 1
ATOM 2731 O O . ILE A 1 348 ? 0.099 -0.004 8.247 1.00 71.69 348 ILE A O 1
ATOM 2735 N N . THR A 1 349 ? -0.224 2.179 7.849 1.00 59.78 349 THR A N 1
ATOM 2736 C CA . THR A 1 349 ? 0.250 2.607 9.170 1.00 59.78 349 THR A CA 1
ATOM 2737 C C . THR A 1 349 ? -0.686 2.047 10.231 1.00 59.78 349 THR A C 1
ATOM 2739 O O . THR A 1 349 ? -1.900 2.006 10.008 1.00 59.78 349 THR A O 1
ATOM 2742 N N . SER A 1 350 ? -0.123 1.582 11.349 1.00 51.91 350 SER A N 1
ATOM 2743 C CA . SER A 1 350 ? -0.897 1.003 12.441 1.00 51.91 350 SER A CA 1
ATOM 2744 C C . SER A 1 350 ? -2.064 1.904 12.780 1.00 51.91 350 SER A C 1
ATOM 2746 O O . SER A 1 350 ? -1.889 3.059 13.156 1.00 51.91 350 SER A O 1
ATOM 2748 N N . LEU A 1 351 ? -3.278 1.373 12.657 1.00 52.25 351 LEU A N 1
ATOM 2749 C CA . LEU A 1 351 ? -4.472 2.105 13.076 1.00 52.25 351 LEU A CA 1
ATOM 2750 C C . LEU A 1 351 ? -4.477 2.303 14.606 1.00 52.25 351 LEU A C 1
ATOM 2752 O O . LEU A 1 351 ? -5.248 3.112 15.116 1.00 52.25 351 LEU A O 1
ATOM 2756 N N . THR A 1 352 ? -3.618 1.554 15.309 1.00 38.41 352 THR A N 1
ATOM 2757 C CA . THR A 1 352 ? -3.271 1.645 16.734 1.00 38.41 352 THR A CA 1
ATOM 2758 C C . THR A 1 352 ? -2.283 2.778 17.028 1.00 38.41 352 THR A C 1
ATOM 2760 O O . THR A 1 352 ? -2.377 3.392 18.088 1.00 38.41 352 THR A O 1
ATOM 2763 N N . GLU A 1 353 ? -1.393 3.099 16.084 1.00 32.81 353 GLU A N 1
ATOM 2764 C CA . GLU A 1 353 ? -0.436 4.204 16.165 1.00 32.81 353 GLU A CA 1
ATOM 2765 C C . GLU A 1 353 ? -0.963 5.416 15.385 1.00 32.81 353 GLU A C 1
ATOM 2767 O O . GLU A 1 353 ? -0.443 5.819 14.346 1.00 32.81 353 GLU A O 1
ATOM 2772 N N . VAL A 1 354 ? -1.934 6.108 15.981 1.00 29.28 354 VAL A N 1
ATOM 2773 C CA . VAL A 1 354 ? -1.646 7.532 16.174 1.00 29.28 354 VAL A CA 1
ATOM 2774 C C . VAL A 1 354 ? -0.494 7.516 17.159 1.00 29.28 354 VAL A C 1
ATOM 2776 O O . VAL A 1 354 ? -0.709 7.209 18.332 1.00 29.28 354 VAL A O 1
ATOM 2779 N N . GLN A 1 355 ? 0.726 7.694 16.654 1.00 27.27 355 GLN A N 1
ATOM 2780 C CA . GLN A 1 355 ? 1.918 7.761 17.476 1.00 27.27 355 GLN A CA 1
ATOM 2781 C C . GLN A 1 355 ? 1.616 8.673 18.667 1.00 27.27 355 GLN A C 1
ATOM 2783 O O . GLN A 1 355 ? 1.465 9.888 18.545 1.00 27.27 355 GLN A O 1
ATOM 2788 N N . GLU A 1 356 ? 1.582 8.067 19.847 1.00 26.34 356 GLU A N 1
ATOM 2789 C CA . GLU A 1 356 ? 2.192 8.674 21.009 1.00 26.34 356 GLU A CA 1
ATOM 2790 C C . GLU A 1 356 ? 3.688 8.788 20.700 1.00 26.34 356 GLU A C 1
ATOM 2792 O O . GLU A 1 356 ? 4.518 8.080 21.255 1.00 26.34 356 GLU A O 1
ATOM 2797 N N . SER A 1 357 ? 4.059 9.723 19.819 1.00 25.75 357 SER A N 1
ATOM 2798 C CA . SER A 1 357 ? 5.369 10.367 19.860 1.00 25.75 357 SER A CA 1
ATOM 2799 C C . SER A 1 357 ? 5.361 11.296 21.078 1.00 25.75 357 SER A C 1
ATOM 2801 O O . SER A 1 357 ? 5.362 12.519 20.992 1.00 25.75 357 SER A O 1
ATOM 2803 N N . GLY A 1 358 ? 5.228 10.654 22.236 1.00 30.27 358 GLY A N 1
ATOM 2804 C CA . GLY A 1 358 ? 5.441 11.155 23.577 1.00 30.27 358 GLY A CA 1
ATOM 2805 C C . GLY A 1 358 ? 6.710 10.521 24.133 1.00 30.27 358 GLY A C 1
ATOM 2806 O O . GLY A 1 358 ? 6.735 10.083 25.273 1.00 30.27 358 GLY A O 1
ATOM 2807 N N . GLN A 1 359 ? 7.761 10.456 23.323 1.00 27.89 359 GLN A N 1
ATOM 2808 C CA . GLN A 1 359 ? 9.102 10.697 23.822 1.00 27.89 359 GLN A CA 1
ATOM 2809 C C . GLN A 1 359 ? 9.588 11.929 23.082 1.00 27.89 359 GLN A C 1
ATOM 2811 O O . GLN A 1 359 ? 9.807 11.899 21.873 1.00 27.89 359 GLN A O 1
ATOM 2816 N N . GLY A 1 360 ? 9.681 13.031 23.823 1.00 30.88 360 GLY A N 1
ATOM 2817 C CA . GLY A 1 360 ? 10.492 14.150 23.398 1.00 30.88 360 GLY A CA 1
ATOM 2818 C C . GLY A 1 360 ? 11.918 13.640 23.244 1.00 30.88 360 GLY A C 1
ATOM 2819 O O . GLY A 1 360 ? 12.633 13.475 24.225 1.00 30.88 360 GLY A O 1
ATOM 2820 N N . ALA A 1 361 ? 12.328 13.392 22.009 1.00 26.17 361 ALA A N 1
ATOM 2821 C CA . ALA A 1 361 ? 13.520 14.091 21.599 1.00 26.17 361 ALA A CA 1
ATOM 2822 C C . ALA A 1 361 ? 13.056 15.530 21.381 1.00 26.17 361 ALA A C 1
ATOM 2824 O O . ALA A 1 361 ? 12.207 15.783 20.524 1.00 26.17 361 ALA A O 1
ATOM 2825 N N . GLU A 1 362 ? 13.554 16.453 22.199 1.00 27.95 362 GLU A N 1
ATOM 2826 C CA . GLU A 1 362 ? 13.730 17.826 21.747 1.00 27.95 362 GLU A CA 1
ATOM 2827 C C . GLU A 1 362 ? 14.553 17.738 20.456 1.00 27.95 362 GLU A C 1
ATOM 2829 O O . GLU A 1 362 ? 15.781 17.700 20.475 1.00 27.95 362 GLU A O 1
ATOM 2834 N N . LEU A 1 363 ? 13.880 17.605 19.312 1.00 28.61 363 LEU A N 1
ATOM 2835 C CA . LEU A 1 363 ? 14.450 18.121 18.086 1.00 28.61 363 LEU A CA 1
ATOM 2836 C C . LEU A 1 363 ? 14.538 19.624 18.343 1.00 28.61 363 LEU A C 1
ATOM 2838 O O . LEU A 1 363 ? 13.511 20.215 18.700 1.00 28.61 363 LEU A O 1
ATOM 2842 N N . PRO A 1 364 ? 15.740 20.221 18.277 1.00 26.41 364 PRO A N 1
ATOM 2843 C CA . PRO A 1 364 ? 15.883 21.649 18.470 1.00 26.41 364 PRO A CA 1
ATOM 2844 C C . PRO A 1 364 ? 14.859 22.343 17.583 1.00 26.41 364 PRO A C 1
ATOM 2846 O O . PRO A 1 364 ? 14.679 21.958 16.427 1.00 26.41 364 PRO A O 1
ATOM 2849 N N . PHE A 1 365 ? 14.164 23.325 18.147 1.00 33.06 365 PHE A N 1
ATOM 2850 C CA . PHE A 1 365 ? 13.359 24.261 17.383 1.00 33.06 365 PHE A CA 1
ATOM 2851 C C . PHE A 1 365 ? 14.306 25.017 16.440 1.00 33.06 365 PHE A C 1
ATOM 2853 O O . PHE A 1 365 ? 14.833 26.075 16.775 1.00 33.06 365 PHE A O 1
ATOM 2860 N N . GLU A 1 366 ? 14.604 24.422 15.290 1.00 35.06 366 GLU A N 1
ATOM 2861 C CA . GLU A 1 366 ? 15.183 25.115 14.153 1.00 35.06 366 GLU A CA 1
ATOM 2862 C C . GLU A 1 366 ? 14.006 25.663 13.350 1.00 35.06 366 GLU A C 1
ATOM 2864 O O . GLU A 1 366 ? 13.146 24.914 12.887 1.00 35.06 366 GLU A O 1
ATOM 2869 N N . LEU A 1 367 ? 13.949 26.992 13.249 1.00 37.56 367 LEU A N 1
ATOM 2870 C CA . LEU A 1 367 ? 13.027 27.712 12.373 1.00 37.56 367 LEU A CA 1
ATOM 2871 C C . LEU A 1 367 ? 13.047 27.099 10.959 1.00 37.56 367 LEU A C 1
ATOM 2873 O O . LEU A 1 367 ? 14.101 26.609 10.541 1.00 37.56 367 LEU A O 1
ATOM 2877 N N . PRO A 1 368 ? 11.936 27.162 10.198 1.00 50.09 368 PRO A N 1
ATOM 2878 C CA . PRO A 1 368 ? 11.900 26.680 8.821 1.00 50.09 368 PRO A CA 1
ATOM 2879 C C . PRO A 1 368 ? 13.024 27.336 8.013 1.00 50.09 368 PRO A C 1
ATOM 2881 O O . PRO A 1 368 ? 13.001 28.531 7.715 1.00 50.09 368 PRO A O 1
ATOM 2884 N N . ASP A 1 369 ? 14.056 26.555 7.696 1.00 58.09 369 ASP A N 1
ATOM 2885 C CA . ASP A 1 369 ? 15.293 27.103 7.154 1.00 58.09 369 ASP A CA 1
ATOM 2886 C C . ASP A 1 369 ? 15.201 27.250 5.630 1.00 58.09 369 ASP A C 1
ATOM 2888 O O . ASP A 1 369 ? 15.823 26.527 4.847 1.00 58.09 369 ASP A O 1
ATOM 2892 N N . PHE A 1 370 ? 14.412 28.231 5.192 1.00 62.59 370 PHE A N 1
ATOM 2893 C CA . PHE A 1 370 ? 14.409 28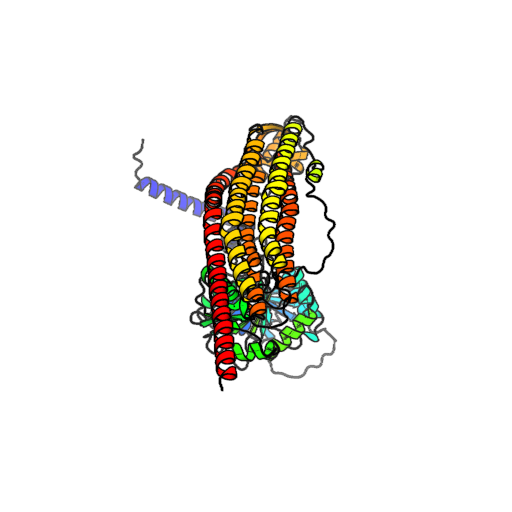.689 3.804 1.00 62.59 370 PHE A CA 1
ATOM 2894 C C . PHE A 1 370 ? 15.759 29.308 3.396 1.00 62.59 370 PHE A C 1
ATOM 2896 O O . PHE A 1 370 ? 15.998 29.501 2.201 1.00 62.59 370 PHE A O 1
ATOM 2903 N N . ALA A 1 371 ? 16.683 29.576 4.332 1.00 60.97 371 ALA A N 1
ATOM 2904 C CA . ALA A 1 371 ? 18.034 30.015 3.993 1.00 60.97 371 ALA A CA 1
ATOM 2905 C C . ALA A 1 371 ? 18.842 28.893 3.316 1.00 60.97 371 ALA A C 1
ATOM 2907 O O . ALA A 1 371 ? 19.635 29.194 2.422 1.00 60.97 371 ALA A O 1
ATOM 2908 N N . LYS A 1 372 ? 18.543 27.611 3.586 1.00 61.84 372 LYS A N 1
ATOM 2909 C CA . LYS A 1 372 ? 19.097 26.451 2.849 1.00 61.84 372 LYS A CA 1
ATOM 2910 C C . LYS A 1 372 ? 18.739 26.425 1.358 1.00 61.84 372 LYS A C 1
ATOM 2912 O O . LYS A 1 372 ? 19.397 25.726 0.586 1.00 61.84 372 LYS A O 1
ATOM 2917 N N . LEU A 1 373 ? 17.731 27.182 0.906 1.00 64.25 373 LEU A N 1
ATOM 2918 C CA . LEU A 1 373 ? 17.457 27.348 -0.531 1.00 64.25 373 LEU A CA 1
ATOM 2919 C C . LEU A 1 373 ? 18.525 28.204 -1.230 1.00 64.25 373 LEU A C 1
ATOM 2921 O O . LEU A 1 373 ? 18.721 28.074 -2.438 1.00 64.25 373 LEU A O 1
ATOM 2925 N N . LYS A 1 374 ? 19.265 29.030 -0.479 1.00 63.47 374 LYS A N 1
ATOM 2926 C CA . LYS A 1 374 ? 20.386 29.830 -0.999 1.00 63.47 374 LYS A CA 1
ATOM 2927 C C . LYS A 1 374 ? 21.661 29.005 -1.203 1.00 63.47 374 LYS A C 1
ATOM 2929 O O . LYS A 1 374 ? 22.560 29.456 -1.904 1.00 63.47 374 LYS A O 1
ATOM 2934 N N . GLU A 1 375 ? 21.720 27.793 -0.648 1.00 67.56 375 GLU A N 1
ATOM 2935 C CA . GLU A 1 375 ? 22.840 26.845 -0.780 1.00 67.56 375 GLU A CA 1
ATOM 2936 C C . GLU A 1 375 ? 22.740 25.950 -2.032 1.00 67.56 375 GLU A C 1
ATOM 2938 O O . GLU A 1 375 ? 23.563 25.058 -2.236 1.00 67.56 375 GLU A O 1
ATOM 2943 N N . LEU A 1 376 ? 21.715 26.144 -2.870 1.00 74.31 376 LEU A N 1
ATOM 2944 C CA . LEU A 1 376 ? 21.522 25.370 -4.095 1.00 74.31 376 LEU A CA 1
ATOM 2945 C C . LEU A 1 376 ? 22.630 25.634 -5.124 1.00 74.31 376 LEU A C 1
ATOM 2947 O O . LEU A 1 376 ? 23.066 26.769 -5.314 1.00 74.31 376 LEU A O 1
ATOM 2951 N N . ASP A 1 377 ? 23.030 24.583 -5.845 1.00 74.25 377 ASP A N 1
ATOM 2952 C CA . ASP A 1 377 ? 23.987 24.687 -6.949 1.00 74.25 377 ASP A CA 1
ATOM 2953 C C . ASP A 1 377 ? 23.364 25.463 -8.122 1.00 74.25 377 ASP A C 1
ATOM 2955 O O . ASP A 1 377 ? 22.503 24.966 -8.860 1.00 74.25 377 ASP A O 1
ATOM 2959 N N . MET A 1 378 ? 23.745 26.735 -8.243 1.00 79.94 378 MET A N 1
ATOM 2960 C CA . MET A 1 378 ? 23.152 27.661 -9.203 1.00 79.94 378 MET A CA 1
ATOM 2961 C C . MET A 1 378 ? 23.751 27.470 -10.602 1.00 79.94 378 MET A C 1
ATOM 2963 O O . MET A 1 378 ? 24.937 27.180 -10.742 1.00 79.94 378 MET A O 1
ATOM 2967 N N . PRO A 1 379 ? 22.977 27.710 -11.679 1.00 76.88 379 PRO A N 1
ATOM 2968 C CA . PRO A 1 379 ? 23.519 27.676 -13.032 1.00 76.88 379 PRO A CA 1
ATOM 2969 C C . PRO A 1 379 ? 24.740 28.589 -13.187 1.00 76.88 379 PRO A C 1
ATOM 2971 O O . PRO A 1 379 ? 24.678 29.770 -12.867 1.00 76.88 379 PRO A O 1
ATOM 2974 N N . GLU A 1 380 ? 25.829 28.070 -13.752 1.00 72.88 380 GLU A N 1
ATOM 2975 C CA . GLU A 1 380 ? 27.055 28.857 -13.965 1.00 72.88 380 GLU A CA 1
ATOM 2976 C C . GLU A 1 380 ? 26.895 29.939 -15.052 1.00 72.88 380 GLU A C 1
ATOM 2978 O O . GLU A 1 380 ? 27.620 30.932 -15.066 1.00 72.88 380 GLU A O 1
ATOM 2983 N N . LYS A 1 381 ? 25.952 29.757 -15.988 1.00 74.56 381 LYS A N 1
ATOM 2984 C CA . LYS A 1 381 ? 25.804 30.604 -17.182 1.00 74.56 381 LYS A CA 1
ATOM 2985 C C . LYS A 1 381 ? 24.756 31.704 -16.991 1.00 74.56 381 LYS A C 1
ATOM 2987 O O . LYS A 1 381 ? 23.568 31.416 -16.835 1.00 74.56 381 LYS A O 1
ATOM 2992 N N . GLU A 1 382 ? 25.163 32.962 -17.133 1.00 75.19 382 GLU A N 1
ATOM 2993 C CA . GLU A 1 382 ? 24.230 34.075 -17.366 1.00 75.19 382 GLU A CA 1
ATOM 2994 C C . GLU A 1 382 ? 23.667 34.019 -18.804 1.00 75.19 382 GLU A C 1
ATOM 2996 O O . GLU A 1 382 ? 24.387 33.609 -19.720 1.00 75.19 382 GLU A O 1
ATOM 3001 N N . PRO A 1 383 ? 22.388 34.381 -19.053 1.00 69.62 383 PRO A N 1
ATOM 3002 C CA . PRO A 1 383 ? 21.409 34.979 -18.137 1.00 69.62 383 PRO A CA 1
ATOM 3003 C C . PRO A 1 383 ? 20.546 33.957 -17.366 1.00 69.62 383 PRO A C 1
ATOM 3005 O O . PRO A 1 383 ? 19.554 34.331 -16.751 1.00 69.62 383 PRO A O 1
ATOM 3008 N N . LEU A 1 384 ? 20.827 32.649 -17.433 1.00 80.00 384 LEU A N 1
ATOM 3009 C CA . LEU A 1 384 ? 19.976 31.637 -16.788 1.00 80.00 384 LEU A CA 1
ATOM 3010 C C . LEU A 1 384 ? 20.005 31.760 -15.258 1.00 80.00 384 LEU A C 1
ATOM 3012 O O . LEU A 1 384 ? 18.970 31.614 -14.611 1.00 80.00 384 LEU A O 1
ATOM 3016 N N . ARG A 1 385 ? 21.185 32.042 -14.702 1.00 81.38 385 ARG A N 1
ATOM 3017 C CA . ARG A 1 385 ? 21.411 32.185 -13.262 1.00 81.38 385 ARG A CA 1
ATOM 3018 C C . ARG A 1 385 ? 20.532 33.268 -12.638 1.00 81.38 385 ARG A C 1
ATOM 3020 O O . ARG A 1 385 ? 19.785 32.958 -11.718 1.00 81.38 385 ARG A O 1
ATOM 3027 N N . SER A 1 386 ? 20.558 34.492 -13.164 1.00 81.75 386 SER A N 1
ATOM 3028 C CA . SER A 1 386 ? 19.754 35.616 -12.651 1.00 81.75 386 SER A CA 1
ATOM 3029 C C . SER A 1 386 ? 18.246 35.325 -12.604 1.00 81.75 386 SER A C 1
ATOM 3031 O O . SER A 1 386 ? 17.597 35.594 -11.595 1.00 81.75 386 SER A O 1
ATOM 3033 N N . HIS A 1 387 ? 17.687 34.700 -13.645 1.00 84.25 387 HIS A N 1
ATOM 3034 C CA . HIS A 1 387 ? 16.264 34.325 -13.674 1.00 84.25 387 HIS A CA 1
ATOM 3035 C C . HIS A 1 387 ? 15.910 33.222 -12.670 1.00 84.25 387 HIS A C 1
ATOM 3037 O O . HIS A 1 387 ? 14.811 33.212 -12.120 1.00 84.25 387 HIS A O 1
ATOM 3043 N N . VAL A 1 388 ? 16.821 32.273 -12.458 1.00 84.62 388 VAL A N 1
ATOM 3044 C CA . VAL A 1 388 ? 16.636 31.180 -11.501 1.00 84.62 388 VAL A CA 1
ATOM 3045 C C . VAL A 1 388 ? 16.728 31.690 -10.067 1.00 84.62 388 VAL A C 1
ATOM 3047 O O . VAL A 1 388 ? 15.896 31.303 -9.259 1.00 84.62 388 VAL A O 1
ATOM 3050 N N . VAL A 1 389 ? 17.684 32.568 -9.755 1.00 85.25 389 VAL A N 1
ATOM 3051 C CA . VAL A 1 389 ? 17.820 33.159 -8.413 1.00 85.25 389 VAL A CA 1
ATOM 3052 C C . VAL A 1 389 ? 16.546 33.915 -8.036 1.00 85.25 389 VAL A C 1
ATOM 3054 O O . VAL A 1 389 ? 15.950 33.614 -7.010 1.00 85.25 389 VAL A O 1
ATOM 3057 N N . ALA A 1 390 ? 16.056 34.789 -8.923 1.00 86.06 390 ALA A N 1
ATOM 3058 C CA . ALA A 1 390 ? 14.810 35.520 -8.692 1.00 86.06 390 ALA A CA 1
ATOM 3059 C C . ALA A 1 390 ? 13.598 34.588 -8.496 1.00 86.06 390 ALA A C 1
ATOM 3061 O O . ALA A 1 390 ? 12.751 34.845 -7.646 1.00 86.06 390 ALA A O 1
ATOM 3062 N N . LEU A 1 391 ? 13.529 33.484 -9.251 1.00 89.94 391 LEU A N 1
ATOM 3063 C CA . LEU A 1 391 ? 12.490 32.468 -9.075 1.00 89.94 391 LEU A CA 1
ATOM 3064 C C . LEU A 1 391 ? 12.575 31.801 -7.696 1.00 89.94 391 LEU A C 1
ATOM 3066 O O . LEU A 1 391 ? 11.547 31.621 -7.055 1.00 89.94 391 LEU A O 1
ATOM 3070 N N . VAL A 1 392 ? 13.772 31.397 -7.261 1.00 89.19 392 VAL A N 1
ATOM 3071 C CA . VAL A 1 392 ? 13.972 30.744 -5.957 1.00 89.19 392 VAL A CA 1
ATOM 3072 C C . VAL A 1 392 ? 13.586 31.689 -4.823 1.00 89.19 392 VAL A C 1
ATOM 3074 O O . VAL A 1 392 ? 12.875 31.261 -3.918 1.00 89.19 392 VAL A O 1
ATOM 3077 N N . ASP A 1 393 ? 13.975 32.961 -4.908 1.00 85.56 393 ASP A N 1
ATOM 3078 C CA . ASP A 1 393 ? 13.617 33.977 -3.916 1.00 85.56 393 ASP A CA 1
ATOM 3079 C C . ASP A 1 393 ? 12.096 34.185 -3.846 1.00 85.56 393 ASP A C 1
ATOM 3081 O O . ASP A 1 393 ? 11.512 34.120 -2.765 1.00 85.56 393 ASP A O 1
ATOM 3085 N N . ASP A 1 394 ? 11.426 34.354 -4.992 1.00 90.44 394 ASP A N 1
ATOM 3086 C CA . ASP A 1 394 ? 9.966 34.506 -5.039 1.00 90.44 394 ASP A CA 1
ATOM 3087 C C . ASP A 1 394 ? 9.234 33.269 -4.469 1.00 90.44 394 ASP A C 1
ATOM 3089 O O . ASP A 1 394 ? 8.230 33.402 -3.766 1.00 90.44 394 ASP A O 1
ATOM 3093 N N . LEU A 1 395 ? 9.725 32.056 -4.758 1.00 91.88 395 LEU A N 1
ATOM 3094 C CA . LEU A 1 395 ? 9.146 30.805 -4.249 1.00 91.88 395 LEU A CA 1
ATOM 3095 C C . LEU A 1 395 ? 9.383 30.614 -2.749 1.00 91.88 395 LEU A C 1
ATOM 3097 O O . LEU A 1 395 ? 8.508 30.080 -2.060 1.00 91.88 395 LEU A O 1
ATOM 3101 N N . ALA A 1 396 ? 10.546 31.039 -2.254 1.00 87.19 396 ALA A N 1
ATOM 3102 C CA . ALA A 1 396 ? 10.856 31.046 -0.833 1.00 87.19 396 ALA A CA 1
ATOM 3103 C C . ALA A 1 396 ? 9.907 31.994 -0.096 1.00 87.19 396 ALA A C 1
ATOM 3105 O O . ALA A 1 396 ? 9.274 31.566 0.858 1.00 87.19 396 ALA A O 1
ATOM 3106 N N . VAL A 1 397 ? 9.708 33.220 -0.597 1.00 87.81 397 VAL A N 1
ATOM 3107 C CA . VAL A 1 397 ? 8.767 34.194 -0.013 1.00 87.81 397 VAL A CA 1
ATOM 3108 C C . VAL A 1 397 ? 7.335 33.656 0.009 1.00 87.81 397 VAL A C 1
ATOM 3110 O O . VAL A 1 397 ? 6.667 33.738 1.038 1.00 87.81 397 VAL A O 1
ATOM 3113 N N . ALA A 1 398 ? 6.862 33.072 -1.096 1.00 91.00 398 ALA A N 1
ATOM 3114 C CA . ALA A 1 398 ? 5.515 32.504 -1.156 1.00 91.00 398 ALA A CA 1
ATOM 3115 C C . ALA A 1 398 ? 5.329 31.351 -0.150 1.00 91.00 398 ALA A C 1
ATOM 3117 O O . ALA A 1 398 ? 4.291 31.245 0.503 1.00 91.00 398 ALA A O 1
ATOM 3118 N N . SER A 1 399 ? 6.337 30.483 -0.022 1.00 89.81 399 SER A N 1
ATOM 3119 C CA . SER A 1 399 ? 6.288 29.327 0.884 1.00 89.81 399 SER A CA 1
ATOM 3120 C C . SER A 1 399 ? 6.430 29.737 2.347 1.00 89.81 399 SER A C 1
ATOM 3122 O O . SER A 1 399 ? 5.718 29.202 3.189 1.00 89.81 399 SER A O 1
ATOM 3124 N N . ASP A 1 400 ? 7.283 30.718 2.635 1.00 85.12 400 ASP A N 1
ATOM 3125 C CA . ASP A 1 400 ? 7.453 31.312 3.960 1.00 85.12 400 ASP A CA 1
ATOM 3126 C C . ASP A 1 400 ? 6.149 31.944 4.442 1.00 85.12 400 ASP A C 1
ATOM 3128 O O . ASP A 1 400 ? 5.665 31.626 5.523 1.00 85.12 400 ASP A O 1
ATOM 3132 N N . LYS A 1 401 ? 5.493 32.733 3.585 1.00 86.00 401 LYS A N 1
ATOM 3133 C CA . LYS A 1 401 ? 4.179 33.308 3.878 1.00 86.00 401 LYS A CA 1
ATOM 3134 C C . LYS A 1 401 ? 3.124 32.232 4.143 1.00 86.00 401 LYS A C 1
ATOM 3136 O O . LYS A 1 401 ? 2.319 32.374 5.057 1.00 86.00 401 LYS A O 1
ATOM 3141 N N . PHE A 1 402 ? 3.108 31.147 3.369 1.00 89.69 402 PHE A N 1
ATOM 3142 C CA . PHE A 1 402 ? 2.171 30.050 3.613 1.00 89.69 402 PHE A CA 1
ATOM 3143 C C . PHE A 1 402 ? 2.420 29.371 4.968 1.00 89.69 402 PHE A C 1
ATOM 3145 O O . PHE A 1 402 ? 1.481 29.169 5.735 1.00 89.69 402 PHE A O 1
ATOM 3152 N N . VAL A 1 403 ? 3.677 29.064 5.285 1.00 85.94 403 VAL A N 1
ATOM 3153 C CA . VAL A 1 403 ? 4.057 28.390 6.532 1.00 85.94 403 VAL A CA 1
ATOM 3154 C C . VAL A 1 403 ? 3.850 29.309 7.742 1.00 85.94 403 VAL A C 1
ATOM 3156 O O . VAL A 1 403 ? 3.044 29.006 8.616 1.00 85.94 403 VAL A O 1
ATOM 3159 N N . ASN A 1 404 ? 4.495 30.472 7.756 1.00 80.69 404 ASN A N 1
ATOM 3160 C CA . ASN A 1 404 ? 4.555 31.353 8.924 1.00 80.69 404 ASN A CA 1
ATOM 3161 C C . ASN A 1 404 ? 3.308 32.226 9.113 1.00 80.69 404 ASN A C 1
ATOM 3163 O O . ASN A 1 404 ? 3.180 32.883 10.140 1.00 80.69 404 ASN A O 1
ATOM 3167 N N . THR A 1 405 ? 2.409 32.295 8.126 1.00 82.50 405 THR A N 1
ATOM 3168 C CA . THR A 1 405 ? 1.128 33.009 8.273 1.00 82.50 405 THR A CA 1
ATOM 3169 C C . THR A 1 405 ? -0.035 32.031 8.338 1.00 82.50 405 THR A C 1
ATOM 3171 O O . THR A 1 405 ? -0.688 31.939 9.368 1.00 82.50 405 THR A O 1
ATOM 3174 N N . CYS A 1 406 ? -0.290 31.260 7.276 1.00 87.56 406 CYS A N 1
ATOM 3175 C CA . CYS A 1 406 ? -1.482 30.406 7.221 1.00 87.56 406 CYS A CA 1
ATOM 3176 C C . CYS A 1 406 ? -1.415 29.253 8.236 1.00 87.56 406 CYS A C 1
ATOM 3178 O O . CYS A 1 406 ? -2.349 29.074 9.020 1.00 87.56 406 CYS A O 1
ATOM 3180 N N . LEU A 1 407 ? -0.317 28.483 8.267 1.00 87.19 407 LEU A N 1
ATOM 3181 C CA . LEU A 1 407 ? -0.225 27.336 9.183 1.00 87.19 407 LEU A CA 1
ATOM 3182 C C . LEU A 1 407 ? -0.133 27.766 10.649 1.00 87.19 407 LEU A C 1
ATOM 3184 O O . LEU A 1 407 ? -0.771 27.140 11.493 1.00 87.19 407 LEU A O 1
ATOM 3188 N N . GLU A 1 408 ? 0.580 28.851 10.948 1.00 83.88 408 GLU A N 1
ATOM 3189 C CA . GLU A 1 408 ? 0.650 29.410 12.303 1.00 83.88 408 GLU A CA 1
ATOM 3190 C C . GLU A 1 408 ? -0.686 30.019 12.763 1.00 83.88 408 GLU A C 1
ATOM 3192 O O . GLU A 1 408 ? -1.099 29.812 13.905 1.00 83.88 408 GLU A O 1
ATOM 3197 N N . ASN A 1 409 ? -1.446 30.670 11.876 1.00 85.12 409 ASN A N 1
ATOM 3198 C CA . ASN A 1 409 ? -2.802 31.114 12.210 1.00 85.12 409 ASN A CA 1
ATOM 3199 C C . ASN A 1 409 ? -3.704 29.911 12.513 1.00 85.12 409 ASN A C 1
ATOM 3201 O O . ASN A 1 409 ? -4.373 29.883 13.546 1.00 85.12 409 ASN A O 1
ATOM 3205 N N . ILE A 1 410 ? -3.679 28.873 11.672 1.00 87.75 410 ILE A N 1
ATOM 3206 C CA . ILE A 1 410 ? -4.402 27.614 11.911 1.00 87.75 410 ILE A CA 1
ATOM 3207 C C . ILE A 1 410 ? -3.995 26.990 13.251 1.00 87.75 410 ILE A C 1
ATOM 3209 O O . ILE A 1 410 ? -4.860 26.533 14.005 1.00 87.75 410 ILE A O 1
ATOM 3213 N N . ARG A 1 411 ? -2.694 26.976 13.562 1.00 86.06 411 ARG A N 1
ATOM 3214 C CA . ARG A 1 411 ? -2.153 26.479 14.829 1.00 86.06 411 ARG A CA 1
ATOM 3215 C C . ARG A 1 411 ? -2.795 27.201 16.004 1.00 86.06 411 ARG A C 1
ATOM 3217 O O . ARG A 1 411 ? -3.402 26.542 16.847 1.00 86.06 411 ARG A O 1
ATOM 3224 N N . ALA A 1 412 ? -2.719 28.531 16.007 1.00 83.44 412 ALA A N 1
ATOM 3225 C CA . ALA A 1 412 ? -3.260 29.379 17.059 1.00 83.44 412 ALA A CA 1
ATOM 3226 C C . ALA A 1 412 ? -4.774 29.183 17.222 1.00 83.44 412 ALA A C 1
ATOM 3228 O O . ALA A 1 412 ? -5.255 29.009 18.340 1.00 83.44 412 ALA A O 1
ATOM 3229 N N . GLN A 1 413 ? -5.532 29.131 16.119 1.00 84.44 413 GLN A N 1
ATOM 3230 C CA . GLN A 1 413 ? -6.986 28.925 16.169 1.00 84.44 413 GLN A CA 1
ATOM 3231 C C . GLN A 1 413 ? -7.374 27.557 16.738 1.00 84.44 413 GLN A C 1
ATOM 3233 O O . GLN A 1 413 ? -8.380 27.436 17.442 1.00 84.44 413 GLN A O 1
ATOM 3238 N N . ARG A 1 414 ? -6.586 26.517 16.452 1.00 85.38 414 ARG A N 1
ATOM 3239 C CA . ARG A 1 414 ? -6.816 25.177 16.994 1.00 85.38 414 ARG A CA 1
ATOM 3240 C C . ARG A 1 414 ? -6.422 25.059 18.459 1.00 85.38 414 ARG A C 1
ATOM 3242 O O . ARG A 1 414 ? -7.097 24.344 19.184 1.00 85.38 414 ARG A O 1
ATOM 3249 N N . GLU A 1 415 ? -5.395 25.766 18.928 1.00 82.69 415 GLU A N 1
ATOM 3250 C CA . GLU A 1 415 ? -4.990 25.722 20.343 1.00 82.69 415 GLU A CA 1
ATOM 3251 C C . GLU A 1 415 ? -5.957 26.447 21.293 1.00 82.69 415 GLU A C 1
ATOM 3253 O O . GLU A 1 415 ? -6.066 26.052 22.456 1.00 82.69 415 GLU A O 1
ATOM 3258 N N . GLN A 1 416 ? -6.741 27.414 20.801 1.00 81.25 416 GLN A N 1
ATOM 3259 C CA . GLN A 1 416 ? -7.744 28.120 21.611 1.00 81.25 416 GLN A CA 1
ATOM 3260 C C . GLN A 1 416 ? -8.747 27.181 22.297 1.00 81.25 416 GLN A C 1
ATOM 3262 O O . GLN A 1 416 ? -9.139 27.424 23.438 1.00 81.25 416 GLN A O 1
ATOM 3267 N N . PHE A 1 417 ? -9.179 26.112 21.622 1.00 80.81 417 PHE A N 1
ATOM 3268 C CA . PHE A 1 417 ? -10.163 25.177 22.173 1.00 80.81 417 PHE A CA 1
ATOM 3269 C C . PHE A 1 417 ? -9.598 24.327 23.321 1.00 80.81 417 PHE A C 1
ATOM 3271 O O . PHE A 1 417 ? -10.159 24.390 24.416 1.00 80.81 417 PHE A O 1
ATOM 3278 N N . PRO A 1 418 ? -8.472 23.607 23.150 1.00 79.12 418 PRO A N 1
ATOM 3279 C CA . PRO A 1 418 ? -7.751 22.967 24.247 1.00 79.12 418 PRO A CA 1
ATOM 3280 C C . PRO A 1 418 ? -7.455 23.904 25.425 1.00 79.12 418 PRO A C 1
ATOM 3282 O O . PRO A 1 418 ? -7.615 23.491 26.570 1.00 79.12 418 PRO A O 1
ATOM 3285 N N . ASP A 1 419 ? -7.065 25.157 25.174 1.00 82.62 419 ASP A N 1
ATOM 3286 C CA . ASP A 1 419 ? -6.715 26.104 26.240 1.00 82.62 419 ASP A CA 1
ATOM 3287 C C . ASP A 1 419 ? -7.934 26.561 27.048 1.00 82.62 419 ASP A C 1
ATOM 3289 O O . ASP A 1 419 ? -7.908 26.533 28.284 1.00 82.62 419 ASP A O 1
ATOM 3293 N N . LYS A 1 420 ? -9.043 26.891 26.371 1.00 82.62 420 LYS A N 1
ATOM 3294 C CA . LYS A 1 420 ? -10.328 27.167 27.033 1.00 82.62 420 LYS A CA 1
ATOM 3295 C C . LYS A 1 420 ? -10.824 25.940 27.819 1.00 82.62 420 LYS A C 1
ATOM 3297 O O . LYS A 1 420 ? -11.335 26.082 28.933 1.00 82.62 420 LYS A O 1
ATOM 3302 N N . LEU A 1 421 ? -10.644 24.729 27.282 1.00 78.06 421 LEU A N 1
ATOM 3303 C CA . LEU A 1 421 ? -10.985 23.484 27.980 1.00 78.06 421 LEU A CA 1
ATOM 3304 C C . LEU A 1 421 ? -10.128 23.265 29.232 1.00 78.06 421 LEU A C 1
ATOM 3306 O O . LEU A 1 421 ? -10.661 22.886 30.272 1.00 78.06 421 LEU A O 1
ATOM 3310 N N . LEU A 1 422 ? -8.821 23.531 29.166 1.00 79.19 422 LEU A N 1
ATOM 3311 C CA . LEU A 1 422 ? -7.917 23.379 30.307 1.00 79.19 422 LEU A CA 1
ATOM 3312 C C . LEU A 1 422 ? -8.303 24.323 31.455 1.00 79.19 422 LEU A C 1
ATOM 3314 O O . LEU A 1 422 ? -8.332 23.912 32.615 1.00 79.19 422 LEU A O 1
ATOM 3318 N N . GLY A 1 423 ? -8.657 25.569 31.125 1.00 78.62 423 GLY A N 1
ATOM 3319 C CA . GLY A 1 423 ? -9.086 26.578 32.097 1.00 78.62 423 GLY A CA 1
ATOM 3320 C C . GLY A 1 423 ? -10.436 26.290 32.763 1.00 78.62 423 GLY A C 1
ATOM 3321 O O . GLY A 1 423 ? -10.724 26.853 33.816 1.00 78.62 423 GLY A O 1
ATOM 3322 N N . THR A 1 424 ? -11.254 25.405 32.186 1.00 76.06 424 THR A N 1
ATOM 3323 C CA . THR A 1 424 ? -12.584 25.051 32.714 1.00 76.06 424 THR A CA 1
ATOM 3324 C C . THR A 1 424 ? -12.614 23.746 33.503 1.00 76.06 424 THR A C 1
ATOM 3326 O O . THR A 1 424 ? -13.642 23.433 34.104 1.00 76.06 424 THR A O 1
ATOM 3329 N N . ILE A 1 425 ? -11.508 22.992 33.567 1.00 72.12 425 ILE A N 1
ATOM 3330 C CA . ILE A 1 425 ? -11.439 21.747 34.345 1.00 72.12 425 ILE A CA 1
ATOM 3331 C C . ILE A 1 425 ? -11.780 22.043 35.822 1.00 72.12 425 ILE A C 1
ATOM 3333 O O . ILE A 1 425 ? -11.108 22.849 36.467 1.00 72.12 425 ILE A O 1
ATOM 3337 N N . PRO A 1 426 ? -12.812 21.402 36.404 1.00 64.06 426 PRO A N 1
ATOM 3338 C CA . PRO A 1 426 ? -13.359 21.836 37.679 1.00 64.06 426 PRO A CA 1
ATOM 3339 C C . PRO A 1 426 ? -12.430 21.492 38.847 1.00 64.06 426 PRO A C 1
ATOM 3341 O O . PRO A 1 426 ? -12.140 20.324 39.124 1.00 64.06 426 PRO A O 1
ATOM 3344 N N . GLY A 1 427 ? -12.084 22.506 39.639 1.00 57.91 427 GLY A N 1
ATOM 3345 C CA . GLY A 1 427 ? -11.662 22.317 41.023 1.00 57.91 427 GLY A CA 1
ATOM 3346 C C . GLY A 1 427 ? -12.867 21.896 41.867 1.00 57.91 427 GLY A C 1
ATOM 3347 O O . GLY A 1 427 ? -13.759 22.698 42.101 1.00 57.91 427 GLY A O 1
ATOM 3348 N N . LYS A 1 428 ? -12.925 20.614 42.263 1.00 53.62 428 LYS A N 1
ATOM 3349 C CA . LYS A 1 428 ? -13.899 19.982 43.188 1.00 53.62 428 LYS A CA 1
ATOM 3350 C C . LYS A 1 428 ? -15.205 20.777 43.447 1.00 53.62 428 LYS A C 1
ATOM 3352 O O . LYS A 1 428 ? -15.282 21.502 44.432 1.00 53.62 428 LYS A O 1
ATOM 3357 N N . GLY A 1 429 ? -16.284 20.513 42.698 1.00 60.53 429 GLY A N 1
ATOM 3358 C CA . GLY A 1 429 ? -17.637 20.739 43.245 1.00 60.53 429 GLY A CA 1
ATOM 3359 C C . GLY A 1 429 ? -18.777 21.042 42.275 1.00 60.53 429 GLY A C 1
ATOM 3360 O O . GLY A 1 429 ? -19.862 20.502 42.480 1.00 60.53 429 GLY A O 1
ATOM 3361 N N . ASP A 1 430 ? -18.564 21.844 41.228 1.00 71.81 430 ASP A N 1
ATOM 3362 C CA . ASP A 1 430 ? -19.662 22.327 40.373 1.00 71.81 430 ASP A CA 1
ATOM 3363 C C . ASP A 1 430 ? -19.708 21.640 39.000 1.00 71.81 430 ASP A C 1
ATOM 3365 O O . ASP A 1 430 ? -19.107 22.078 38.020 1.00 71.81 430 ASP A O 1
ATOM 3369 N N . LYS A 1 431 ? -20.447 20.530 38.929 1.00 71.62 431 LYS A N 1
ATOM 3370 C CA . LYS A 1 431 ? -20.641 19.783 37.678 1.00 71.62 431 LYS A CA 1
ATOM 3371 C C . LYS A 1 431 ? -21.583 20.484 36.697 1.00 71.62 431 LYS A C 1
ATOM 3373 O O . LYS A 1 431 ? -21.420 20.313 35.495 1.00 71.62 431 LYS A O 1
ATOM 3378 N N . VAL A 1 432 ? -22.562 21.245 37.193 1.00 71.94 432 VAL A N 1
ATOM 3379 C CA . VAL A 1 432 ? -23.574 21.896 36.345 1.00 71.94 432 VAL A CA 1
ATOM 3380 C C . VAL A 1 432 ? -22.968 23.115 35.652 1.00 71.94 432 VAL A C 1
ATOM 3382 O O . VAL A 1 432 ? -23.153 23.272 34.441 1.00 71.94 432 VAL A O 1
ATOM 3385 N N . GLY A 1 433 ? -22.191 23.922 36.382 1.00 75.38 433 GLY A N 1
ATOM 3386 C CA . GLY A 1 433 ? -21.386 25.002 35.810 1.00 75.38 433 GLY A CA 1
ATOM 3387 C C . GLY A 1 433 ? -20.410 24.473 34.762 1.00 75.38 433 GLY A C 1
ATOM 3388 O O . GLY A 1 433 ? -20.454 24.917 33.619 1.00 75.38 433 GLY A O 1
ATOM 3389 N N . PHE A 1 434 ? -19.653 23.420 35.090 1.00 77.06 434 PHE A N 1
ATOM 3390 C CA . PHE A 1 434 ? -18.704 22.798 34.161 1.00 77.06 434 PHE A CA 1
ATOM 3391 C C . PHE A 1 434 ? -19.351 22.350 32.839 1.00 77.06 434 PHE A C 1
ATOM 3393 O O . PHE A 1 434 ? -18.890 22.735 31.769 1.00 77.06 434 PHE A O 1
ATOM 3400 N N . THR A 1 435 ? -20.463 21.602 32.882 1.00 75.50 435 THR A N 1
ATOM 3401 C CA . THR A 1 435 ? -21.162 21.192 31.645 1.00 75.50 435 THR A CA 1
ATOM 3402 C C . THR A 1 435 ? -21.716 22.366 30.835 1.00 75.50 435 THR A C 1
ATOM 3404 O O . THR A 1 435 ? -21.831 22.258 29.618 1.00 75.50 435 THR A O 1
ATOM 3407 N N . SER A 1 436 ? -22.064 23.481 31.487 1.00 80.25 436 SER A N 1
ATOM 3408 C CA . SER A 1 436 ? -22.566 24.677 30.799 1.00 80.25 436 SER A CA 1
ATOM 3409 C C . SER A 1 436 ? -21.422 25.407 30.086 1.00 80.25 436 SER A C 1
ATOM 3411 O O . SER A 1 436 ? -21.545 25.696 28.900 1.00 80.25 436 SER A O 1
ATOM 3413 N N . SER A 1 437 ? -20.267 25.561 30.742 1.00 82.38 437 SER A N 1
ATOM 3414 C CA . SER A 1 437 ? -19.060 26.130 30.127 1.00 82.38 437 SER A CA 1
ATOM 3415 C C . SER A 1 437 ? -18.533 25.289 28.960 1.00 82.38 437 SER A C 1
ATOM 3417 O O . SER A 1 437 ? -18.088 25.840 27.960 1.00 82.38 437 SER A O 1
ATOM 3419 N N . LEU A 1 438 ? -18.627 23.955 29.026 1.00 81.94 438 LEU A N 1
ATOM 3420 C CA . LEU A 1 438 ? -18.269 23.094 27.890 1.00 81.94 438 LEU A CA 1
ATOM 3421 C C . LEU A 1 438 ? -19.188 23.307 26.675 1.00 81.94 438 LEU A C 1
ATOM 3423 O O . LEU A 1 438 ? -18.717 23.279 25.536 1.00 81.94 438 LEU A O 1
ATOM 3427 N N . CYS A 1 439 ? -20.487 23.533 26.903 1.00 82.62 439 CYS A N 1
ATOM 3428 C CA . CYS A 1 439 ? -21.428 23.854 25.826 1.00 82.62 439 CYS A CA 1
ATOM 3429 C C . CYS A 1 439 ? -21.083 25.198 25.169 1.00 82.62 439 CYS A C 1
ATOM 3431 O O . CYS A 1 439 ? -21.126 25.291 23.945 1.00 82.62 439 CYS A O 1
ATOM 3433 N N . GLU A 1 440 ? -20.715 26.205 25.968 1.00 84.88 440 GLU A N 1
ATOM 3434 C CA . GLU A 1 440 ? -20.275 27.525 25.493 1.00 84.88 440 GLU A CA 1
ATOM 3435 C C . GLU A 1 440 ? -18.981 27.421 24.676 1.00 84.88 440 GLU A C 1
ATOM 3437 O O . GLU A 1 440 ? -18.953 27.843 23.527 1.00 84.88 440 GLU A O 1
ATOM 3442 N N . ILE A 1 441 ? -17.949 26.741 25.188 1.00 84.56 441 ILE A N 1
ATOM 3443 C CA . ILE A 1 441 ? -16.669 26.559 24.476 1.00 84.56 441 ILE A CA 1
ATOM 3444 C C . ILE A 1 441 ? -16.858 25.830 23.137 1.00 84.56 441 ILE A C 1
ATOM 3446 O O . ILE A 1 441 ? -16.235 26.185 22.136 1.00 84.56 441 ILE A O 1
ATOM 3450 N N . THR A 1 442 ? -17.720 24.809 23.104 1.00 83.88 442 THR A N 1
ATOM 3451 C CA . THR A 1 442 ? -18.032 24.067 21.870 1.00 83.88 442 THR A CA 1
ATOM 3452 C C . THR A 1 442 ? -18.778 24.949 20.868 1.00 83.88 442 THR A C 1
ATOM 3454 O O . THR A 1 442 ? -18.525 24.867 19.665 1.00 83.88 442 THR A O 1
ATOM 3457 N N . HIS A 1 443 ? -19.680 25.807 21.355 1.00 86.50 443 HIS A N 1
ATOM 3458 C CA . HIS A 1 443 ? -20.395 26.767 20.525 1.00 86.50 443 HIS A CA 1
ATOM 3459 C C . HIS A 1 443 ? -19.444 27.811 19.933 1.00 86.50 443 HIS A C 1
ATOM 3461 O O . HIS A 1 443 ? -19.422 27.950 18.713 1.00 86.50 443 HIS A O 1
ATOM 3467 N N . ASP A 1 444 ? -18.610 28.446 20.762 1.00 85.19 444 ASP A N 1
ATOM 3468 C CA . ASP A 1 444 ? -17.599 29.427 20.349 1.00 85.19 444 ASP A CA 1
ATOM 3469 C C . ASP A 1 444 ? -16.652 28.854 19.289 1.00 85.19 444 ASP A C 1
ATOM 3471 O O . ASP A 1 444 ? -16.367 29.480 18.271 1.00 85.19 444 ASP A O 1
ATOM 3475 N N . TYR A 1 445 ? -16.162 27.627 19.496 1.00 85.25 445 TYR A N 1
ATOM 3476 C CA . TYR A 1 445 ? -15.258 26.997 18.535 1.00 85.25 445 TYR A CA 1
ATOM 3477 C C . TYR A 1 445 ? -15.929 26.775 17.175 1.00 85.25 445 TYR A C 1
ATOM 3479 O O . TYR A 1 445 ? -15.311 26.973 16.126 1.00 85.25 445 TYR A O 1
ATOM 3487 N N . LYS A 1 446 ? -17.212 26.397 17.192 1.00 86.44 446 LYS A N 1
ATOM 3488 C CA . LYS A 1 446 ? -18.009 26.204 15.982 1.00 86.44 446 LYS A CA 1
ATOM 3489 C C . LYS A 1 446 ? -18.290 27.527 15.261 1.00 86.44 446 LYS A C 1
ATOM 3491 O O . LYS A 1 446 ? -18.206 27.561 14.036 1.00 86.44 446 LYS A O 1
ATOM 3496 N N . SER A 1 447 ? -18.667 28.580 15.988 1.00 82.38 447 SER A N 1
ATOM 3497 C CA . SER A 1 447 ? -19.081 29.863 15.406 1.00 82.38 447 SER A CA 1
ATOM 3498 C C . SER A 1 447 ? -17.906 30.740 14.973 1.00 82.38 447 SER A C 1
ATOM 3500 O O . SER A 1 447 ? -18.035 31.451 13.979 1.00 82.38 447 SER A O 1
ATOM 3502 N N . GLU A 1 448 ? -16.773 30.674 15.674 1.00 83.44 448 GLU A N 1
ATOM 3503 C CA . GLU A 1 448 ? -15.633 31.575 15.467 1.00 83.44 448 GLU A CA 1
ATOM 3504 C C . GLU A 1 448 ? -14.435 30.846 14.833 1.00 83.44 448 GLU A C 1
ATOM 3506 O O . GLU A 1 448 ? -14.045 31.149 13.703 1.00 83.44 448 GLU A O 1
ATOM 3511 N N . SER A 1 449 ? -13.877 29.835 15.510 1.00 84.88 449 SER A N 1
ATOM 3512 C CA . SER A 1 449 ? -12.602 29.208 15.105 1.00 84.88 449 SER A CA 1
ATOM 3513 C C . SER A 1 449 ? -12.692 28.446 13.777 1.00 84.88 449 SER A C 1
ATOM 3515 O O . SER A 1 449 ? -11.789 28.554 12.943 1.00 84.88 449 SER A O 1
ATOM 3517 N N . LEU A 1 450 ? -13.784 27.711 13.525 1.00 86.12 450 LEU A N 1
ATOM 3518 C CA . LEU A 1 450 ? -13.963 27.011 12.244 1.00 86.12 450 LEU A CA 1
ATOM 3519 C C . LEU A 1 450 ? -14.046 27.974 11.053 1.00 86.12 450 LEU A C 1
ATOM 3521 O O . LEU A 1 450 ? -13.514 27.665 9.988 1.00 86.12 450 LEU A O 1
ATOM 3525 N N . GLY A 1 451 ? -14.698 29.128 11.222 1.00 86.75 451 GLY A N 1
ATOM 3526 C CA . GLY A 1 451 ? -14.797 30.148 10.175 1.00 86.75 451 GLY A CA 1
ATOM 3527 C C . GLY A 1 451 ? -13.425 30.701 9.798 1.00 86.75 451 GLY A C 1
ATOM 3528 O O . GLY A 1 451 ? -13.059 30.693 8.625 1.00 86.75 451 GLY A O 1
ATOM 3529 N N . LEU A 1 452 ? -12.633 31.072 10.806 1.00 86.31 452 LEU A N 1
ATOM 3530 C CA . LEU A 1 452 ? -11.275 31.586 10.617 1.00 86.31 452 LEU A CA 1
ATOM 3531 C C . LEU A 1 452 ? -10.347 30.544 9.976 1.00 86.31 452 LEU A C 1
ATOM 3533 O O . LEU A 1 452 ? -9.610 30.860 9.048 1.00 86.31 452 LEU A O 1
ATOM 3537 N N . GLN A 1 453 ? -10.424 29.276 10.397 1.00 89.25 453 GLN A N 1
ATOM 3538 C CA . GLN A 1 453 ? -9.638 28.201 9.778 1.00 89.25 453 GLN A CA 1
ATOM 3539 C C . GLN A 1 453 ? -9.976 28.015 8.289 1.00 89.25 453 GLN A C 1
ATOM 3541 O O . GLN A 1 453 ? -9.086 27.735 7.493 1.00 89.25 453 GLN A O 1
ATOM 3546 N N . ILE A 1 454 ? -11.235 28.197 7.882 1.00 89.38 454 ILE A N 1
ATOM 3547 C CA . ILE A 1 454 ? -11.637 28.121 6.466 1.00 89.38 454 ILE A CA 1
ATOM 3548 C C . ILE A 1 454 ? -11.076 29.286 5.669 1.00 89.38 454 ILE A C 1
ATOM 3550 O O . ILE A 1 454 ? -10.599 29.078 4.553 1.00 89.38 454 ILE A O 1
ATOM 3554 N N . GLU A 1 455 ? -11.140 30.495 6.221 1.00 87.94 455 GLU A N 1
ATOM 3555 C CA . GLU A 1 455 ? -10.578 31.682 5.582 1.00 87.94 455 GLU A CA 1
ATOM 3556 C C . GLU A 1 455 ? -9.073 31.519 5.358 1.00 87.94 455 GLU A C 1
ATOM 3558 O O . GLU A 1 455 ? -8.594 31.789 4.256 1.00 87.94 455 GLU A O 1
ATOM 3563 N N . GLU A 1 456 ? -8.353 30.969 6.337 1.00 89.25 456 GLU A N 1
ATOM 3564 C CA . GLU A 1 456 ? -6.925 30.661 6.218 1.00 89.25 456 GLU A CA 1
ATOM 3565 C C . GLU A 1 456 ? -6.647 29.529 5.219 1.00 89.25 456 GLU A C 1
ATOM 3567 O O . GLU A 1 456 ? -5.791 29.664 4.344 1.00 89.25 456 GLU A O 1
ATOM 3572 N N . LEU A 1 457 ? -7.399 28.425 5.260 1.00 87.56 457 LEU A N 1
ATOM 3573 C CA . LEU A 1 457 ? -7.207 27.303 4.332 1.00 87.56 457 LEU A CA 1
ATOM 3574 C C . LEU A 1 457 ? -7.500 27.691 2.886 1.00 87.56 457 LEU A C 1
ATOM 3576 O O . LEU A 1 457 ? -6.755 27.318 1.982 1.00 87.56 457 LEU A O 1
ATOM 3580 N N . HIS A 1 458 ? -8.590 28.415 2.651 1.00 87.56 458 HIS A N 1
ATOM 3581 C CA . HIS A 1 458 ? -8.986 28.830 1.313 1.00 87.56 458 HIS A CA 1
ATOM 3582 C C . HIS A 1 458 ? -8.118 29.999 0.832 1.00 87.56 458 HIS A C 1
ATOM 3584 O O . HIS A 1 458 ? -7.546 29.947 -0.258 1.00 87.56 458 HIS A O 1
ATOM 3590 N N . GLY A 1 459 ? -7.970 31.043 1.648 1.00 88.62 459 GLY A N 1
ATOM 3591 C CA . GLY A 1 459 ? -7.198 32.239 1.321 1.00 88.62 459 GLY A CA 1
ATOM 3592 C C . GLY A 1 459 ? -5.699 31.970 1.232 1.00 88.62 459 GLY A C 1
ATOM 3593 O O . GLY A 1 459 ? -5.060 32.379 0.258 1.00 88.62 459 GLY A O 1
ATOM 3594 N N . GLY A 1 460 ? -5.141 31.242 2.196 1.00 89.81 460 GLY A N 1
ATOM 3595 C CA . GLY A 1 460 ? -3.722 30.907 2.278 1.00 89.81 460 GLY A CA 1
ATOM 3596 C C . GLY A 1 460 ? -3.264 30.004 1.138 1.00 89.81 460 GLY A C 1
ATOM 3597 O O . GLY A 1 460 ? -2.304 30.344 0.447 1.00 89.81 460 GLY A O 1
ATOM 3598 N N . VAL A 1 461 ? -3.982 28.909 0.855 1.00 91.81 461 VAL A N 1
ATOM 3599 C CA . VAL A 1 461 ? -3.626 27.999 -0.253 1.00 91.81 461 VAL A CA 1
ATOM 3600 C C . VAL A 1 461 ? -3.776 28.686 -1.609 1.00 91.81 461 VAL A C 1
ATOM 3602 O O . VAL A 1 461 ? -2.892 28.584 -2.465 1.00 91.81 461 VAL A O 1
ATOM 3605 N N . LYS A 1 462 ? -4.852 29.455 -1.807 1.00 91.44 462 LYS A N 1
ATOM 3606 C CA . LYS A 1 462 ? -5.063 30.219 -3.042 1.00 91.44 462 LYS A CA 1
ATOM 3607 C C . LYS A 1 462 ? -3.986 31.276 -3.253 1.00 91.44 462 LYS A C 1
ATOM 3609 O O . LYS A 1 462 ? -3.501 31.440 -4.373 1.00 91.44 462 LYS A O 1
ATOM 3614 N N . THR A 1 463 ? -3.597 31.979 -2.192 1.00 93.00 463 THR A N 1
ATOM 3615 C CA . THR A 1 463 ? -2.518 32.973 -2.234 1.00 93.00 463 THR A CA 1
ATOM 3616 C C . THR A 1 463 ? -1.187 32.305 -2.547 1.00 93.00 463 THR A C 1
ATOM 3618 O O . THR A 1 463 ? -0.506 32.745 -3.471 1.00 93.00 463 THR A O 1
ATOM 3621 N N . TYR A 1 464 ? -0.871 31.192 -1.884 1.00 94.25 464 TYR A N 1
ATOM 3622 C CA . TYR A 1 464 ? 0.348 30.425 -2.123 1.00 94.25 464 TYR A CA 1
ATOM 3623 C C . TYR A 1 464 ? 0.471 29.959 -3.579 1.00 94.25 464 TYR A C 1
ATOM 3625 O O . TYR A 1 464 ? 1.487 30.192 -4.240 1.00 94.25 464 TYR A O 1
ATOM 3633 N N . LEU A 1 465 ? -0.593 29.361 -4.123 1.00 93.62 465 LEU A N 1
ATOM 3634 C CA . LEU A 1 465 ? -0.624 28.923 -5.517 1.00 93.62 465 LEU A CA 1
ATOM 3635 C C . LEU A 1 465 ? -0.537 30.102 -6.489 1.00 93.62 465 LEU A C 1
ATOM 3637 O O . LEU A 1 465 ? 0.173 30.015 -7.490 1.00 93.62 465 LEU A O 1
ATOM 3641 N N . LYS A 1 466 ? -1.218 31.216 -6.205 1.00 93.69 466 LYS A N 1
ATOM 3642 C CA . LYS A 1 466 ? -1.177 32.418 -7.047 1.00 93.69 466 LYS A CA 1
ATOM 3643 C C . LYS A 1 466 ? 0.215 33.049 -7.074 1.00 93.69 466 LYS A C 1
ATOM 3645 O O . LYS A 1 466 ? 0.695 33.398 -8.149 1.00 93.69 466 LYS A O 1
ATOM 3650 N N . GLU A 1 467 ? 0.865 33.192 -5.924 1.00 94.19 467 GLU A N 1
ATOM 3651 C CA . GLU A 1 467 ? 2.220 33.745 -5.813 1.00 94.19 467 GLU A CA 1
ATOM 3652 C C . GLU A 1 467 ? 3.249 32.825 -6.480 1.00 94.19 467 GLU A C 1
ATOM 3654 O O . GLU A 1 467 ? 4.074 33.299 -7.262 1.00 94.19 467 GLU A O 1
ATOM 3659 N N . THR A 1 468 ? 3.113 31.506 -6.302 1.00 94.06 468 THR A N 1
ATOM 3660 C CA . THR A 1 468 ? 3.902 30.504 -7.036 1.00 94.06 468 THR A CA 1
ATOM 3661 C C . THR A 1 468 ? 3.726 30.675 -8.548 1.00 94.06 468 THR A C 1
ATOM 3663 O O . THR A 1 468 ? 4.700 30.738 -9.296 1.00 94.06 468 THR A O 1
ATOM 3666 N N . GLU A 1 469 ? 2.490 30.795 -9.035 1.00 92.56 469 GLU A N 1
ATOM 3667 C CA . GLU A 1 469 ? 2.228 30.966 -10.466 1.00 92.56 469 GLU A CA 1
ATOM 3668 C C . GLU A 1 469 ? 2.797 32.289 -11.013 1.00 92.56 469 GLU A C 1
ATOM 3670 O O . GLU A 1 469 ? 3.335 32.329 -12.122 1.00 92.56 469 GLU A O 1
ATOM 3675 N N . LEU A 1 470 ? 2.711 33.375 -10.239 1.00 93.88 470 LEU A N 1
ATOM 3676 C CA . LEU A 1 470 ? 3.294 34.671 -10.591 1.00 93.88 470 LEU A CA 1
ATOM 3677 C C . LEU A 1 470 ? 4.822 34.594 -10.693 1.00 93.88 470 LEU A C 1
ATOM 3679 O O . LEU A 1 470 ? 5.375 35.105 -11.668 1.00 93.88 470 LEU A O 1
ATOM 3683 N N . ALA A 1 471 ? 5.490 33.914 -9.756 1.00 93.75 471 ALA A N 1
ATOM 3684 C CA . ALA A 1 471 ? 6.933 33.669 -9.805 1.00 93.75 471 ALA A CA 1
ATOM 3685 C C . ALA A 1 471 ? 7.333 32.947 -11.104 1.00 93.75 471 ALA A C 1
ATOM 3687 O O . ALA A 1 471 ? 8.266 33.341 -11.805 1.00 93.75 471 ALA A O 1
ATOM 3688 N N . LEU A 1 472 ? 6.554 31.937 -11.500 1.00 91.69 472 LEU A N 1
ATOM 3689 C CA . LEU A 1 472 ? 6.776 31.191 -12.737 1.00 91.69 472 LEU A CA 1
ATOM 3690 C C . LEU A 1 472 ? 6.542 32.039 -13.997 1.00 91.69 472 LEU A C 1
ATOM 3692 O O . LEU A 1 472 ? 7.262 31.878 -14.984 1.00 91.69 472 LEU A O 1
ATOM 3696 N N . LYS A 1 473 ? 5.560 32.949 -13.982 1.00 90.75 473 LYS A N 1
ATOM 3697 C CA . LYS A 1 473 ? 5.262 33.853 -15.109 1.00 90.75 473 LYS A CA 1
ATOM 3698 C C . LYS A 1 473 ? 6.372 34.875 -15.364 1.00 90.75 473 LYS A C 1
ATOM 3700 O O . LYS A 1 473 ? 6.549 35.265 -16.516 1.00 90.75 473 LYS A O 1
ATOM 3705 N N . LYS A 1 474 ? 7.142 35.263 -14.337 1.00 91.06 474 LYS A N 1
ATOM 3706 C CA . LYS A 1 474 ? 8.312 36.152 -14.478 1.00 91.06 474 LYS A CA 1
ATOM 3707 C C . LYS A 1 474 ? 9.467 35.507 -15.258 1.00 91.06 474 LYS A C 1
ATOM 3709 O O . LYS A 1 474 ? 10.303 36.221 -15.807 1.00 91.06 474 LYS A O 1
ATOM 3714 N N . LEU A 1 475 ? 9.522 34.173 -15.351 1.00 89.44 475 LEU A N 1
ATOM 3715 C CA . LEU A 1 475 ? 10.530 33.482 -16.162 1.00 89.44 475 LEU A CA 1
ATOM 3716 C C . LEU A 1 475 ? 10.302 33.726 -17.661 1.00 89.44 475 LEU A C 1
ATOM 3718 O O . LEU A 1 475 ? 9.162 33.672 -18.121 1.00 89.44 475 LEU A O 1
ATOM 3722 N N . PRO A 1 476 ? 11.359 33.863 -18.478 1.00 88.44 476 PRO A N 1
ATOM 3723 C CA . PRO A 1 476 ? 11.212 33.889 -19.924 1.00 88.44 476 PRO A CA 1
ATOM 3724 C C . PRO A 1 476 ? 10.753 32.519 -20.438 1.00 88.44 476 PRO A C 1
ATOM 3726 O O . PRO A 1 476 ? 11.156 31.468 -19.935 1.00 88.44 476 PRO A O 1
ATOM 3729 N N . ALA A 1 477 ? 9.950 32.504 -21.504 1.00 86.25 477 ALA A N 1
ATOM 3730 C CA . ALA A 1 477 ? 9.425 31.260 -22.079 1.00 86.25 477 ALA A CA 1
ATOM 3731 C C . ALA A 1 477 ? 10.537 30.271 -22.489 1.00 86.25 477 ALA A C 1
ATOM 3733 O O . ALA A 1 477 ? 10.388 29.049 -22.367 1.00 86.25 477 ALA A O 1
ATOM 3734 N N . SER A 1 478 ? 11.675 30.789 -22.964 1.00 86.69 478 SER A N 1
ATOM 3735 C CA . SER A 1 478 ? 12.855 29.988 -23.291 1.00 86.69 478 SER A CA 1
ATOM 3736 C C . SER A 1 478 ? 14.141 30.809 -23.293 1.00 86.69 478 SER A C 1
ATOM 3738 O O . SER A 1 478 ? 14.104 31.987 -23.636 1.00 86.69 478 SER A O 1
ATOM 3740 N N . VAL A 1 479 ? 15.276 30.158 -23.028 1.00 86.88 479 VAL A N 1
ATOM 3741 C CA . VAL A 1 479 ? 16.623 30.749 -23.104 1.00 86.88 479 VAL A CA 1
ATOM 3742 C C . VAL A 1 479 ? 17.494 29.937 -24.060 1.00 86.88 479 VAL A C 1
ATOM 3744 O O . VAL A 1 479 ? 17.375 28.713 -24.156 1.00 86.88 479 VAL A O 1
ATOM 3747 N N . LEU A 1 480 ? 18.353 30.616 -24.822 1.00 84.31 480 LEU A N 1
ATOM 3748 C CA . LEU A 1 480 ? 19.318 29.959 -25.699 1.00 84.31 480 LEU A CA 1
ATOM 3749 C C . LEU A 1 480 ? 20.550 29.554 -24.887 1.00 84.31 480 LEU A C 1
ATOM 3751 O O . LEU A 1 480 ? 21.219 30.411 -24.326 1.00 84.31 480 LEU A O 1
ATOM 3755 N N . MET A 1 481 ? 20.858 28.260 -24.854 1.00 82.62 481 MET A N 1
ATOM 3756 C CA . MET A 1 481 ? 22.014 27.732 -24.134 1.00 82.62 481 MET A CA 1
ATOM 3757 C C . MET A 1 481 ? 22.985 27.020 -25.059 1.00 82.62 481 MET A C 1
ATOM 3759 O O . MET A 1 481 ? 22.582 26.320 -25.990 1.00 82.62 481 MET A O 1
ATOM 3763 N N . GLU A 1 482 ? 24.273 27.175 -24.776 1.00 82.94 482 GLU A N 1
ATOM 3764 C CA . GLU A 1 482 ? 25.336 26.485 -25.497 1.00 82.94 482 GLU A CA 1
ATOM 3765 C C . GLU A 1 482 ? 25.797 25.250 -24.727 1.00 82.94 482 GLU A C 1
ATOM 3767 O O . GLU A 1 482 ? 26.190 25.338 -23.562 1.00 82.94 482 GLU A O 1
ATOM 3772 N N . PHE A 1 483 ? 25.771 24.101 -25.398 1.00 83.12 483 PHE A N 1
ATOM 3773 C CA . PHE A 1 483 ? 26.208 22.823 -24.854 1.00 83.12 483 PHE A CA 1
ATOM 3774 C C . PHE A 1 483 ? 27.413 22.296 -25.620 1.00 83.12 483 PHE A C 1
ATOM 3776 O O . PHE A 1 483 ? 27.399 22.222 -26.848 1.00 83.12 483 PHE A O 1
ATOM 3783 N N . GLU A 1 484 ? 28.435 21.873 -24.892 1.00 84.06 484 GLU A N 1
ATOM 3784 C CA . GLU A 1 484 ? 29.628 21.246 -25.464 1.00 84.06 484 GLU A CA 1
ATOM 3785 C C . GLU A 1 484 ? 29.472 19.732 -25.621 1.00 84.06 484 GLU A C 1
ATOM 3787 O O . GLU A 1 484 ? 28.574 19.105 -25.049 1.00 84.06 484 GLU A O 1
ATOM 3792 N N . ARG A 1 485 ? 30.403 19.121 -26.359 1.00 79.69 485 ARG A N 1
ATOM 3793 C CA . ARG A 1 485 ? 30.438 17.674 -26.605 1.00 79.69 485 ARG A CA 1
ATOM 3794 C C . ARG A 1 485 ? 30.429 16.850 -25.312 1.00 79.69 485 ARG A C 1
ATOM 3796 O O . ARG A 1 485 ? 29.795 15.793 -25.278 1.00 79.69 485 ARG A O 1
ATOM 3803 N N . GLU A 1 486 ? 31.099 17.315 -24.258 1.00 77.44 486 GLU A N 1
ATOM 3804 C CA . GLU A 1 486 ? 31.146 16.618 -22.966 1.00 77.44 486 GLU A CA 1
ATOM 3805 C C . GLU A 1 486 ? 29.776 16.490 -22.302 1.00 77.44 486 GLU A C 1
ATOM 3807 O O . GLU A 1 486 ? 29.417 15.402 -21.846 1.00 77.44 486 GLU A O 1
ATOM 3812 N N . HIS A 1 487 ? 28.969 17.552 -22.342 1.00 80.50 487 HIS A N 1
ATOM 3813 C CA . HIS A 1 487 ? 27.613 17.551 -21.796 1.00 80.50 487 HIS A CA 1
ATOM 3814 C C . HIS A 1 487 ? 26.755 16.450 -22.436 1.00 80.50 487 HIS A C 1
ATOM 3816 O O . HIS A 1 487 ? 26.019 15.750 -21.745 1.00 80.50 487 HIS A O 1
ATOM 3822 N N . TYR A 1 488 ? 26.900 16.215 -23.747 1.00 77.25 488 TYR A N 1
ATOM 3823 C CA . TYR A 1 488 ? 26.195 15.127 -24.431 1.00 77.25 488 TYR A CA 1
ATOM 3824 C C . TYR A 1 488 ? 26.778 13.743 -24.133 1.00 77.25 488 TYR A C 1
ATOM 3826 O O . TYR A 1 488 ? 26.025 12.768 -24.103 1.00 77.25 488 TYR A O 1
ATOM 3834 N N . LYS A 1 489 ? 28.094 13.619 -23.905 1.00 77.69 489 LYS A N 1
ATOM 3835 C CA . LYS A 1 489 ? 28.727 12.340 -23.536 1.00 77.69 489 LYS A CA 1
ATOM 3836 C C . LYS A 1 489 ? 28.227 11.836 -22.182 1.00 77.69 489 LYS A C 1
ATOM 3838 O O . LYS A 1 489 ? 27.882 10.655 -22.101 1.00 77.69 489 LYS A O 1
ATOM 3843 N N . ARG A 1 490 ? 28.105 12.732 -21.194 1.00 76.31 490 ARG A N 1
ATOM 3844 C CA . ARG A 1 490 ? 27.651 12.442 -19.818 1.00 76.31 490 ARG A CA 1
ATOM 3845 C C . ARG A 1 490 ? 26.178 12.005 -19.727 1.00 76.31 490 ARG A C 1
ATOM 3847 O O . ARG A 1 490 ? 25.790 11.373 -18.751 1.00 76.31 490 ARG A O 1
ATOM 3854 N N . LEU A 1 491 ? 25.363 12.258 -20.758 1.00 72.31 491 LEU A N 1
ATOM 3855 C CA . LEU A 1 491 ? 23.963 11.814 -20.801 1.00 72.31 491 LEU A CA 1
ATOM 3856 C C . LEU A 1 491 ? 23.835 10.282 -20.762 1.00 72.31 491 LEU A C 1
ATOM 3858 O O . LEU A 1 491 ? 24.409 9.592 -21.611 1.00 72.31 491 LEU A O 1
ATOM 3862 N N . LYS A 1 492 ? 22.976 9.758 -19.882 1.00 71.31 492 LYS A N 1
ATOM 3863 C CA . LYS A 1 492 ? 22.528 8.353 -19.869 1.00 71.31 492 LYS A CA 1
ATOM 3864 C C . LYS A 1 492 ? 21.102 8.259 -20.452 1.00 71.31 492 LYS A C 1
ATOM 3866 O O . LYS A 1 492 ? 20.139 8.461 -19.724 1.00 71.31 492 LYS A O 1
ATOM 3871 N N . PRO A 1 493 ? 20.926 8.044 -21.772 1.00 66.38 493 PRO A N 1
ATOM 3872 C CA . PRO A 1 493 ? 19.604 8.078 -22.403 1.00 66.38 493 PRO A CA 1
ATOM 3873 C C . PRO A 1 493 ? 18.779 6.813 -22.111 1.00 66.38 493 PRO A C 1
ATOM 3875 O O . PRO A 1 493 ? 19.164 5.704 -22.495 1.00 66.38 493 PRO A O 1
ATOM 3878 N N . PHE A 1 494 ? 17.596 7.000 -21.526 1.00 58.47 494 PHE A N 1
ATOM 3879 C CA . PHE A 1 494 ? 16.668 5.923 -21.159 1.00 58.47 494 PHE A CA 1
ATOM 3880 C C . PHE A 1 494 ? 15.742 5.502 -22.315 1.00 58.47 494 PHE A C 1
ATOM 3882 O O . PHE A 1 494 ? 15.309 4.355 -22.384 1.00 58.47 494 PHE A O 1
ATOM 3889 N N . SER A 1 495 ? 15.475 6.394 -23.278 1.00 67.88 495 SER A N 1
ATOM 3890 C CA . SER A 1 495 ? 14.596 6.121 -24.429 1.00 67.88 495 SER A CA 1
ATOM 3891 C C . SER A 1 495 ? 15.327 6.081 -25.778 1.00 67.88 495 SER A C 1
ATOM 3893 O O . SER A 1 495 ? 16.368 6.711 -25.972 1.00 67.88 495 SER A O 1
ATOM 3895 N N . LEU A 1 496 ? 14.742 5.374 -26.756 1.00 70.19 496 LEU A N 1
ATOM 3896 C CA . LEU A 1 496 ? 15.269 5.281 -28.127 1.00 70.19 496 LEU A CA 1
ATOM 3897 C C . LEU A 1 496 ? 15.408 6.669 -28.782 1.00 70.19 496 LEU A C 1
ATOM 3899 O O . LEU A 1 496 ? 16.424 6.959 -29.405 1.00 70.19 496 LEU A O 1
ATOM 3903 N N . VAL A 1 497 ? 14.431 7.556 -28.567 1.00 72.19 497 VAL A N 1
ATOM 3904 C CA . VAL A 1 497 ? 14.449 8.940 -29.074 1.00 72.19 497 VAL A CA 1
ATOM 3905 C C . VAL A 1 497 ? 15.621 9.732 -28.485 1.00 72.19 497 VAL A C 1
ATOM 3907 O O . VAL A 1 497 ? 16.302 10.450 -29.212 1.00 72.19 497 VAL A O 1
ATOM 3910 N N . GLN A 1 498 ? 15.909 9.568 -27.190 1.00 73.62 498 GLN A N 1
ATOM 3911 C CA . GLN A 1 498 ? 17.057 10.207 -26.534 1.00 73.62 498 GLN A CA 1
ATOM 3912 C C . GLN A 1 498 ? 18.399 9.641 -27.025 1.00 73.62 498 GLN A C 1
ATOM 3914 O O . GLN A 1 498 ? 19.355 10.404 -27.166 1.00 73.62 498 GLN A O 1
ATOM 3919 N N . ARG A 1 499 ? 18.479 8.333 -27.322 1.00 77.06 499 ARG A N 1
ATOM 3920 C CA . ARG A 1 499 ? 19.675 7.699 -27.914 1.00 77.06 499 ARG A CA 1
ATOM 3921 C C . ARG A 1 499 ? 19.957 8.241 -29.313 1.00 77.06 499 ARG A C 1
ATOM 3923 O O . ARG A 1 499 ? 21.083 8.648 -29.584 1.00 77.06 499 ARG A O 1
ATOM 3930 N N . ILE A 1 500 ? 18.927 8.320 -30.155 1.00 78.19 500 ILE A N 1
ATOM 3931 C CA . ILE A 1 500 ? 19.022 8.878 -31.510 1.00 78.19 500 ILE A CA 1
ATOM 3932 C C . ILE A 1 500 ? 19.411 10.360 -31.450 1.00 78.19 500 ILE A C 1
ATOM 3934 O O . ILE A 1 500 ? 20.339 10.780 -32.136 1.00 78.19 500 ILE A O 1
ATOM 3938 N N . HIS A 1 501 ? 18.770 11.149 -30.580 1.00 78.38 501 HIS A N 1
ATOM 3939 C CA . HIS A 1 501 ? 19.099 12.565 -30.410 1.00 78.38 501 HIS A CA 1
ATOM 3940 C C . HIS A 1 501 ? 20.550 12.778 -29.949 1.00 78.38 501 HIS A C 1
ATOM 3942 O O . HIS A 1 501 ? 21.256 13.607 -30.522 1.00 78.38 501 HIS A O 1
ATOM 3948 N N . LYS A 1 502 ? 21.019 12.003 -28.957 1.00 81.94 502 LYS A N 1
ATOM 3949 C CA . LYS A 1 502 ? 22.419 12.019 -28.501 1.00 81.94 502 LYS A CA 1
ATOM 3950 C C . LYS A 1 502 ? 23.373 11.671 -29.650 1.00 81.94 502 LYS A C 1
ATOM 3952 O O . LYS A 1 502 ? 24.336 12.400 -29.864 1.00 81.94 502 LYS A O 1
ATOM 3957 N N . GLY A 1 503 ? 23.090 10.604 -30.403 1.00 79.31 503 GLY A N 1
ATOM 3958 C CA . GLY A 1 503 ? 23.910 10.155 -31.533 1.00 79.31 503 GLY A CA 1
ATOM 3959 C C . GLY A 1 503 ? 24.031 11.205 -32.638 1.00 79.31 503 GLY A C 1
ATOM 3960 O O . GLY A 1 503 ? 25.140 11.591 -32.994 1.00 79.31 503 GLY A O 1
ATOM 3961 N N . LEU A 1 504 ? 22.904 11.750 -33.106 1.00 80.38 504 LEU A N 1
ATOM 3962 C CA . LEU A 1 504 ? 22.873 12.797 -34.136 1.00 80.38 504 LEU A CA 1
ATOM 3963 C C . LEU A 1 504 ? 23.653 14.050 -33.720 1.00 80.38 504 LEU A C 1
ATOM 3965 O O . LEU A 1 504 ? 24.341 14.661 -34.536 1.00 80.38 504 LEU A O 1
ATOM 3969 N N . LYS A 1 505 ? 23.568 14.443 -32.443 1.00 80.62 505 LYS A N 1
ATOM 3970 C CA . LYS A 1 505 ? 24.305 15.603 -31.929 1.00 80.62 505 LYS A CA 1
ATOM 3971 C C . LYS A 1 505 ? 25.800 15.326 -31.812 1.00 80.62 505 LYS A C 1
ATOM 3973 O O . LYS A 1 505 ? 26.579 16.177 -32.224 1.00 80.62 505 LYS A O 1
ATOM 3978 N N . LEU A 1 506 ? 26.206 14.143 -31.347 1.00 79.62 506 LEU A N 1
ATOM 3979 C CA . LEU A 1 506 ? 27.617 13.736 -31.308 1.00 79.62 506 LEU A CA 1
ATOM 3980 C C . LEU A 1 506 ? 28.254 13.680 -32.705 1.00 79.62 506 LEU A C 1
ATOM 3982 O O . LEU A 1 506 ? 29.386 14.132 -32.850 1.00 79.62 506 LEU A O 1
ATOM 3986 N N . ILE A 1 507 ? 27.516 13.217 -33.720 1.00 79.69 507 ILE A N 1
ATOM 3987 C CA . ILE A 1 507 ? 27.952 13.235 -35.129 1.00 79.69 507 ILE A CA 1
ATOM 3988 C C . ILE A 1 507 ? 28.105 14.678 -35.640 1.00 79.69 507 ILE A C 1
ATOM 3990 O O . ILE A 1 507 ? 29.055 15.005 -36.348 1.00 79.69 507 ILE A O 1
ATOM 3994 N N . ARG A 1 508 ? 27.208 15.584 -35.236 1.00 73.69 508 ARG A N 1
ATOM 3995 C CA . ARG A 1 508 ? 27.298 17.007 -35.591 1.00 73.69 508 ARG A CA 1
ATOM 3996 C C . ARG A 1 508 ? 28.508 17.708 -34.954 1.00 73.69 508 ARG A C 1
ATOM 3998 O O . ARG A 1 508 ? 29.094 18.572 -35.594 1.00 73.69 508 ARG A O 1
ATOM 4005 N N . PHE A 1 509 ? 28.927 17.313 -33.747 1.00 77.12 509 PHE A N 1
ATOM 4006 C CA . PHE A 1 509 ? 30.162 17.818 -33.124 1.00 77.12 509 PHE A CA 1
ATOM 4007 C C . PHE A 1 509 ? 31.435 17.368 -33.858 1.00 77.12 509 PHE A C 1
ATOM 4009 O O . PHE A 1 509 ? 32.423 18.094 -33.842 1.00 77.12 509 PHE A O 1
ATOM 4016 N N . SER A 1 510 ? 31.436 16.198 -34.511 1.00 67.88 510 SER A N 1
ATOM 4017 C CA . SER A 1 510 ? 32.586 15.752 -35.321 1.00 67.88 510 SER A CA 1
ATOM 4018 C C . SER A 1 510 ? 32.750 16.507 -36.646 1.00 67.88 510 SER A C 1
ATOM 4020 O O . SER A 1 510 ? 33.802 16.395 -37.262 1.00 67.88 510 SER A O 1
ATOM 4022 N N . ALA A 1 511 ? 31.754 17.291 -37.070 1.00 69.06 511 ALA A N 1
ATOM 4023 C CA . ALA A 1 511 ? 31.691 17.917 -38.391 1.00 69.06 511 ALA A CA 1
ATOM 4024 C C . ALA A 1 511 ? 31.847 19.459 -38.369 1.00 69.06 511 ALA A C 1
ATOM 4026 O O . ALA A 1 511 ? 31.151 20.127 -39.116 1.00 69.06 511 ALA A O 1
ATOM 4027 N N . LEU A 1 512 ? 32.758 20.029 -37.559 1.00 59.25 512 LEU A N 1
ATOM 4028 C CA . LEU A 1 512 ? 33.125 21.474 -37.483 1.00 59.25 512 LEU A CA 1
ATOM 4029 C C . LEU A 1 512 ? 32.446 22.394 -36.424 1.00 59.25 512 LEU A C 1
ATOM 4031 O O . LEU A 1 512 ? 32.562 23.613 -36.533 1.00 59.25 512 LEU A O 1
ATOM 4035 N N . GLN A 1 513 ? 31.812 21.910 -35.344 1.00 61.88 513 GLN A N 1
ATOM 4036 C CA . GLN A 1 513 ? 31.320 22.808 -34.264 1.00 61.88 513 GLN A CA 1
ATOM 4037 C C . GLN A 1 513 ? 31.831 22.428 -32.863 1.00 61.88 513 GLN A C 1
ATOM 4039 O O . GLN A 1 513 ? 31.694 21.281 -32.449 1.00 61.88 513 GLN A O 1
ATOM 4044 N N . LYS A 1 514 ? 32.372 23.408 -32.110 1.00 69.19 514 LYS A N 1
ATOM 4045 C CA . LYS A 1 514 ? 32.803 23.246 -30.699 1.00 69.19 514 LYS A CA 1
ATOM 4046 C C . LYS A 1 514 ? 31.617 23.189 -29.714 1.00 69.19 514 LYS A C 1
ATOM 4048 O O . LYS A 1 514 ? 31.664 22.422 -28.754 1.00 69.19 514 LYS A O 1
ATOM 4053 N N . SER A 1 515 ? 30.535 23.931 -29.976 1.00 78.38 515 SER A N 1
ATOM 4054 C CA . SER A 1 515 ? 29.313 23.978 -29.152 1.00 78.38 515 SER A CA 1
ATOM 4055 C C . SER A 1 515 ? 28.040 23.819 -30.001 1.00 78.38 515 SER A C 1
ATOM 4057 O O . SER A 1 515 ? 28.020 24.108 -31.198 1.00 78.38 515 SER A O 1
ATOM 4059 N N . VAL A 1 516 ? 26.954 23.337 -29.387 1.00 79.38 516 VAL A N 1
ATOM 4060 C CA . VAL A 1 516 ? 25.612 23.274 -29.983 1.00 79.38 516 VAL A CA 1
ATOM 4061 C C . VAL A 1 516 ? 24.676 24.175 -29.193 1.00 79.38 516 VAL A C 1
ATOM 4063 O O . VAL A 1 516 ? 24.451 23.957 -28.002 1.00 79.38 516 VAL A O 1
ATOM 4066 N N . LYS A 1 517 ? 24.065 25.137 -29.888 1.00 83.19 517 LYS A N 1
ATOM 4067 C CA . LYS A 1 517 ? 23.033 26.010 -29.322 1.00 83.19 517 LYS A CA 1
ATOM 4068 C C . LYS A 1 517 ? 21.689 25.277 -29.258 1.00 83.19 517 LYS A C 1
ATOM 4070 O O . LYS A 1 517 ? 21.225 24.724 -30.260 1.00 83.19 517 LYS A O 1
ATOM 4075 N N . VAL A 1 518 ? 21.056 25.265 -28.089 1.00 82.62 518 VAL A N 1
ATOM 4076 C CA . VAL A 1 518 ? 19.739 24.664 -27.835 1.00 82.62 518 VAL A CA 1
ATOM 4077 C C . VAL A 1 518 ? 18.861 25.691 -27.129 1.00 82.62 518 VAL A C 1
ATOM 4079 O O . VAL A 1 518 ? 19.240 26.243 -26.103 1.00 82.62 518 VAL A O 1
ATOM 4082 N N . ARG A 1 519 ? 17.668 25.949 -27.673 1.00 84.75 519 ARG A N 1
ATOM 4083 C CA . ARG A 1 519 ? 16.665 26.817 -27.041 1.00 84.75 519 ARG A CA 1
ATOM 4084 C C . ARG A 1 519 ? 15.924 26.030 -25.964 1.00 84.75 519 ARG A C 1
ATOM 4086 O O . ARG A 1 519 ? 15.030 25.266 -26.307 1.00 84.75 519 ARG A O 1
ATOM 4093 N N . VAL A 1 520 ? 16.298 26.175 -24.700 1.00 84.88 520 VAL A N 1
ATOM 4094 C CA . VAL A 1 520 ? 15.700 25.455 -23.568 1.00 84.88 520 VAL A CA 1
ATOM 4095 C C . VAL A 1 520 ? 14.421 26.150 -23.106 1.00 84.88 520 VAL A C 1
ATOM 4097 O O . VAL A 1 520 ? 14.427 27.353 -22.866 1.00 84.88 520 VAL A O 1
ATOM 4100 N N . LYS A 1 521 ? 13.317 25.402 -22.999 1.00 85.19 521 LYS A N 1
ATOM 4101 C CA . LYS A 1 521 ? 12.025 25.902 -22.499 1.00 85.19 521 LYS A CA 1
ATOM 4102 C C . LYS A 1 521 ? 12.017 25.936 -20.967 1.00 85.19 521 LYS A C 1
ATOM 4104 O O . LYS A 1 521 ? 12.024 24.869 -20.357 1.00 85.19 521 LYS A O 1
ATOM 4109 N N . LEU A 1 522 ? 11.970 27.128 -20.368 1.00 86.06 522 LEU A N 1
ATOM 4110 C CA . LEU A 1 522 ? 12.016 27.296 -18.908 1.00 86.06 522 LEU A CA 1
ATOM 4111 C C . LEU A 1 522 ? 10.622 27.212 -18.283 1.00 86.06 522 LEU A C 1
ATOM 4113 O O . LEU A 1 522 ? 10.366 26.301 -17.501 1.00 86.06 522 LEU A O 1
ATOM 4117 N N . GLN A 1 523 ? 9.693 28.080 -18.703 1.00 85.81 523 GLN A N 1
ATOM 4118 C CA . GLN A 1 523 ? 8.334 28.136 -18.144 1.00 85.81 523 GLN A CA 1
ATOM 4119 C C . GLN A 1 523 ? 7.615 26.769 -18.123 1.00 85.81 523 GLN A C 1
ATOM 4121 O O . GLN A 1 523 ? 7.179 26.358 -17.051 1.00 85.81 523 GLN A O 1
ATOM 4126 N N . PRO A 1 524 ? 7.526 25.989 -19.225 1.00 82.94 524 PRO A N 1
ATOM 4127 C CA . PRO A 1 524 ? 6.827 24.700 -19.190 1.00 82.94 524 PRO A CA 1
ATOM 4128 C C . PRO A 1 524 ? 7.470 23.674 -18.250 1.00 82.94 524 PRO A C 1
ATOM 4130 O O . PRO A 1 524 ? 6.774 22.818 -17.711 1.00 82.94 524 PRO A O 1
ATOM 4133 N N . ALA A 1 525 ? 8.793 23.737 -18.073 1.00 83.25 525 ALA A N 1
ATOM 4134 C CA . ALA A 1 525 ? 9.495 22.878 -17.128 1.00 83.25 525 ALA A CA 1
ATOM 4135 C C . ALA A 1 525 ? 9.210 23.314 -15.684 1.00 83.25 525 ALA A C 1
ATOM 4137 O O . ALA A 1 525 ? 8.920 22.458 -14.854 1.00 83.25 525 ALA A O 1
ATOM 4138 N N . ALA A 1 526 ? 9.206 24.620 -15.405 1.00 88.00 526 ALA A N 1
ATOM 4139 C CA . ALA A 1 526 ? 8.888 25.160 -14.085 1.00 88.00 526 ALA A CA 1
ATOM 4140 C C . ALA A 1 526 ? 7.446 24.826 -13.666 1.00 88.00 526 ALA A C 1
ATOM 4142 O O . ALA A 1 526 ? 7.218 24.346 -12.561 1.00 88.00 526 ALA A O 1
ATOM 4143 N N . TYR A 1 527 ? 6.474 24.959 -14.576 1.00 86.56 527 TYR A N 1
ATOM 4144 C CA . TYR A 1 527 ? 5.079 24.583 -14.308 1.00 86.56 527 TYR A CA 1
ATOM 4145 C C . TYR A 1 527 ? 4.913 23.107 -13.917 1.00 86.56 527 TYR A C 1
ATOM 4147 O O . TYR A 1 527 ? 4.040 22.772 -13.121 1.00 86.56 527 TYR A O 1
ATOM 4155 N N . PHE A 1 528 ? 5.742 22.212 -14.452 1.00 83.31 528 PHE A N 1
ATOM 4156 C CA . PHE A 1 528 ? 5.671 20.795 -14.106 1.00 83.31 528 PHE A CA 1
ATOM 4157 C C . PHE A 1 528 ? 6.456 20.438 -12.844 1.00 83.31 528 PHE A C 1
ATOM 4159 O O . PHE A 1 528 ? 5.913 19.792 -11.958 1.00 83.31 528 PHE A O 1
ATOM 4166 N N . TYR A 1 529 ? 7.732 20.817 -12.776 1.00 85.06 529 TYR A N 1
ATOM 4167 C CA . TYR A 1 529 ? 8.599 20.411 -11.668 1.00 85.06 529 TYR A CA 1
ATOM 4168 C C . TYR A 1 529 ? 8.295 21.166 -10.377 1.00 85.06 529 TYR A C 1
ATOM 4170 O O . TYR A 1 529 ? 8.585 20.645 -9.312 1.00 85.06 529 TYR A O 1
ATOM 4178 N N . ILE A 1 530 ? 7.704 22.360 -10.473 1.00 89.38 530 ILE A N 1
ATOM 4179 C CA . ILE A 1 530 ? 7.398 23.207 -9.320 1.00 89.38 530 ILE A CA 1
ATOM 4180 C C . ILE A 1 530 ? 5.884 23.237 -9.118 1.00 89.38 530 ILE A C 1
ATOM 4182 O O . ILE A 1 530 ? 5.370 22.542 -8.249 1.00 89.38 530 ILE A O 1
ATOM 4186 N N . TYR A 1 531 ? 5.140 23.964 -9.955 1.00 90.00 531 TYR A N 1
ATOM 4187 C CA . TYR A 1 531 ? 3.720 24.256 -9.699 1.00 90.00 531 TYR A CA 1
ATOM 4188 C C . TYR A 1 531 ? 2.839 23.005 -9.562 1.00 90.00 531 TYR A C 1
ATOM 4190 O O . TYR A 1 531 ? 2.061 22.892 -8.619 1.00 90.00 531 TYR A O 1
ATOM 4198 N N . TYR A 1 532 ? 2.989 22.020 -10.451 1.00 86.44 532 TYR A N 1
ATOM 4199 C CA . TYR A 1 532 ? 2.239 20.766 -10.344 1.00 86.44 532 TYR A CA 1
ATOM 4200 C C . TYR A 1 532 ? 2.598 19.958 -9.087 1.00 86.44 532 TYR A C 1
ATOM 4202 O O . TYR A 1 532 ? 1.707 19.391 -8.456 1.00 86.44 532 TYR A O 1
ATOM 4210 N N . ASN A 1 533 ? 3.873 19.915 -8.693 1.00 86.56 533 ASN A N 1
ATOM 4211 C CA . ASN A 1 533 ? 4.277 19.225 -7.468 1.00 86.56 533 ASN A CA 1
ATOM 4212 C C . ASN A 1 533 ? 3.769 19.950 -6.212 1.00 86.56 533 ASN A C 1
ATOM 4214 O O . ASN A 1 533 ? 3.322 19.273 -5.289 1.00 86.56 533 ASN A O 1
ATOM 4218 N N . ARG A 1 534 ? 3.710 21.293 -6.217 1.00 90.62 534 ARG A N 1
ATOM 4219 C CA . ARG A 1 534 ? 3.054 22.078 -5.153 1.00 90.62 534 ARG A CA 1
ATOM 4220 C C . ARG A 1 534 ? 1.576 21.717 -5.015 1.00 90.62 534 ARG A C 1
ATOM 4222 O O . ARG A 1 534 ? 1.109 21.473 -3.909 1.00 90.62 534 ARG A O 1
ATOM 4229 N N . ILE A 1 535 ? 0.853 21.606 -6.134 1.00 89.88 535 ILE A N 1
ATOM 4230 C CA . ILE A 1 535 ? -0.545 21.148 -6.127 1.00 89.88 535 ILE A CA 1
ATOM 4231 C C . ILE A 1 535 ? -0.646 19.750 -5.498 1.00 89.88 535 ILE A C 1
ATOM 4233 O O . ILE A 1 535 ? -1.468 19.531 -4.622 1.00 89.88 535 ILE A O 1
ATOM 4237 N N . ARG A 1 536 ? 0.209 18.794 -5.870 1.00 87.25 536 ARG A N 1
ATOM 4238 C CA . ARG A 1 536 ? 0.160 17.441 -5.279 1.00 87.25 536 ARG A CA 1
ATOM 4239 C C . ARG A 1 536 ? 0.483 17.404 -3.786 1.00 87.25 536 ARG A C 1
ATOM 4241 O O . ARG A 1 536 ? -0.066 16.583 -3.050 1.00 87.25 536 ARG A O 1
ATOM 4248 N N . GLU A 1 537 ? 1.398 18.255 -3.346 1.00 88.50 537 GLU A N 1
ATOM 4249 C CA . GLU A 1 537 ? 1.722 18.397 -1.932 1.00 88.50 537 GLU A CA 1
ATOM 4250 C C . GLU A 1 537 ? 0.526 18.948 -1.149 1.00 88.50 537 GLU A C 1
ATOM 4252 O O . GLU A 1 537 ? 0.158 18.371 -0.130 1.00 88.50 537 GLU A O 1
ATOM 4257 N N . LEU A 1 538 ? -0.154 19.970 -1.678 1.00 91.19 538 LEU A N 1
ATOM 4258 C CA . LEU A 1 538 ? -1.370 20.534 -1.083 1.00 91.19 538 LEU A CA 1
ATOM 4259 C C . LEU A 1 538 ? -2.541 19.541 -1.050 1.00 91.19 538 LEU A C 1
ATOM 4261 O O . LEU A 1 538 ? -3.296 19.502 -0.084 1.00 91.19 538 LEU A O 1
ATOM 4265 N N . GLU A 1 539 ? -2.660 18.680 -2.060 1.00 87.94 539 GLU A N 1
ATOM 4266 C CA . GLU A 1 539 ? -3.648 17.592 -2.069 1.00 87.94 539 GLU A CA 1
ATOM 4267 C C . GLU A 1 539 ? -3.410 16.622 -0.900 1.00 87.94 539 GLU A C 1
ATOM 4269 O O . GLU A 1 539 ? -4.344 16.154 -0.248 1.00 87.94 539 GLU A O 1
ATOM 4274 N N . THR A 1 540 ? -2.139 16.335 -0.613 1.00 85.94 540 THR A N 1
ATOM 4275 C CA . THR A 1 540 ? -1.743 15.490 0.521 1.00 85.94 540 THR A CA 1
ATOM 4276 C C . THR A 1 540 ? -1.973 16.215 1.848 1.00 85.94 540 THR A C 1
ATOM 4278 O O . THR A 1 540 ? -2.497 15.615 2.787 1.00 85.94 540 THR A O 1
ATOM 4281 N N . PHE A 1 541 ? -1.654 17.511 1.904 1.00 90.50 541 PHE A N 1
ATOM 4282 C CA . PHE A 1 541 ? -1.928 18.374 3.050 1.00 90.50 541 PHE A CA 1
ATOM 4283 C C . PHE A 1 541 ? -3.411 18.362 3.422 1.00 90.50 541 PHE A C 1
ATOM 4285 O O . PHE A 1 541 ? -3.724 18.072 4.570 1.00 90.50 541 PHE A O 1
ATOM 4292 N N . TYR A 1 542 ? -4.330 18.579 2.475 1.00 89.75 542 TYR A N 1
ATOM 4293 C CA . TYR A 1 542 ? -5.768 18.592 2.768 1.00 89.75 542 TYR A CA 1
ATOM 4294 C C . TYR A 1 542 ? -6.290 17.248 3.294 1.00 89.75 542 TYR A C 1
ATOM 4296 O O . TYR A 1 542 ? -7.056 17.220 4.260 1.00 89.75 542 TYR A O 1
ATOM 4304 N N . LYS A 1 543 ? -5.830 16.122 2.728 1.00 83.19 543 LYS A N 1
ATOM 4305 C CA . LYS A 1 543 ? -6.199 14.776 3.210 1.00 83.19 543 LYS A CA 1
ATOM 4306 C C . LYS A 1 543 ? -5.784 14.562 4.665 1.00 83.19 543 LYS A C 1
ATOM 4308 O O . LYS A 1 543 ? -6.589 14.107 5.477 1.00 83.19 543 LYS A O 1
ATOM 4313 N N . ASN A 1 544 ? -4.551 14.935 4.997 1.00 86.62 544 ASN A N 1
ATOM 4314 C CA . ASN A 1 544 ? -4.024 14.804 6.353 1.00 86.62 544 ASN A CA 1
ATOM 4315 C C . ASN A 1 544 ? -4.687 15.809 7.307 1.00 86.62 544 ASN A C 1
ATOM 4317 O O . ASN A 1 544 ? -5.091 15.443 8.407 1.00 86.62 544 ASN A O 1
ATOM 4321 N N . PHE A 1 545 ? -4.888 17.053 6.864 1.00 89.50 545 PHE A N 1
ATOM 4322 C CA . PHE A 1 545 ? -5.534 18.110 7.639 1.00 89.50 545 PHE A CA 1
ATOM 4323 C C . PHE A 1 545 ? -6.933 17.699 8.100 1.00 89.50 545 PHE A C 1
ATOM 4325 O O . PHE A 1 545 ? -7.271 17.895 9.267 1.00 89.50 545 PHE A O 1
ATOM 4332 N N . HIS A 1 546 ? -7.732 17.098 7.214 1.00 85.62 546 HIS A N 1
ATOM 4333 C CA . HIS A 1 546 ? -9.064 16.606 7.553 1.00 85.62 546 HIS A CA 1
ATOM 4334 C C . HIS A 1 546 ? -9.013 15.541 8.657 1.00 85.62 546 HIS A C 1
ATOM 4336 O O . HIS A 1 546 ? -9.660 15.699 9.691 1.00 85.62 546 HIS A O 1
ATOM 4342 N N . GLN A 1 547 ? -8.203 14.493 8.473 1.00 81.50 547 GLN A N 1
ATOM 4343 C CA . GLN A 1 547 ? -8.092 13.408 9.451 1.00 81.50 547 GLN A CA 1
ATOM 4344 C C . GLN A 1 547 ? -7.623 13.924 10.820 1.00 81.50 547 GLN A C 1
ATOM 4346 O O . GLN A 1 547 ? -8.190 13.566 11.852 1.00 81.50 547 GLN A O 1
ATOM 4351 N N . GLU A 1 548 ? -6.619 14.794 10.835 1.00 83.75 548 GLU A N 1
ATOM 4352 C CA . GLU A 1 548 ? -6.037 15.305 12.075 1.00 83.75 548 GLU A CA 1
ATOM 4353 C C . GLU A 1 548 ? -6.949 16.314 12.782 1.00 83.75 548 GLU A C 1
ATOM 4355 O O . GLU A 1 548 ? -6.928 16.402 14.007 1.00 83.75 548 GLU A O 1
ATOM 4360 N N . SER A 1 549 ? -7.820 17.013 12.042 1.00 84.81 549 SER A N 1
ATOM 4361 C CA . SER A 1 549 ? -8.875 17.851 12.638 1.00 84.81 549 SER A CA 1
ATOM 4362 C C . SER A 1 549 ? -9.844 17.026 13.486 1.00 84.81 549 SER A C 1
ATOM 4364 O O . SER A 1 549 ? -10.232 17.438 14.577 1.00 84.81 549 SER A O 1
ATOM 4366 N N . LEU A 1 550 ? -10.223 15.843 12.993 1.00 81.19 550 LEU A N 1
ATOM 4367 C CA . LEU A 1 550 ? -11.123 14.932 13.701 1.00 81.19 550 LEU A CA 1
ATOM 4368 C C . LEU A 1 550 ? -10.453 14.342 14.946 1.00 81.19 550 LEU A C 1
ATOM 4370 O O . LEU A 1 550 ? -11.085 14.215 15.994 1.00 81.19 550 LEU A O 1
ATOM 4374 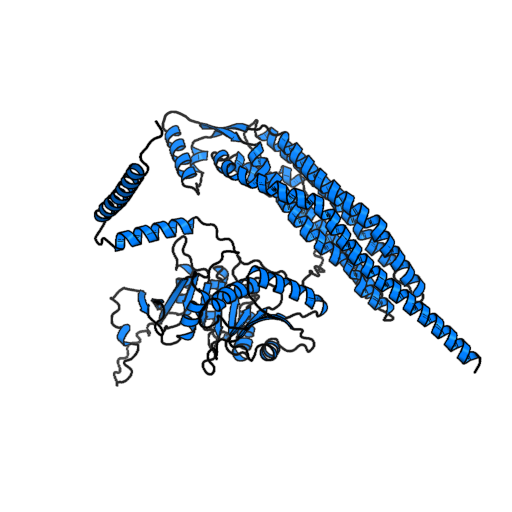N N . GLU A 1 551 ? -9.167 13.996 14.848 1.00 75.88 551 GLU A N 1
ATOM 4375 C CA . GLU A 1 551 ? -8.388 13.502 15.988 1.00 75.88 551 GLU A CA 1
ATOM 4376 C C . GLU A 1 551 ? -8.204 14.586 17.062 1.00 75.88 551 GLU A C 1
ATOM 4378 O O . GLU A 1 551 ? -8.321 14.285 18.251 1.00 75.88 551 GLU A O 1
ATOM 4383 N N . HIS A 1 552 ? -8.011 15.846 16.660 1.00 77.00 552 HIS A N 1
ATOM 4384 C CA . HIS A 1 552 ? -7.912 16.989 17.568 1.00 77.00 552 HIS A CA 1
ATOM 4385 C C . HIS A 1 552 ? -9.186 17.202 18.409 1.00 77.00 552 HIS A C 1
ATOM 4387 O O . HIS A 1 552 ? -9.094 17.527 19.591 1.00 77.00 552 HIS A O 1
ATOM 4393 N N . LEU A 1 553 ? -10.374 16.947 17.845 1.00 76.00 553 LEU A N 1
ATOM 4394 C CA . LEU A 1 553 ? -11.653 17.053 18.564 1.00 76.00 553 LEU A CA 1
ATOM 4395 C C . LEU A 1 553 ? -11.986 15.843 19.459 1.00 76.00 553 LEU A C 1
ATOM 4397 O O . LEU A 1 553 ? -12.965 15.870 20.202 1.00 76.00 553 LEU A O 1
ATOM 4401 N N . ASN A 1 554 ? -11.169 14.788 19.460 1.00 70.69 554 ASN A N 1
ATOM 4402 C CA . ASN A 1 554 ? -11.447 13.535 20.178 1.00 70.69 554 ASN A CA 1
ATOM 4403 C C . ASN A 1 554 ? -11.219 13.613 21.711 1.00 70.69 554 ASN A C 1
ATOM 4405 O O . ASN A 1 554 ? -11.275 12.592 22.399 1.00 70.69 554 ASN A O 1
ATOM 4409 N N . VAL A 1 555 ? -10.969 14.811 22.259 1.00 67.62 555 VAL A N 1
ATOM 4410 C CA . VAL A 1 555 ? -10.847 15.087 23.710 1.00 67.62 555 VAL A CA 1
ATOM 4411 C C . VAL A 1 555 ? -12.178 14.866 24.450 1.00 67.62 555 VAL A C 1
ATOM 4413 O O . VAL A 1 555 ? -12.182 14.542 25.638 1.00 67.62 555 VAL A O 1
ATOM 4416 N N . GLU A 1 556 ? -13.303 14.959 23.735 1.00 63.00 556 GLU A N 1
ATOM 4417 C CA . GLU A 1 556 ? -14.673 14.746 24.225 1.00 63.00 556 GLU A CA 1
ATOM 4418 C C . GLU A 1 556 ? -14.816 13.504 25.117 1.00 63.00 556 GLU A C 1
ATOM 4420 O O . GLU A 1 556 ? -15.321 13.591 26.235 1.00 63.00 556 GLU A O 1
ATOM 4425 N N . ARG A 1 557 ? -14.295 12.355 24.670 1.00 63.78 557 ARG A N 1
ATOM 4426 C CA . ARG A 1 557 ? -14.423 11.070 25.382 1.00 63.78 557 ARG A CA 1
ATOM 4427 C C . ARG A 1 557 ? -13.843 11.101 26.794 1.00 63.78 557 ARG A C 1
ATOM 4429 O O . ARG A 1 557 ? -14.288 10.355 27.666 1.00 63.78 557 ARG A O 1
ATOM 4436 N N . GLU A 1 558 ? -12.831 11.932 27.030 1.00 68.19 558 GLU A N 1
ATOM 4437 C CA . GLU A 1 558 ? -12.241 12.083 28.359 1.00 68.19 558 GLU A CA 1
ATOM 4438 C C . GLU A 1 558 ? -13.017 13.093 29.219 1.00 68.19 558 GLU A C 1
ATOM 4440 O O . GLU A 1 558 ? -13.115 12.904 30.435 1.00 68.19 558 GLU A O 1
ATOM 4445 N N . LEU A 1 559 ? -13.665 14.094 28.608 1.00 66.56 559 LEU A N 1
ATOM 4446 C CA . LEU A 1 559 ? -14.592 15.000 29.300 1.00 66.56 559 LEU A CA 1
ATOM 4447 C C . LEU A 1 559 ? -15.811 14.244 29.852 1.00 66.56 559 LEU A C 1
ATOM 4449 O O . LEU A 1 559 ? -16.190 14.451 31.009 1.00 66.56 559 LEU A O 1
ATOM 4453 N N . GLU A 1 560 ? -16.366 13.297 29.088 1.00 64.06 560 GLU A N 1
ATOM 4454 C CA . GLU A 1 560 ? -17.444 12.414 29.559 1.00 64.06 560 GLU A CA 1
ATOM 4455 C C . GLU A 1 560 ? -17.027 11.625 30.815 1.00 64.06 560 GLU A C 1
ATOM 4457 O O . GLU A 1 560 ? -17.748 11.560 31.818 1.00 64.06 560 GLU A O 1
ATOM 4462 N N . ASN A 1 561 ? -15.814 11.061 30.800 1.00 66.00 561 ASN A N 1
ATOM 4463 C CA . ASN A 1 561 ? -15.269 10.277 31.910 1.00 66.00 561 ASN A CA 1
ATOM 4464 C C . ASN A 1 561 ? -15.123 11.099 33.201 1.00 66.00 561 ASN A C 1
ATOM 4466 O O . ASN A 1 561 ? -15.318 10.567 34.305 1.00 66.00 561 ASN A O 1
ATOM 4470 N N . LEU A 1 562 ? -14.790 12.386 33.075 1.00 65.06 562 LEU A N 1
ATOM 4471 C CA . LEU A 1 562 ? -14.632 13.312 34.197 1.00 65.06 562 LEU A CA 1
ATOM 4472 C C . LEU A 1 562 ? -15.970 13.628 34.881 1.00 65.06 562 LEU A C 1
ATOM 4474 O O . LEU A 1 562 ? -16.027 13.785 36.103 1.00 65.06 562 LEU A O 1
ATOM 4478 N N . LEU A 1 563 ? -17.064 13.642 34.122 1.00 61.38 563 LEU A N 1
ATOM 4479 C CA . LEU A 1 563 ? -18.414 13.838 34.651 1.00 61.38 563 LEU A CA 1
ATOM 4480 C C . LEU A 1 563 ? -18.943 12.585 35.364 1.00 61.38 563 LEU A C 1
ATOM 4482 O O . LEU A 1 563 ? -19.585 12.697 36.418 1.00 61.38 563 LEU A O 1
ATOM 4486 N N . VAL A 1 564 ? -18.622 11.395 34.844 1.00 63.22 564 VAL A N 1
ATOM 4487 C CA . VAL A 1 564 ? -19.093 10.104 35.376 1.00 63.22 564 VAL A CA 1
ATOM 4488 C C . VAL A 1 564 ? -18.345 9.674 36.648 1.00 63.22 564 VAL A C 1
ATOM 4490 O O . VAL A 1 564 ? -18.969 9.132 37.561 1.00 63.22 564 VAL A O 1
ATOM 4493 N N . THR A 1 565 ? -17.041 9.956 36.778 1.00 54.97 565 THR A N 1
ATOM 4494 C CA . THR A 1 565 ? -16.211 9.477 37.907 1.00 54.97 565 THR A CA 1
ATOM 4495 C C . THR A 1 565 ? -15.489 10.600 38.663 1.00 54.97 565 THR A C 1
ATOM 4497 O O . THR A 1 565 ? -14.842 11.454 38.068 1.00 54.97 565 THR A O 1
ATOM 4500 N N . LYS A 1 566 ? -15.559 10.597 40.007 1.00 53.06 566 LYS A N 1
ATOM 4501 C CA . LYS A 1 566 ? -14.758 11.506 40.851 1.00 53.06 566 LYS A CA 1
ATOM 4502 C C . LYS A 1 566 ? -13.274 11.130 40.715 1.00 53.06 566 LYS A C 1
ATOM 4504 O O . LYS A 1 566 ? -12.894 10.068 41.191 1.00 53.06 566 LYS A O 1
ATOM 4509 N N . GLY A 1 567 ? -12.450 11.998 40.118 1.00 54.34 567 GLY A N 1
ATOM 4510 C CA . GLY A 1 567 ? -10.982 11.908 40.222 1.00 54.34 567 GLY A CA 1
ATOM 4511 C C . GLY A 1 567 ? -10.163 11.896 38.924 1.00 54.34 567 GLY A C 1
ATOM 4512 O O . GLY A 1 567 ? -8.948 11.780 39.012 1.00 54.34 567 GLY A O 1
ATOM 4513 N N . LYS A 1 568 ? -10.761 12.045 37.734 1.00 65.00 568 LYS A N 1
ATOM 4514 C CA . LYS A 1 568 ? -10.037 11.952 36.442 1.00 65.00 568 LYS A CA 1
ATOM 4515 C C . LYS A 1 568 ? -9.563 13.284 35.832 1.00 65.00 568 LYS A C 1
ATOM 4517 O O . LYS A 1 568 ? -9.249 13.332 34.649 1.00 65.00 568 LYS A O 1
ATOM 4522 N N . SER A 1 569 ? -9.470 14.354 36.625 1.00 68.44 569 SER A N 1
ATOM 4523 C CA . SER A 1 569 ? -8.976 15.673 36.174 1.00 68.44 569 SER A CA 1
ATOM 4524 C C . SER A 1 569 ? -7.618 15.597 35.468 1.00 68.44 569 SER A C 1
ATOM 4526 O O . SER A 1 569 ? -7.413 16.249 34.451 1.00 68.44 569 SER A O 1
ATOM 4528 N N . ASP A 1 570 ? -6.723 14.748 35.976 1.00 72.38 570 ASP A N 1
ATOM 4529 C CA . ASP A 1 570 ? -5.393 14.512 35.409 1.00 72.38 570 ASP A CA 1
ATOM 4530 C C . ASP A 1 570 ? -5.447 13.810 34.037 1.00 72.38 570 ASP A C 1
ATOM 4532 O O . ASP A 1 570 ? -4.665 14.114 33.142 1.00 72.38 570 ASP A O 1
ATOM 4536 N N . MET A 1 571 ? -6.416 12.911 33.820 1.00 70.81 571 MET A N 1
ATOM 4537 C CA . MET A 1 571 ? -6.591 12.240 32.524 1.00 70.81 571 MET A CA 1
ATOM 4538 C C . MET A 1 571 ? -7.099 13.200 31.444 1.00 70.81 571 MET A C 1
ATOM 4540 O O . MET A 1 571 ? -6.646 13.126 30.306 1.00 70.81 571 MET A O 1
ATOM 4544 N N . VAL A 1 572 ? -8.004 14.117 31.799 1.00 73.56 572 VAL A N 1
ATOM 4545 C CA . VAL A 1 572 ? -8.499 15.149 30.875 1.00 73.56 572 VAL A CA 1
ATOM 4546 C C . VAL A 1 572 ? -7.407 16.154 30.542 1.00 73.56 572 VAL A C 1
ATOM 4548 O O . VAL A 1 572 ? -7.214 16.454 29.369 1.00 73.56 572 VAL A O 1
ATOM 4551 N N . ALA A 1 573 ? -6.641 16.608 31.538 1.00 76.75 573 ALA A N 1
ATOM 4552 C CA . ALA A 1 573 ? -5.482 17.465 31.302 1.00 76.75 573 ALA A CA 1
ATOM 4553 C C . ALA A 1 573 ? -4.478 16.794 30.346 1.00 76.75 573 ALA A C 1
ATOM 4555 O O . ALA A 1 573 ? -4.072 17.401 29.358 1.00 76.75 573 ALA A O 1
ATOM 4556 N N . LYS A 1 574 ? -4.174 15.503 30.547 1.00 80.62 574 LYS A N 1
ATOM 4557 C CA . LYS A 1 574 ? -3.330 14.713 29.631 1.00 80.62 574 LYS A CA 1
ATOM 4558 C C . LYS A 1 574 ? -3.914 14.585 28.224 1.00 80.62 574 LYS A C 1
ATOM 4560 O O . LYS A 1 574 ? -3.164 14.630 27.253 1.00 80.62 574 LYS A O 1
ATOM 4565 N N . ALA A 1 575 ? -5.229 14.425 28.089 1.00 76.19 575 ALA A N 1
ATOM 4566 C CA . ALA A 1 575 ? -5.892 14.343 26.788 1.00 76.19 575 ALA A CA 1
ATOM 4567 C C . ALA A 1 575 ? -5.866 15.682 26.035 1.00 76.19 575 ALA A C 1
ATOM 4569 O O . ALA A 1 575 ? -5.620 15.704 24.830 1.00 76.19 575 ALA A O 1
ATOM 4570 N N . ILE A 1 576 ? -6.052 16.791 26.752 1.00 80.12 576 ILE A N 1
ATOM 4571 C CA . ILE A 1 576 ? -5.929 18.154 26.223 1.00 80.12 576 ILE A CA 1
ATOM 4572 C C . ILE A 1 576 ? -4.484 18.424 25.796 1.00 80.12 576 ILE A C 1
ATOM 4574 O O . ILE A 1 576 ? -4.247 18.857 24.670 1.00 80.12 576 ILE A O 1
ATOM 4578 N N . GLU A 1 577 ? -3.502 18.093 26.639 1.00 82.00 577 GLU A N 1
ATOM 4579 C CA . GLU A 1 577 ? -2.086 18.192 26.275 1.00 82.00 577 GLU A CA 1
ATOM 4580 C C . GLU A 1 577 ? -1.750 17.337 25.052 1.00 82.00 577 GLU A C 1
ATOM 4582 O O . GLU A 1 577 ? -1.015 17.785 24.174 1.00 82.00 577 GLU A O 1
ATOM 4587 N N . LYS A 1 578 ? -2.306 16.125 24.957 1.00 80.94 578 LYS A N 1
ATOM 4588 C CA . LYS A 1 578 ? -2.147 15.263 23.782 1.00 80.94 578 LYS A CA 1
ATOM 4589 C C . LYS A 1 578 ? -2.703 15.938 22.528 1.00 80.94 578 LYS A C 1
ATOM 4591 O O . LYS A 1 578 ? -1.998 15.983 21.528 1.00 80.94 578 LYS A O 1
ATOM 4596 N N . ALA A 1 579 ? -3.896 16.530 22.589 1.00 79.31 579 ALA A N 1
ATOM 4597 C CA . ALA A 1 579 ? -4.481 17.257 21.460 1.00 79.31 579 ALA A CA 1
ATOM 4598 C C . ALA A 1 579 ? -3.639 18.473 21.030 1.00 79.31 579 ALA A C 1
ATOM 4600 O O . ALA A 1 579 ? -3.468 18.697 19.827 1.00 79.31 579 ALA A O 1
ATOM 4601 N N . LYS A 1 580 ? -3.055 19.216 21.986 1.00 82.44 580 LYS A N 1
ATOM 4602 C CA . LYS A 1 580 ? -2.096 20.300 21.697 1.00 82.44 580 LYS A CA 1
ATOM 4603 C C . LYS A 1 580 ? -0.821 19.771 21.042 1.00 82.44 580 LYS A C 1
ATOM 4605 O O . LYS A 1 580 ? -0.381 20.307 20.030 1.00 82.44 580 LYS A O 1
ATOM 4610 N N . ARG A 1 581 ? -0.240 18.687 21.569 1.00 81.75 581 ARG A N 1
ATOM 4611 C CA . ARG A 1 581 ? 0.957 18.049 20.990 1.00 81.75 581 ARG A CA 1
ATOM 4612 C C . ARG A 1 581 ? 0.702 17.546 19.572 1.00 81.75 581 ARG A C 1
ATOM 4614 O O . ARG A 1 581 ? 1.540 17.772 18.707 1.00 81.75 581 ARG A O 1
ATOM 4621 N N . THR A 1 582 ? -0.449 16.928 19.310 1.00 78.94 582 THR A N 1
ATOM 4622 C CA . THR A 1 582 ? -0.836 16.491 17.960 1.00 78.94 582 THR A CA 1
ATOM 4623 C C . THR A 1 582 ? -0.947 17.678 17.001 1.00 78.94 582 THR A C 1
ATOM 4625 O O . THR A 1 582 ? -0.400 17.611 15.903 1.00 78.94 582 THR A O 1
ATOM 4628 N N . ASN A 1 583 ? -1.571 18.784 17.424 1.00 84.19 583 ASN A N 1
ATOM 4629 C CA . ASN A 1 583 ? -1.679 19.997 16.608 1.00 84.19 583 ASN A CA 1
ATOM 4630 C C . ASN A 1 583 ? -0.309 20.631 16.306 1.00 84.19 583 ASN A C 1
ATOM 4632 O O . ASN A 1 583 ? -0.020 20.968 15.163 1.00 84.19 583 ASN A O 1
ATOM 4636 N N . ASN A 1 584 ? 0.569 20.726 17.306 1.00 82.25 584 ASN A N 1
ATOM 4637 C CA . ASN A 1 584 ? 1.927 21.239 17.115 1.00 82.25 584 ASN A CA 1
ATOM 4638 C C . ASN A 1 584 ? 2.765 20.319 16.222 1.00 82.25 584 ASN A C 1
ATOM 4640 O O . ASN A 1 584 ? 3.467 20.786 15.331 1.00 82.25 584 ASN A O 1
ATOM 4644 N N . GLY A 1 585 ? 2.640 19.003 16.403 1.00 81.12 585 GLY A N 1
ATOM 4645 C CA . GLY A 1 585 ? 3.293 18.019 15.548 1.00 81.12 585 GLY A CA 1
ATOM 4646 C C . GLY A 1 585 ? 2.820 18.095 14.096 1.00 81.12 585 GLY A C 1
ATOM 4647 O O . GLY A 1 585 ? 3.628 17.895 13.194 1.00 81.12 585 GLY A O 1
ATOM 4648 N N . PHE A 1 586 ? 1.539 18.388 13.852 1.00 84.31 586 PHE A N 1
ATOM 4649 C CA . PHE A 1 586 ? 1.013 18.632 12.507 1.00 84.31 586 PHE A CA 1
ATOM 4650 C C . PHE A 1 586 ? 1.733 19.794 11.833 1.00 84.31 586 PHE A C 1
ATOM 4652 O O . PHE A 1 586 ? 2.316 19.613 10.767 1.00 84.31 586 PHE A O 1
ATOM 4659 N N . VAL A 1 587 ? 1.730 20.962 12.474 1.00 82.00 587 VAL A N 1
ATOM 4660 C CA . VAL A 1 587 ? 2.315 22.189 11.920 1.00 82.00 587 VAL A CA 1
ATOM 4661 C C . VAL A 1 587 ? 3.814 22.006 11.691 1.00 82.00 587 VAL A C 1
ATOM 4663 O O . VAL A 1 587 ? 4.272 22.184 10.564 1.00 82.00 587 VAL A O 1
ATOM 4666 N N . ALA A 1 588 ? 4.536 21.478 12.684 1.00 80.44 588 ALA A N 1
ATOM 4667 C CA . ALA A 1 588 ? 5.972 21.213 12.596 1.00 80.44 588 ALA A CA 1
ATOM 4668 C C . ALA A 1 588 ? 6.356 20.265 11.448 1.00 80.44 588 ALA A C 1
ATOM 4670 O O . ALA A 1 588 ? 7.422 20.404 10.840 1.00 80.44 588 ALA A O 1
ATOM 4671 N N . ARG A 1 589 ? 5.499 19.291 11.102 1.00 83.75 589 ARG A N 1
ATOM 4672 C CA . ARG A 1 589 ? 5.746 18.435 9.931 1.00 83.75 589 ARG A CA 1
ATOM 4673 C C . ARG A 1 589 ? 5.737 19.247 8.642 1.00 83.75 589 ARG A C 1
ATOM 4675 O O . ARG A 1 589 ? 6.637 19.067 7.828 1.00 83.75 589 ARG A O 1
ATOM 4682 N N . TYR A 1 590 ? 4.763 20.134 8.455 1.00 85.31 590 TYR A N 1
ATOM 4683 C CA . TYR A 1 590 ? 4.654 20.931 7.229 1.00 85.31 590 TYR A CA 1
ATOM 4684 C C . TYR A 1 590 ? 5.631 22.108 7.184 1.00 85.31 590 TYR A C 1
ATOM 4686 O O . TYR A 1 590 ? 6.125 22.411 6.100 1.00 85.31 590 TYR A O 1
ATOM 4694 N N . GLU A 1 591 ? 5.991 22.686 8.333 1.00 81.62 591 GLU A N 1
ATOM 4695 C CA . GLU A 1 591 ? 7.087 23.658 8.454 1.00 81.62 591 GLU A CA 1
ATOM 4696 C C . GLU A 1 591 ? 8.400 23.112 7.883 1.00 81.62 591 GLU A C 1
ATOM 4698 O O . GLU A 1 591 ? 9.111 23.828 7.187 1.00 81.62 591 GLU A O 1
ATOM 4703 N N . ASN A 1 592 ? 8.694 21.829 8.114 1.00 81.38 592 ASN A N 1
ATOM 4704 C CA . ASN A 1 592 ? 9.906 21.179 7.609 1.00 81.38 592 ASN A CA 1
ATOM 4705 C C . ASN A 1 592 ? 9.736 20.598 6.199 1.00 81.38 592 ASN A C 1
ATOM 4707 O O . ASN A 1 592 ? 10.630 20.680 5.355 1.00 81.38 592 ASN A O 1
ATOM 4711 N N . GLN A 1 593 ? 8.582 19.992 5.927 1.00 84.94 593 GLN A N 1
ATOM 4712 C CA . GLN A 1 593 ? 8.336 19.271 4.682 1.00 84.94 593 GLN A CA 1
ATOM 4713 C C . GLN A 1 593 ? 8.232 20.211 3.473 1.00 84.94 593 GLN A C 1
ATOM 4715 O O . GLN A 1 593 ? 8.735 19.870 2.401 1.00 84.94 593 GLN A O 1
ATOM 4720 N N . ILE A 1 594 ? 7.616 21.387 3.629 1.00 86.44 594 ILE A N 1
ATOM 4721 C CA . ILE A 1 594 ? 7.391 22.327 2.522 1.00 86.44 594 ILE A CA 1
ATOM 4722 C C . ILE A 1 594 ? 8.714 22.890 1.967 1.00 86.44 594 ILE A C 1
ATOM 4724 O O . ILE A 1 594 ? 8.907 22.790 0.748 1.00 86.44 594 ILE A O 1
ATOM 4728 N N . PRO A 1 595 ? 9.646 23.423 2.789 1.00 83.00 595 PRO A N 1
ATOM 4729 C CA . PRO A 1 595 ? 10.960 23.861 2.317 1.00 83.00 595 PRO A CA 1
ATOM 4730 C C . PRO A 1 595 ? 11.774 22.731 1.675 1.00 83.00 595 PRO A C 1
ATOM 4732 O O . PRO A 1 595 ? 12.352 22.927 0.606 1.00 83.00 595 PRO A O 1
ATOM 4735 N N . GLU A 1 596 ? 11.794 21.537 2.275 1.00 84.50 596 GLU A N 1
ATOM 4736 C CA . GLU A 1 596 ? 12.567 20.398 1.758 1.00 84.50 596 GLU A CA 1
ATOM 4737 C C . GLU A 1 596 ? 12.021 19.878 0.423 1.00 84.50 596 GLU A C 1
ATOM 4739 O O . GLU A 1 596 ? 12.773 19.629 -0.527 1.00 84.50 596 GLU A O 1
ATOM 4744 N N . ASN A 1 597 ? 10.697 19.773 0.294 1.00 85.19 597 ASN A N 1
ATOM 4745 C CA . ASN A 1 597 ? 10.079 19.389 -0.970 1.00 85.19 597 ASN A CA 1
ATOM 4746 C C . ASN A 1 597 ? 10.282 20.465 -2.039 1.00 85.19 597 ASN A C 1
ATOM 4748 O O . ASN A 1 597 ? 10.581 20.125 -3.186 1.00 85.19 597 ASN A O 1
ATOM 4752 N N . LEU A 1 598 ? 10.201 21.749 -1.671 1.00 88.69 598 LEU A N 1
ATOM 4753 C CA . LEU A 1 598 ? 10.494 22.849 -2.586 1.00 88.69 598 LEU A CA 1
ATOM 4754 C C . LEU A 1 598 ? 11.949 22.791 -3.068 1.00 88.69 598 LEU A C 1
ATOM 4756 O O . LEU A 1 598 ? 12.203 22.896 -4.268 1.00 88.69 598 LEU A O 1
ATOM 4760 N N . LYS A 1 599 ? 12.901 22.556 -2.160 1.00 86.25 599 LYS A N 1
ATOM 4761 C CA . LYS A 1 599 ? 14.320 22.370 -2.486 1.00 86.25 599 LYS A CA 1
ATOM 4762 C C . LYS A 1 599 ? 14.501 21.236 -3.490 1.00 86.25 599 LYS A C 1
ATOM 4764 O O . LYS A 1 599 ? 15.138 21.421 -4.527 1.00 86.25 599 LYS A O 1
ATOM 4769 N N . LYS A 1 600 ? 13.899 20.075 -3.227 1.00 84.38 600 LYS A N 1
ATOM 4770 C CA . LYS A 1 600 ? 13.944 18.904 -4.113 1.00 84.38 600 LYS A CA 1
ATOM 4771 C C . LYS A 1 600 ? 13.355 19.193 -5.497 1.00 84.38 600 LYS A C 1
ATOM 4773 O O . LYS A 1 600 ? 13.940 18.794 -6.507 1.00 84.38 600 LYS A O 1
ATOM 4778 N N . ASP A 1 601 ? 12.229 19.896 -5.550 1.00 87.00 601 ASP A N 1
ATOM 4779 C CA . ASP A 1 601 ? 11.560 20.296 -6.789 1.00 87.00 601 ASP A CA 1
ATOM 4780 C C . ASP A 1 601 ? 12.414 21.276 -7.605 1.00 87.00 601 ASP A C 1
ATOM 4782 O O . ASP A 1 601 ? 12.572 21.106 -8.819 1.00 87.00 601 ASP A O 1
ATOM 4786 N N . ILE A 1 602 ? 13.039 22.254 -6.940 1.00 86.56 602 ILE A N 1
ATOM 4787 C CA . ILE A 1 602 ? 13.972 23.194 -7.570 1.00 86.56 602 ILE A CA 1
ATOM 4788 C C . ILE A 1 602 ? 15.206 22.450 -8.091 1.00 86.56 602 ILE A C 1
ATOM 4790 O O . ILE A 1 602 ? 15.590 22.665 -9.238 1.00 86.56 602 ILE A O 1
ATOM 4794 N N . VAL A 1 603 ? 15.795 21.523 -7.327 1.00 83.50 603 VAL A N 1
ATOM 4795 C CA . VAL A 1 603 ? 16.931 20.698 -7.788 1.00 83.50 603 VAL A CA 1
ATOM 4796 C C . VAL A 1 603 ? 16.558 19.894 -9.036 1.00 83.50 603 VAL A C 1
ATOM 4798 O O . VAL A 1 603 ? 17.313 19.864 -10.011 1.00 83.50 603 VAL A O 1
ATOM 4801 N N . ALA A 1 604 ? 15.375 19.276 -9.055 1.00 81.19 604 ALA A N 1
ATOM 4802 C CA . ALA A 1 604 ? 14.889 18.540 -10.219 1.00 81.19 604 ALA A CA 1
ATOM 4803 C C . ALA A 1 604 ? 14.660 19.461 -11.433 1.00 81.19 604 ALA A C 1
ATOM 4805 O O . ALA A 1 604 ? 15.011 19.106 -12.565 1.00 81.19 604 ALA A O 1
ATOM 4806 N N . TYR A 1 605 ? 14.115 20.659 -11.205 1.00 87.25 605 TYR A N 1
ATOM 4807 C CA . TYR A 1 605 ? 13.949 21.689 -12.227 1.00 87.25 605 TYR A CA 1
ATOM 4808 C C . TYR A 1 605 ? 15.301 22.144 -12.800 1.00 87.25 605 TYR A C 1
ATOM 4810 O O . TYR A 1 605 ? 15.471 22.141 -14.023 1.00 87.25 605 TYR A O 1
ATOM 4818 N N . LEU A 1 606 ? 16.277 22.450 -11.942 1.00 85.44 606 LEU A N 1
ATOM 4819 C CA . LEU A 1 606 ? 17.636 22.854 -12.308 1.00 85.44 606 LEU A CA 1
ATOM 4820 C C . LEU A 1 606 ? 18.339 21.785 -13.146 1.00 85.44 606 LEU A C 1
ATOM 4822 O O . LEU A 1 606 ? 18.805 22.068 -14.253 1.00 85.44 606 LEU A O 1
ATOM 4826 N N . ALA A 1 607 ? 18.313 20.533 -12.685 1.00 81.25 607 ALA A N 1
ATOM 4827 C CA . ALA A 1 607 ? 18.877 19.403 -13.416 1.00 81.25 607 ALA A CA 1
ATOM 4828 C C . ALA A 1 607 ? 18.215 19.215 -14.796 1.00 81.25 607 ALA A C 1
ATOM 4830 O O . ALA A 1 607 ? 18.874 18.865 -15.780 1.00 81.25 607 ALA A O 1
ATOM 4831 N N . SER A 1 608 ? 16.906 19.473 -14.894 1.00 82.81 608 SER A N 1
ATOM 4832 C CA . SER A 1 608 ? 16.161 19.393 -16.152 1.00 82.81 608 SER A CA 1
ATOM 4833 C C . SER A 1 608 ? 16.552 20.504 -17.129 1.00 82.81 608 SER A C 1
ATOM 4835 O O . SER A 1 608 ? 16.829 20.211 -18.295 1.00 82.81 608 SER A O 1
ATOM 4837 N N . ILE A 1 609 ? 16.602 21.767 -16.693 1.00 82.81 609 ILE A N 1
ATOM 4838 C CA . ILE A 1 609 ? 16.895 22.897 -17.589 1.00 82.81 609 ILE A CA 1
ATOM 4839 C C . ILE A 1 609 ? 18.363 22.925 -18.016 1.00 82.81 609 ILE A C 1
ATOM 4841 O O . ILE A 1 609 ? 18.636 23.229 -19.174 1.00 82.81 609 ILE A O 1
ATOM 4845 N N . GLN A 1 610 ? 19.291 22.525 -17.143 1.00 80.69 610 GLN A N 1
ATOM 4846 C CA . GLN A 1 610 ? 20.722 22.415 -17.449 1.00 80.69 610 GLN A CA 1
ATOM 4847 C C . GLN A 1 610 ? 21.056 21.188 -18.314 1.00 80.69 610 GLN A C 1
ATOM 4849 O O . GLN A 1 610 ? 22.185 21.034 -18.778 1.00 80.69 610 GLN A O 1
ATOM 4854 N N . SER A 1 611 ? 20.085 20.312 -18.587 1.00 81.00 611 SER A N 1
ATOM 4855 C CA . SER A 1 611 ? 20.285 19.159 -19.458 1.00 81.00 611 SER A CA 1
ATOM 4856 C C . SER A 1 611 ? 20.169 19.529 -20.946 1.00 81.00 611 SER A C 1
ATOM 4858 O O . SER A 1 611 ? 19.184 20.151 -21.363 1.00 81.00 611 SER A O 1
ATOM 4860 N N . PRO A 1 612 ? 21.071 19.025 -21.814 1.00 73.00 612 PRO A N 1
ATOM 4861 C CA . PRO A 1 612 ? 20.933 19.151 -23.266 1.00 73.00 612 PRO A CA 1
ATOM 4862 C C . PRO A 1 612 ? 19.656 18.501 -23.836 1.00 73.00 612 PRO A C 1
ATOM 4864 O O . PRO A 1 612 ? 19.325 18.715 -25.003 1.00 73.00 612 PRO A O 1
ATOM 4867 N N . GLN A 1 613 ? 18.935 17.695 -23.043 1.00 73.19 613 GLN A N 1
ATOM 4868 C CA . GLN A 1 613 ? 17.685 17.023 -23.426 1.00 73.19 613 GLN A CA 1
ATOM 4869 C C . GLN A 1 613 ? 16.420 17.641 -22.804 1.00 73.19 613 GLN A C 1
ATOM 4871 O O . GLN A 1 613 ? 15.338 17.066 -22.957 1.00 73.19 613 GLN A O 1
ATOM 4876 N N . SER A 1 614 ? 16.521 18.804 -22.157 1.00 71.56 614 SER A N 1
ATOM 4877 C CA . SER A 1 614 ? 15.422 19.516 -21.476 1.00 71.56 614 SER A CA 1
ATOM 4878 C C . SER A 1 614 ? 14.102 19.550 -22.266 1.00 71.56 614 SER A C 1
ATOM 4880 O O . SER A 1 614 ? 13.031 19.225 -21.757 1.00 71.56 614 SER A O 1
ATOM 4882 N N . ASN A 1 615 ? 14.166 19.837 -23.568 1.00 72.44 615 ASN A N 1
ATOM 4883 C CA . ASN A 1 615 ? 12.983 19.917 -24.432 1.00 72.44 615 ASN A CA 1
ATOM 4884 C C . ASN A 1 615 ? 12.338 18.567 -24.783 1.00 72.44 615 ASN A C 1
ATOM 4886 O O . ASN A 1 615 ? 11.176 18.514 -25.182 1.00 72.44 615 ASN A O 1
ATOM 4890 N N . ILE A 1 616 ? 13.098 17.473 -24.708 1.00 67.69 616 ILE A N 1
ATOM 4891 C CA . ILE A 1 616 ? 12.575 16.117 -24.922 1.00 67.69 616 ILE A CA 1
ATOM 4892 C C . ILE A 1 616 ? 11.841 15.661 -23.661 1.00 67.69 616 ILE A C 1
ATOM 4894 O O . ILE A 1 616 ? 10.783 15.043 -23.768 1.00 67.69 616 ILE A O 1
ATOM 4898 N N . LEU A 1 617 ? 12.370 16.019 -22.487 1.00 59.88 617 LEU A N 1
ATOM 4899 C CA . LEU A 1 617 ? 11.722 15.799 -21.195 1.00 59.88 617 LEU A CA 1
ATOM 4900 C C . LEU A 1 617 ? 10.417 16.607 -21.096 1.00 59.88 617 LEU A C 1
ATOM 4902 O O . LEU A 1 617 ? 9.397 16.072 -20.666 1.00 59.88 617 LEU A O 1
ATOM 4906 N N . SER A 1 618 ? 10.396 17.836 -21.633 1.00 59.81 618 SER A N 1
ATOM 4907 C CA . SER A 1 618 ? 9.208 18.696 -21.584 1.00 59.81 618 SER A CA 1
ATOM 4908 C C . SER A 1 618 ? 8.043 18.286 -22.502 1.00 59.81 618 SER A C 1
ATOM 4910 O O . SER A 1 618 ? 6.913 18.736 -22.314 1.00 59.81 618 SER A O 1
ATOM 4912 N N . ARG A 1 619 ? 8.259 17.380 -23.470 1.00 62.62 619 ARG A N 1
ATOM 4913 C CA . ARG A 1 619 ? 7.199 16.895 -24.382 1.00 62.62 619 ARG A CA 1
ATOM 4914 C C . ARG A 1 619 ? 6.104 16.084 -23.687 1.00 62.62 619 ARG A C 1
ATOM 4916 O O . ARG A 1 619 ? 4.983 16.060 -24.182 1.00 62.62 619 ARG A O 1
ATOM 4923 N N . ARG A 1 620 ? 6.413 15.424 -22.567 1.00 58.66 620 ARG A N 1
ATOM 4924 C CA . ARG A 1 620 ? 5.438 14.630 -21.793 1.00 58.66 620 ARG A CA 1
ATOM 4925 C C . ARG A 1 620 ? 4.573 15.483 -20.855 1.00 58.66 620 ARG A C 1
ATOM 4927 O O . ARG A 1 620 ? 3.620 14.972 -20.284 1.00 58.66 620 ARG A O 1
ATOM 4934 N N . LEU A 1 621 ? 4.877 16.774 -20.716 1.00 61.19 621 LEU A N 1
ATOM 4935 C CA . LEU A 1 621 ? 4.276 17.638 -19.693 1.00 61.19 621 LEU A CA 1
ATOM 4936 C C . LEU A 1 621 ? 2.884 18.160 -20.074 1.00 61.19 621 LEU A C 1
ATOM 4938 O O . LEU A 1 621 ? 2.076 18.453 -19.199 1.00 61.19 621 LEU A O 1
ATOM 4942 N N . GLY A 1 622 ? 2.553 18.205 -21.369 1.00 55.94 622 GLY A N 1
ATOM 4943 C CA . GLY A 1 622 ? 1.251 18.695 -21.842 1.00 55.94 622 GLY A CA 1
ATOM 4944 C C . GLY A 1 622 ? 0.049 17.836 -21.420 1.00 55.94 622 GLY A C 1
ATOM 4945 O O . GLY A 1 622 ? -1.066 18.340 -21.354 1.00 55.94 622 GLY A O 1
ATOM 4946 N N . SER A 1 623 ? 0.246 16.550 -21.103 1.00 57.28 623 SER A N 1
ATOM 4947 C CA . SER A 1 623 ? -0.820 15.699 -20.546 1.00 57.28 623 SER A CA 1
ATOM 4948 C C . SER A 1 623 ? -1.032 15.903 -19.043 1.00 57.28 623 SER A C 1
ATOM 4950 O O . SER A 1 623 ? -2.069 15.508 -18.520 1.00 57.28 623 SER A O 1
ATOM 4952 N N . VAL A 1 624 ? -0.056 16.494 -18.347 1.00 55.91 624 VAL A N 1
ATOM 4953 C CA . VAL A 1 624 ? -0.078 16.682 -16.890 1.00 55.91 624 VAL A CA 1
ATOM 4954 C C . VAL A 1 624 ? -0.884 17.927 -16.510 1.00 55.91 624 VAL A C 1
ATOM 4956 O O . VAL A 1 624 ? -1.635 17.882 -15.541 1.00 55.91 624 VAL A O 1
ATOM 4959 N N . SER A 1 625 ? -0.859 18.983 -17.331 1.00 53.78 625 SER A N 1
ATOM 4960 C CA . SER A 1 625 ? -1.647 20.204 -17.085 1.00 53.78 625 SER A CA 1
ATOM 4961 C C . SER A 1 625 ? -3.169 20.002 -17.157 1.00 53.78 625 SER A C 1
ATOM 4963 O O . SER A 1 625 ? -3.918 20.830 -16.655 1.00 53.78 625 SER A O 1
ATOM 4965 N N . ARG A 1 626 ? -3.657 18.910 -17.768 1.00 60.12 626 ARG A N 1
ATOM 4966 C CA . ARG A 1 626 ? -5.090 18.551 -17.727 1.00 60.12 626 ARG A CA 1
ATOM 4967 C C . ARG A 1 626 ? -5.511 17.922 -16.400 1.00 60.12 626 ARG A C 1
ATOM 4969 O O . ARG A 1 626 ? -6.695 17.890 -16.105 1.00 60.12 626 ARG A O 1
ATOM 4976 N N . LYS A 1 627 ? -4.564 17.374 -15.631 1.00 63.22 627 LYS A N 1
ATOM 4977 C CA . LYS A 1 627 ? -4.849 16.761 -14.327 1.00 63.22 627 LYS A CA 1
ATOM 4978 C C . LYS A 1 627 ? -4.856 17.791 -13.201 1.00 63.22 627 LYS A C 1
ATOM 4980 O O . LYS A 1 627 ? -5.611 17.625 -12.256 1.00 63.22 627 LYS A O 1
ATOM 4985 N N . SER A 1 628 ? -4.080 18.870 -13.323 1.00 70.75 628 SER A N 1
ATOM 4986 C CA . SER A 1 628 ? -4.049 19.944 -12.322 1.00 70.75 628 SER A CA 1
ATOM 4987 C C . SER A 1 628 ? -5.381 20.682 -12.186 1.00 70.75 628 SER A C 1
ATOM 4989 O O . SER A 1 628 ? -5.724 21.075 -11.084 1.00 70.75 628 SER A O 1
ATOM 4991 N N . SER A 1 629 ? -6.162 20.837 -13.262 1.00 75.50 629 SER A N 1
ATOM 4992 C CA . SER A 1 629 ? -7.458 21.530 -13.188 1.00 75.50 629 SER A CA 1
ATOM 4993 C C . SER A 1 629 ? -8.496 20.786 -12.348 1.00 75.50 629 SER A C 1
ATOM 4995 O O . SER A 1 629 ? -9.300 21.432 -11.696 1.00 75.50 629 SER A O 1
ATOM 4997 N N . ALA A 1 630 ? -8.475 19.448 -12.346 1.00 78.94 630 ALA A N 1
ATOM 4998 C CA . ALA A 1 630 ? -9.375 18.659 -11.505 1.00 78.94 630 ALA A CA 1
ATOM 4999 C C . ALA A 1 630 ? -9.020 18.812 -10.019 1.00 78.94 630 ALA A C 1
ATOM 5001 O O . ALA A 1 630 ? -9.894 19.082 -9.209 1.00 78.94 630 ALA A O 1
ATOM 5002 N N . ILE A 1 631 ? -7.726 18.741 -9.687 1.00 80.75 631 ILE A N 1
ATOM 5003 C CA . ILE A 1 631 ? -7.249 18.888 -8.304 1.00 80.75 631 ILE A CA 1
ATOM 5004 C C . ILE A 1 631 ? -7.526 20.304 -7.770 1.00 80.75 631 ILE A C 1
ATOM 5006 O O . ILE A 1 631 ? -7.902 20.470 -6.618 1.00 80.75 631 ILE A O 1
ATOM 5010 N N . LEU A 1 632 ? -7.385 21.338 -8.606 1.00 85.25 632 LEU A N 1
ATOM 5011 C CA . LEU A 1 632 ? -7.698 22.713 -8.200 1.00 85.25 632 LEU A CA 1
ATOM 5012 C C . LEU A 1 632 ? -9.188 22.914 -7.882 1.00 85.25 632 LEU A C 1
ATOM 5014 O O . LEU A 1 632 ? -9.497 23.664 -6.965 1.00 85.25 632 LEU A O 1
ATOM 5018 N N . LEU A 1 633 ? -10.096 22.229 -8.588 1.00 85.62 633 LEU A N 1
ATOM 5019 C CA . LEU A 1 633 ? -11.524 22.248 -8.244 1.00 85.62 633 LEU A CA 1
ATOM 5020 C C . LEU A 1 633 ? -11.777 21.584 -6.885 1.00 85.62 633 LEU A C 1
ATOM 5022 O O . LEU A 1 633 ? -12.523 22.123 -6.074 1.00 85.62 633 LEU A O 1
ATOM 5026 N N . GLU A 1 634 ? -11.099 20.468 -6.600 1.00 85.56 634 GLU A N 1
ATOM 5027 C CA . GLU A 1 634 ? -11.177 19.817 -5.285 1.00 85.56 634 GLU A CA 1
ATOM 5028 C C . GLU A 1 634 ? -10.704 20.751 -4.155 1.00 85.56 634 GLU A C 1
ATOM 5030 O O . GLU A 1 634 ? -11.228 20.685 -3.047 1.00 85.56 634 GLU A O 1
ATOM 5035 N N . PHE A 1 635 ? -9.751 21.653 -4.419 1.00 88.69 635 PHE A N 1
ATOM 5036 C CA . PHE A 1 635 ? -9.266 22.619 -3.422 1.00 88.69 635 PHE A CA 1
ATOM 5037 C C . PHE A 1 635 ? -10.277 23.717 -3.111 1.00 88.69 635 PHE A C 1
ATOM 5039 O O . PHE A 1 635 ? -10.352 24.157 -1.967 1.00 88.69 635 PHE A O 1
ATOM 5046 N N . ASP A 1 636 ? -11.059 24.143 -4.102 1.00 86.75 636 ASP A N 1
ATOM 5047 C CA . ASP A 1 636 ? -12.135 25.113 -3.894 1.00 86.75 636 ASP A CA 1
ATOM 5048 C C . ASP A 1 636 ? -13.315 24.475 -3.127 1.00 86.75 636 ASP A C 1
ATOM 5050 O O . ASP A 1 636 ? -13.971 25.143 -2.326 1.00 86.75 636 ASP A O 1
ATOM 5054 N N . GLU A 1 637 ? -13.569 23.175 -3.324 1.00 87.88 637 GLU A N 1
ATOM 5055 C CA . GLU A 1 637 ? -14.647 22.435 -2.647 1.00 87.88 637 GLU A CA 1
ATOM 5056 C C . GLU A 1 637 ? -14.281 21.992 -1.218 1.00 87.88 637 GLU A C 1
ATOM 5058 O O . GLU A 1 637 ? -15.135 21.992 -0.323 1.00 87.88 637 GLU A O 1
ATOM 5063 N N . PHE A 1 638 ? -13.016 21.630 -0.978 1.00 91.06 638 PHE A N 1
ATOM 5064 C CA . PHE A 1 638 ? -12.558 21.029 0.278 1.00 91.06 638 PHE A CA 1
ATOM 5065 C C . PHE A 1 638 ? -12.935 21.822 1.545 1.00 91.06 638 PHE A C 1
ATOM 5067 O O . PHE A 1 638 ? -13.448 21.195 2.474 1.00 91.06 638 PHE A O 1
ATOM 5074 N N . PRO A 1 639 ? -12.743 23.157 1.638 1.00 89.38 639 PRO A N 1
ATOM 5075 C CA . PRO A 1 639 ? -13.030 23.893 2.868 1.00 89.38 639 PRO A CA 1
ATOM 5076 C C . PRO A 1 639 ? -14.499 23.801 3.296 1.00 89.38 639 PRO A C 1
ATOM 5078 O O . PRO A 1 639 ? -14.787 23.720 4.490 1.00 89.38 639 PRO A O 1
ATOM 5081 N N . ALA A 1 640 ? -15.430 23.763 2.337 1.00 87.19 640 ALA A N 1
ATOM 5082 C CA . ALA A 1 640 ? -16.856 23.625 2.618 1.00 87.19 640 ALA A CA 1
ATOM 5083 C C . ALA A 1 640 ? -17.210 22.210 3.100 1.00 87.19 640 ALA A C 1
ATOM 5085 O O . ALA A 1 640 ? -17.958 22.061 4.067 1.00 87.19 640 ALA A O 1
ATOM 5086 N N . VAL A 1 641 ? -16.638 21.181 2.465 1.00 89.06 641 VAL A N 1
ATOM 5087 C CA . VAL A 1 641 ? -16.813 19.777 2.876 1.00 89.06 641 VAL A CA 1
ATOM 5088 C C . VAL A 1 641 ? -16.245 19.558 4.278 1.00 89.06 641 VAL A C 1
ATOM 5090 O O . VAL A 1 641 ? -16.935 19.053 5.160 1.00 89.06 641 VAL A O 1
ATOM 5093 N N . TRP A 1 642 ? -15.018 20.024 4.516 1.00 91.81 642 TRP A N 1
ATOM 5094 C CA . TRP A 1 642 ? -14.370 19.956 5.821 1.00 91.81 642 TRP A CA 1
ATOM 5095 C C . TRP A 1 642 ? -15.184 20.676 6.902 1.00 91.81 642 TRP A C 1
ATOM 5097 O O . TRP A 1 642 ? -15.394 20.110 7.974 1.00 91.81 642 TRP A O 1
ATOM 5107 N N . LYS A 1 643 ? -15.705 21.880 6.617 1.00 88.94 643 LYS A N 1
ATOM 5108 C CA . LYS A 1 643 ? -16.586 22.611 7.541 1.00 88.94 643 LYS A CA 1
ATOM 5109 C C . LYS A 1 643 ? -17.784 21.768 7.954 1.00 88.94 643 LYS A C 1
ATOM 5111 O O . LYS A 1 643 ? -18.049 21.650 9.145 1.00 88.94 643 LYS A O 1
ATOM 5116 N N . ALA A 1 644 ? -18.497 21.202 6.982 1.00 88.56 644 ALA A N 1
ATOM 5117 C CA . ALA A 1 644 ? -19.701 20.424 7.242 1.00 88.56 644 ALA A CA 1
ATOM 5118 C C . ALA A 1 644 ? -19.401 19.218 8.145 1.00 88.56 644 ALA A C 1
ATOM 5120 O O . ALA A 1 644 ? -20.130 18.963 9.105 1.00 88.56 644 ALA A O 1
ATOM 5121 N N . ASP A 1 645 ? -18.296 18.516 7.893 1.00 88.12 645 ASP A N 1
ATOM 5122 C CA . ASP A 1 645 ? -17.887 17.371 8.706 1.00 88.12 645 ASP A CA 1
ATOM 5123 C C . ASP A 1 645 ? -17.498 17.780 10.132 1.00 88.12 645 ASP A C 1
ATOM 5125 O O . ASP A 1 645 ? -17.915 17.133 11.098 1.00 88.12 645 ASP A O 1
ATOM 5129 N N . MET A 1 646 ? -16.770 18.887 10.288 1.00 88.88 646 MET A N 1
ATOM 5130 C CA . MET A 1 646 ? -16.401 19.424 11.600 1.00 88.88 646 MET A CA 1
ATOM 5131 C C . MET A 1 646 ? -17.615 19.930 12.380 1.00 88.88 646 MET A C 1
ATOM 5133 O O . MET A 1 646 ? -17.751 19.634 13.566 1.00 88.88 646 MET A O 1
ATOM 5137 N N . GLU A 1 647 ? -18.540 20.635 11.727 1.00 88.94 647 GLU A N 1
ATOM 5138 C CA . GLU A 1 647 ? -19.800 21.063 12.335 1.00 88.94 647 GLU A CA 1
ATOM 5139 C C . GLU A 1 647 ? -20.643 19.867 12.775 1.00 88.94 647 GLU A C 1
ATOM 5141 O O . GLU A 1 647 ? -21.223 19.906 13.858 1.00 88.94 647 GLU A O 1
ATOM 5146 N N . ASN A 1 648 ? -20.686 18.790 11.988 1.00 86.94 648 ASN A N 1
ATOM 5147 C CA . ASN A 1 648 ? -21.382 17.561 12.362 1.00 86.94 648 ASN A CA 1
ATOM 5148 C C . ASN A 1 648 ? -20.764 16.905 13.602 1.00 86.94 648 ASN A C 1
ATOM 5150 O O . ASN A 1 648 ? -21.503 16.491 14.498 1.00 86.94 648 ASN A O 1
ATOM 5154 N N . GLN A 1 649 ? -19.430 16.845 13.698 1.00 84.44 649 GLN A N 1
ATOM 5155 C CA . GLN A 1 649 ? -18.772 16.340 14.908 1.00 84.44 649 GLN A CA 1
ATOM 5156 C C . GLN A 1 649 ? -19.044 17.234 16.120 1.00 84.44 649 GLN A C 1
ATOM 5158 O O . GLN A 1 649 ? -19.404 16.723 17.175 1.00 84.44 649 GLN A O 1
ATOM 5163 N N . LEU A 1 650 ? -18.942 18.558 15.973 1.00 84.88 650 LEU A N 1
ATOM 5164 C CA . LEU A 1 650 ? -19.228 19.503 17.056 1.00 84.88 650 LEU A CA 1
ATOM 5165 C C . LEU A 1 650 ? -20.697 19.476 17.483 1.00 84.88 650 LEU A C 1
ATOM 5167 O O . LEU A 1 650 ? -20.983 19.597 18.668 1.00 84.88 650 LEU A O 1
ATOM 5171 N N . ASN A 1 651 ? -21.632 19.275 16.553 1.00 85.25 651 ASN A N 1
ATOM 5172 C CA . ASN A 1 651 ? -23.046 19.090 16.877 1.00 85.25 651 ASN A CA 1
ATOM 5173 C C . ASN A 1 651 ? -23.265 17.821 17.703 1.00 85.25 651 ASN A C 1
ATOM 5175 O O . ASN A 1 651 ? -24.046 17.851 18.651 1.00 85.25 651 ASN A O 1
ATOM 5179 N N . ARG A 1 652 ? -22.573 16.722 17.367 1.00 84.62 652 ARG A N 1
ATOM 5180 C CA . ARG A 1 652 ? -22.608 15.500 18.179 1.00 84.62 652 ARG A CA 1
ATOM 5181 C C . ARG A 1 652 ? -22.077 15.776 19.587 1.00 84.62 652 ARG A C 1
ATOM 5183 O O . ARG A 1 652 ? -22.806 15.534 20.542 1.00 84.62 652 ARG A O 1
ATOM 5190 N N . ILE A 1 653 ? -20.893 16.392 19.681 1.00 80.44 653 ILE A N 1
ATOM 5191 C CA . ILE A 1 653 ? -20.269 16.789 20.955 1.00 80.44 653 ILE A CA 1
ATOM 5192 C C . ILE A 1 653 ? -21.225 17.627 21.799 1.00 80.44 653 ILE A C 1
ATOM 5194 O O . ILE A 1 653 ? -21.447 17.373 22.981 1.00 80.44 653 ILE A O 1
ATOM 5198 N N . TRP A 1 654 ? -21.837 18.631 21.182 1.00 82.69 654 TRP A N 1
ATOM 5199 C CA . TRP A 1 654 ? -22.764 19.517 21.862 1.00 82.69 654 TRP A CA 1
ATOM 5200 C C . TRP A 1 654 ? -24.010 18.778 22.371 1.00 82.69 654 TRP A C 1
ATOM 5202 O O . TRP A 1 654 ? -24.427 19.004 23.506 1.00 82.69 654 TRP A O 1
ATOM 5212 N N . MET A 1 655 ? -24.583 17.861 21.583 1.00 82.31 655 MET A N 1
ATOM 5213 C CA . MET A 1 655 ? -25.735 17.051 22.004 1.00 82.31 655 MET A CA 1
ATOM 5214 C C . MET A 1 655 ? -25.411 16.166 23.211 1.00 82.31 655 MET A C 1
ATOM 5216 O O . MET A 1 655 ? -26.210 16.102 24.151 1.00 82.31 655 MET A O 1
ATOM 5220 N N . ASP A 1 656 ? -24.237 15.537 23.212 1.00 80.00 656 ASP A N 1
ATOM 5221 C CA . ASP A 1 656 ? -23.781 14.696 24.317 1.00 80.00 656 ASP A CA 1
ATOM 5222 C C . ASP A 1 656 ? -23.576 15.539 25.591 1.00 80.00 656 ASP A C 1
ATOM 5224 O O . ASP A 1 656 ? -24.083 15.194 26.665 1.00 80.00 656 ASP A O 1
ATOM 5228 N N . LEU A 1 657 ? -22.972 16.727 25.472 1.00 78.69 657 LEU A N 1
ATOM 5229 C CA . LEU A 1 657 ? -22.815 17.672 26.584 1.00 78.69 657 LEU A CA 1
ATOM 5230 C C . LEU A 1 657 ? -24.153 18.191 27.137 1.00 78.69 657 LEU A C 1
ATOM 5232 O O . LEU A 1 657 ? -24.327 18.267 28.358 1.00 78.69 657 LEU A O 1
ATOM 5236 N N . VAL A 1 658 ? -25.121 18.516 26.273 1.00 81.94 658 VAL A N 1
ATOM 5237 C CA . VAL A 1 658 ? -26.466 18.958 26.685 1.00 81.94 658 VAL A CA 1
ATOM 5238 C C . VAL A 1 658 ? -27.194 17.850 27.440 1.00 81.94 658 VAL A C 1
ATOM 5240 O O . VAL A 1 658 ? -27.769 18.100 28.506 1.00 81.94 658 VAL A O 1
ATOM 5243 N N . TYR A 1 659 ? -27.136 16.617 26.932 1.00 82.81 659 TYR A N 1
ATOM 5244 C CA . TYR A 1 659 ? -27.696 15.453 27.614 1.00 82.81 659 TYR A CA 1
ATOM 5245 C C . TYR A 1 659 ? -27.077 15.274 29.009 1.00 82.81 659 TYR A C 1
ATOM 5247 O O . TYR A 1 659 ? -27.797 15.074 29.995 1.00 82.81 659 TYR A O 1
ATOM 5255 N N . MET A 1 660 ? -25.753 15.415 29.123 1.00 75.25 660 MET A N 1
ATOM 5256 C CA . MET A 1 660 ? -25.052 15.330 30.406 1.00 75.25 660 MET A CA 1
ATOM 5257 C C . MET A 1 660 ? -25.441 16.446 31.376 1.00 75.25 660 MET A C 1
ATOM 5259 O O . MET A 1 660 ? -25.695 16.166 32.551 1.00 75.25 660 MET A O 1
ATOM 5263 N N . ASN A 1 661 ? -25.545 17.687 30.899 1.00 79.25 661 ASN A N 1
ATOM 5264 C CA . ASN A 1 661 ? -25.982 18.827 31.705 1.00 79.25 661 ASN A CA 1
ATOM 5265 C C . ASN A 1 661 ? -27.384 18.577 32.283 1.00 79.25 661 ASN A C 1
ATOM 5267 O O . ASN A 1 661 ? -27.608 18.696 33.491 1.00 79.25 661 ASN A O 1
ATOM 5271 N N . LEU A 1 662 ? -28.321 18.135 31.437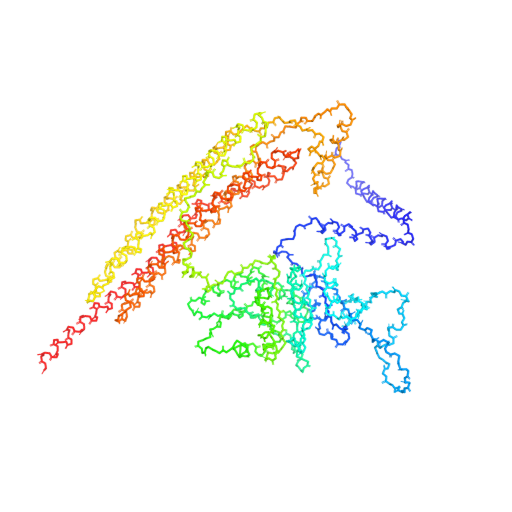 1.00 83.50 662 LEU A N 1
ATOM 5272 C CA . LEU A 1 662 ? -29.690 17.832 31.849 1.00 83.50 662 LEU A CA 1
ATOM 5273 C C . LEU A 1 662 ? -29.732 16.699 32.883 1.00 83.50 662 LEU A C 1
ATOM 5275 O O . LEU A 1 662 ? -30.404 16.823 33.910 1.00 83.50 662 LEU A O 1
ATOM 5279 N N . LYS A 1 663 ? -28.959 15.630 32.664 1.00 82.62 663 LYS A N 1
ATOM 5280 C CA . LYS A 1 663 ? -28.829 14.510 33.604 1.00 82.62 663 LYS A CA 1
ATOM 5281 C C . LYS A 1 663 ? -28.329 14.961 34.981 1.00 82.62 663 LYS A C 1
ATOM 5283 O O . LYS A 1 663 ? -28.908 14.568 35.997 1.00 82.62 663 LYS A O 1
ATOM 5288 N N . GLU A 1 664 ? -27.293 15.798 35.043 1.00 78.62 664 GLU A N 1
ATOM 5289 C CA . GLU A 1 664 ? -26.763 16.299 36.318 1.00 78.62 664 GLU A CA 1
ATOM 5290 C C . GLU A 1 664 ? -27.736 17.273 37.006 1.00 78.62 664 GLU A C 1
ATOM 5292 O O . GLU A 1 664 ? -27.939 17.170 38.219 1.00 78.62 664 GLU A O 1
ATOM 5297 N N . ARG A 1 665 ? -28.435 18.142 36.259 1.00 82.25 665 ARG A N 1
ATOM 5298 C CA . ARG A 1 665 ? -29.492 19.010 36.818 1.00 82.25 665 ARG A CA 1
ATOM 5299 C C . ARG A 1 665 ? -30.627 18.202 37.451 1.00 82.25 665 ARG A C 1
ATOM 5301 O O . ARG A 1 665 ? -31.036 18.498 38.576 1.00 82.25 665 ARG A O 1
ATOM 5308 N N . VAL A 1 666 ? -31.106 17.157 36.769 1.00 86.12 666 VAL A N 1
ATOM 5309 C CA . VAL A 1 666 ? -32.146 16.254 37.294 1.00 86.12 666 VAL A CA 1
ATOM 5310 C C . VAL A 1 666 ? -31.662 15.554 38.561 1.00 86.12 666 VAL A C 1
ATOM 5312 O O . VAL A 1 666 ? -32.385 15.509 39.554 1.00 86.12 666 VAL A O 1
ATOM 5315 N N . LYS A 1 667 ? -30.416 15.071 38.578 1.00 83.44 667 LYS A N 1
ATOM 5316 C CA . LYS A 1 667 ? -29.819 14.415 39.748 1.00 83.44 667 LYS A CA 1
ATOM 5317 C C . LYS A 1 667 ? -29.717 15.344 40.961 1.00 83.44 667 LYS A C 1
ATOM 5319 O O . LYS A 1 667 ? -30.046 14.925 42.074 1.00 83.44 667 LYS A O 1
ATOM 5324 N N . VAL A 1 668 ? -29.294 16.596 40.768 1.00 83.12 668 VAL A N 1
ATOM 5325 C CA . VAL A 1 668 ? -29.269 17.611 41.837 1.00 83.12 668 VAL A CA 1
ATOM 5326 C C . VAL A 1 668 ? -30.686 17.895 42.343 1.00 83.12 668 VAL A C 1
ATOM 5328 O O . VAL A 1 668 ? -30.899 17.927 43.555 1.00 83.12 668 VAL A O 1
ATOM 5331 N N . SER A 1 669 ? -31.665 18.031 41.443 1.00 84.31 669 SER A N 1
ATOM 5332 C CA . SER A 1 669 ? -33.077 18.234 41.802 1.00 84.31 669 SER A CA 1
ATOM 5333 C C . SER A 1 669 ? -33.647 17.067 42.622 1.00 84.31 669 SER A C 1
ATOM 5335 O O . SER A 1 669 ? -34.179 17.282 43.712 1.00 84.31 669 SER A O 1
ATOM 5337 N N . LEU A 1 670 ? -33.438 15.821 42.178 1.00 86.00 670 LEU A N 1
ATOM 5338 C CA . LEU A 1 670 ? -33.849 14.608 42.898 1.00 86.00 670 LEU A CA 1
ATOM 5339 C C . LEU A 1 670 ? -33.188 14.500 44.274 1.00 86.00 670 LEU A C 1
ATOM 5341 O O . LEU A 1 670 ? -33.841 14.134 45.249 1.00 86.00 670 LEU A O 1
ATOM 5345 N N . SER A 1 671 ? -31.905 14.855 44.377 1.00 84.31 671 SER A N 1
ATOM 5346 C CA . SER A 1 671 ? -31.176 14.840 45.651 1.00 84.31 671 SER A CA 1
ATOM 5347 C C . SER A 1 671 ? -31.751 15.863 46.636 1.00 84.31 671 SER A C 1
ATOM 5349 O O . SER A 1 671 ? -31.939 15.537 47.807 1.00 84.31 671 SER A O 1
ATOM 5351 N N . ARG A 1 672 ? -32.104 17.070 46.163 1.00 85.56 672 ARG A N 1
ATOM 5352 C CA . ARG A 1 672 ? -32.796 18.093 46.969 1.00 85.56 672 ARG A CA 1
ATOM 5353 C C . ARG A 1 672 ? -34.188 17.635 47.404 1.00 85.56 672 ARG A C 1
ATOM 5355 O O . ARG A 1 672 ? -34.528 17.783 48.572 1.00 85.56 672 ARG A O 1
ATOM 5362 N N . MET A 1 673 ? -34.975 17.041 46.502 1.00 84.62 673 MET A N 1
ATOM 5363 C CA . MET A 1 673 ? -36.291 16.483 46.841 1.00 84.62 673 MET A CA 1
ATOM 5364 C C . MET A 1 673 ? -36.179 15.366 47.884 1.00 84.62 673 MET A C 1
ATOM 5366 O O . MET A 1 673 ? -36.913 15.369 48.865 1.00 84.62 673 MET A O 1
ATOM 5370 N N . THR A 1 674 ? -35.215 14.455 47.725 1.00 84.81 674 THR A N 1
ATOM 5371 C CA . THR A 1 674 ? -34.978 13.352 48.671 1.00 84.81 674 THR A CA 1
ATOM 5372 C C . THR A 1 674 ? -34.549 13.868 50.044 1.00 84.81 674 THR A C 1
ATOM 5374 O O . THR A 1 674 ? -35.031 13.377 51.061 1.00 84.81 674 THR A O 1
ATOM 5377 N N . ALA A 1 675 ? -33.671 14.876 50.088 1.00 82.50 675 ALA A N 1
ATOM 5378 C CA . ALA A 1 675 ? -33.262 15.524 51.332 1.00 82.50 675 ALA A CA 1
ATOM 5379 C C . ALA A 1 675 ? -34.441 16.223 52.032 1.00 82.50 675 ALA A C 1
ATOM 5381 O O . ALA A 1 675 ? -34.584 16.091 53.243 1.00 82.50 675 ALA A O 1
ATOM 5382 N N . ASN A 1 676 ? -35.319 16.888 51.273 1.00 83.62 676 ASN A N 1
ATOM 5383 C CA . ASN A 1 676 ? -36.538 17.515 51.796 1.00 83.62 676 ASN A CA 1
ATOM 5384 C C . ASN A 1 676 ? -37.580 16.506 52.299 1.00 83.62 676 ASN A C 1
ATOM 5386 O O . ASN A 1 676 ? -38.344 16.824 53.204 1.00 83.62 676 ASN A O 1
ATOM 5390 N N . ILE A 1 677 ? -37.654 15.312 51.705 1.00 80.19 677 ILE A N 1
ATOM 5391 C CA . ILE A 1 677 ? -38.516 14.232 52.204 1.00 80.19 677 ILE A CA 1
ATOM 5392 C C . ILE A 1 677 ? -37.937 13.686 53.512 1.00 80.19 677 ILE A C 1
ATOM 5394 O O . ILE A 1 677 ? -38.654 13.614 54.502 1.00 80.19 677 ILE A O 1
ATOM 5398 N N . LYS A 1 678 ? -36.628 13.396 53.544 1.00 75.44 678 LYS A N 1
ATOM 5399 C CA . LYS A 1 678 ? -35.924 12.911 54.742 1.00 75.44 678 LYS A CA 1
ATOM 5400 C C . LYS A 1 678 ? -35.922 13.888 55.917 1.00 75.44 678 LYS A C 1
ATOM 5402 O O . LYS A 1 678 ? -35.734 13.444 57.036 1.00 75.44 678 LYS A O 1
ATOM 5407 N N . SER A 1 679 ? -36.054 15.193 55.684 1.00 76.50 679 SER A N 1
ATOM 5408 C CA . SER A 1 679 ? -36.151 16.183 56.765 1.00 76.50 679 SER A CA 1
ATOM 5409 C C . SER A 1 679 ? -37.571 16.355 57.312 1.00 76.50 679 SER A C 1
ATOM 5411 O O . SER A 1 679 ? -37.744 17.006 58.339 1.00 76.50 679 SER A O 1
ATOM 5413 N N . LYS A 1 680 ? -38.585 15.808 56.624 1.00 74.56 680 LYS A N 1
ATOM 5414 C CA . LYS A 1 680 ? -40.002 15.855 57.022 1.00 74.56 680 LYS A CA 1
ATOM 5415 C C . LYS A 1 680 ? -40.517 14.548 57.636 1.00 74.56 680 LYS A C 1
ATOM 5417 O O . LYS A 1 680 ? -41.576 14.574 58.257 1.00 74.56 680 LYS A O 1
ATOM 5422 N N . THR A 1 681 ? -39.811 13.439 57.424 1.00 59.62 681 THR A N 1
ATOM 5423 C CA . THR A 1 681 ? -39.986 12.144 58.108 1.00 59.62 681 THR A CA 1
ATOM 5424 C C . THR A 1 681 ? -39.021 12.042 59.269 1.00 59.62 681 THR A C 1
ATOM 5426 O O . THR A 1 681 ? -39.445 11.579 60.345 1.00 59.62 681 THR A O 1
#

pLDDT: mean 79.01, std 15.22, range [25.75, 97.62]